Protein AF-0000000083316298 (afdb_homodimer)

Radius of gyration: 29.98 Å; Cα contacts (8 Å, |Δi|>4): 1475; chains: 2; bounding box: 66×95×65 Å

Foldseek 3Di:
DPPPPLAFFQQKWKWKKKWKKFWQAKAFADQQFLQFLLQLLLVLLLPPPQPCSVPPDDDPVCCVPPLSNQQNVPCPPDDPPDDRDHQKAKAAQNARDGMDHGGDIDMIIMMGMADPCVCVVSNVVSSQCSQAPVATHDQDPVRHHIHIHTQWMKTADPQVGDIDTQDHGPDDGGHDDPDIDGLVSLLVSLVVQVVLQVVAQNKKKKFFSFFAWFADPNDTDFFPQQQSVLVQLLSVSQSSCCVRGPHGTDDDCVPQPNVQSVQKDWPDTPKHKDWDWDADPVVRGIDIDIHIGGMIMMGGPDCSNRRSSVSVCLVQAGHPPRNSVGRHMDMHHHDDDDPPDPDRDPNPPPPPPVD/DPPPPLAFFQQKWKWKKKWKKFWQAKAFADQQFLQFLLQLLLVLLLPPPQPCSVPPDDDPVCCVPPLSNQQNVPCPDDDPQDDRDHQKAKAAQNARDGMDHGGDIDMIIMMGMADPCVCVVSNVVSSQCSQAPVATHDQDPVRHHIHIHTQWMKTADPQVGDIDTQDHGPDDGGHDDPDIDGLVSLLVSLVVQVVLQVVAQQKKKKFFSFFAWFADPNDTDFFPQQQSVLVQLLVVSQSSCCVRGPHGTDDDCVPQPRVQSVQKDWPDTPKHKDWDWDADPVVRGIDIDIHIGGMIMMGGPDCSNRRSSVSVCLVQAGHPPRNSVGRHMDMHHHDDDDPPDPDRDPNPPPPPPVD

InterPro domains:
  IPR019267 CRISPR-associated protein Cas6, C-terminal [PF10040] (206-328)
  IPR059891 AF_1859-like, N-terminal domain [PF27225] (12-176)

pLDDT: mean 87.54, std 17.32, range [20.22, 98.56]

Solvent-accessible surface area (backbone atoms only — not comparable to full-atom values): 37875 Å² total; per-residue (Å²): 128,75,78,74,70,74,60,70,74,54,48,41,32,35,37,32,36,37,37,35,31,32,25,67,34,59,28,39,42,55,64,70,35,17,54,40,51,40,49,29,38,52,50,35,34,37,68,55,60,32,76,54,60,83,47,95,67,68,52,59,48,51,48,69,45,35,65,51,40,49,54,66,45,57,77,68,79,78,65,83,76,67,76,86,69,53,48,47,30,32,39,44,50,68,44,75,70,31,68,40,49,57,69,40,70,52,53,37,33,41,36,37,49,22,75,64,67,65,50,49,41,57,54,54,52,21,51,46,43,14,20,66,71,64,15,35,47,47,65,44,97,86,67,45,40,13,27,28,47,76,44,30,32,32,25,43,18,86,79,82,64,48,72,38,79,27,24,51,71,94,56,49,54,73,50,82,83,86,42,51,40,42,44,66,50,42,48,54,49,34,53,52,48,51,56,46,14,67,74,40,83,30,23,38,27,37,35,28,76,25,35,32,30,42,75,55,95,93,33,75,55,88,60,90,53,61,50,68,53,53,52,48,25,45,52,49,53,37,47,45,14,47,73,39,30,79,35,56,59,85,72,55,53,80,76,65,40,46,65,56,41,70,58,46,40,80,76,41,81,60,56,45,79,44,76,39,84,46,65,34,79,91,73,68,40,80,37,74,52,51,16,37,28,38,38,36,30,32,35,43,96,64,58,68,73,51,41,49,40,52,52,48,21,46,72,71,27,34,56,50,60,29,47,30,30,20,13,32,38,49,75,49,59,24,86,65,74,70,76,67,59,87,81,68,64,74,59,67,71,68,73,69,67,80,109,128,76,80,74,69,75,60,70,75,54,50,41,33,35,38,33,36,37,37,36,30,30,24,68,33,60,29,38,44,54,65,68,35,18,54,40,52,38,50,28,36,51,50,34,34,38,68,53,60,31,75,53,59,83,48,95,67,71,52,58,47,52,49,69,44,36,65,51,40,49,53,66,45,56,78,70,80,81,66,83,78,67,77,86,70,53,47,45,31,32,38,43,52,69,46,74,69,31,70,41,49,56,70,40,70,52,53,38,32,42,34,37,50,22,74,66,68,65,51,49,40,57,54,54,51,20,52,46,42,15,20,68,69,64,15,36,46,46,66,44,97,86,67,45,40,12,27,27,46,77,43,32,32,32,24,41,19,87,79,81,65,48,70,37,80,28,25,51,70,92,56,49,55,72,51,82,81,85,39,52,40,40,44,69,49,41,48,53,48,35,53,52,46,50,56,47,14,66,74,40,82,31,24,37,27,37,34,29,76,25,36,32,30,42,74,55,93,91,32,75,56,90,60,90,54,59,48,67,52,52,52,49,23,45,51,49,51,38,48,45,14,48,74,38,30,77,35,54,58,86,73,55,53,79,76,65,39,45,64,57,41,72,57,48,39,79,75,42,79,60,55,44,80,45,74,40,86,46,67,34,79,92,73,67,40,81,36,75,53,52,16,37,28,40,38,37,29,32,33,43,94,65,57,68,72,50,40,50,41,52,53,47,22,45,71,71,26,34,57,50,60,30,46,28,30,19,13,31,38,48,76,47,60,22,88,65,73,71,78,66,59,87,82,67,67,75,59,66,72,68,73,68,68,79,108

Organism: NCBI:txid1204385

Structure (mmCIF, N/CA/C/O backbone):
data_AF-0000000083316298-model_v1
#
loop_
_entity.id
_entity.type
_entity.pdbx_description
1 polymer 'CRISPR system precrRNA processing endoribonuclease RAMP protein Cas6'
#
loop_
_atom_site.group_PDB
_atom_site.id
_atom_site.type_symbol
_atom_site.label_atom_id
_atom_site.label_alt_id
_atom_site.label_comp_id
_atom_site.label_asym_id
_atom_site.label_entity_id
_atom_site.label_seq_id
_atom_site.pdbx_PDB_ins_code
_atom_site.Cartn_x
_atom_site.Cartn_y
_atom_site.Cartn_z
_atom_site.occupancy
_atom_site.B_iso_or_equiv
_atom_site.auth_seq_id
_atom_site.auth_comp_id
_atom_site.auth_asym_id
_atom_site.auth_atom_id
_atom_site.pdbx_PDB_model_num
ATOM 1 N N . MET A 1 1 ? 37.125 -22.516 5.523 1 24.23 1 MET A N 1
ATOM 2 C CA . MET A 1 1 ? 36.375 -22.859 4.324 1 24.23 1 MET A CA 1
ATOM 3 C C . MET A 1 1 ? 35.375 -21.781 3.971 1 24.23 1 MET A C 1
ATOM 5 O O . MET A 1 1 ? 34.531 -21.406 4.797 1 24.23 1 MET A O 1
ATOM 9 N N . THR A 1 2 ? 35.781 -20.828 3.219 1 32.16 2 THR A N 1
ATOM 10 C CA . THR A 1 2 ? 34.969 -19.656 2.857 1 32.16 2 THR A CA 1
ATOM 11 C C . THR A 1 2 ? 33.562 -20.078 2.436 1 32.16 2 THR A C 1
ATOM 13 O O . THR A 1 2 ? 33.406 -21 1.635 1 32.16 2 THR A O 1
ATOM 16 N N . ALA A 1 3 ? 32.625 -19.906 3.188 1 37.31 3 ALA A N 1
ATOM 17 C CA . ALA A 1 3 ? 31.25 -20.25 2.812 1 37.31 3 ALA A CA 1
ATOM 18 C C . ALA A 1 3 ? 31 -19.922 1.344 1 37.31 3 ALA A C 1
ATOM 20 O O . ALA A 1 3 ? 31.031 -18.75 0.942 1 37.31 3 ALA A O 1
ATOM 21 N N . THR A 1 4 ? 31.438 -20.578 0.356 1 41.84 4 THR A N 1
ATOM 22 C CA . THR A 1 4 ? 31.25 -20.359 -1.073 1 41.84 4 THR A CA 1
ATOM 23 C C . THR A 1 4 ? 29.797 -19.938 -1.362 1 41.84 4 THR A C 1
ATOM 25 O O . THR A 1 4 ? 28.859 -20.672 -1.021 1 41.84 4 THR A O 1
ATOM 28 N N . SER A 1 5 ? 29.5 -18.797 -1.465 1 52.28 5 SER A N 1
ATOM 29 C CA . SER A 1 5 ? 28.234 -18.078 -1.572 1 52.28 5 SER A CA 1
ATOM 30 C C . SER A 1 5 ? 27.391 -18.625 -2.711 1 52.28 5 SER A C 1
ATOM 32 O O . SER A 1 5 ? 27.844 -18.719 -3.85 1 52.28 5 SER A O 1
ATOM 34 N N . ILE A 1 6 ? 26.5 -19.516 -2.379 1 61.62 6 ILE A N 1
ATOM 35 C CA . ILE A 1 6 ? 25.531 -20.094 -3.291 1 61.62 6 ILE A CA 1
ATOM 36 C C . ILE A 1 6 ? 24.734 -18.984 -3.975 1 61.62 6 ILE A C 1
ATOM 38 O O . ILE A 1 6 ? 23.688 -18.562 -3.475 1 61.62 6 ILE A O 1
ATOM 42 N N . GLY A 1 7 ? 25.484 -18.328 -5.016 1 67.19 7 GLY A N 1
ATOM 43 C CA . GLY A 1 7 ? 24.797 -17.438 -5.93 1 67.19 7 GLY A CA 1
ATOM 44 C C . GLY A 1 7 ? 24.531 -16.062 -5.34 1 67.19 7 GLY A C 1
ATOM 45 O O . GLY A 1 7 ? 24.906 -15.789 -4.195 1 67.19 7 GLY A O 1
ATOM 46 N N . PRO A 1 8 ? 24 -15.133 -6.098 1 79.94 8 PRO A N 1
ATOM 47 C CA . PRO A 1 8 ? 23.734 -13.773 -5.625 1 79.94 8 PRO A CA 1
ATOM 48 C C . PRO A 1 8 ? 22.578 -13.719 -4.625 1 79.94 8 PRO A C 1
ATOM 50 O O . PRO A 1 8 ? 21.766 -14.633 -4.566 1 79.94 8 PRO A O 1
ATOM 53 N N . ALA A 1 9 ? 22.656 -12.742 -3.842 1 90.12 9 ALA A N 1
ATOM 54 C CA . ALA A 1 9 ? 21.5 -12.477 -2.982 1 90.12 9 ALA A CA 1
ATOM 55 C C . ALA A 1 9 ? 20.281 -12.094 -3.809 1 90.12 9 ALA A C 1
ATOM 57 O O . ALA A 1 9 ? 20.359 -11.258 -4.711 1 90.12 9 ALA A O 1
ATOM 58 N N . ILE A 1 10 ? 19.25 -12.867 -3.668 1 94.06 10 ILE A N 1
ATOM 59 C CA . ILE A 1 10 ? 18 -12.594 -4.355 1 94.06 10 ILE A CA 1
ATOM 60 C C . ILE A 1 10 ? 17.047 -11.859 -3.418 1 94.06 10 ILE A C 1
ATOM 62 O O . ILE A 1 10 ? 16.5 -12.453 -2.48 1 94.06 10 ILE A O 1
ATOM 66 N N . PRO A 1 11 ? 16.859 -10.586 -3.609 1 94.94 11 PRO A N 1
ATOM 67 C CA . PRO A 1 11 ? 16.031 -9.781 -2.711 1 94.94 11 PRO A CA 1
ATOM 68 C C . PRO A 1 11 ? 14.539 -9.906 -3.021 1 94.94 11 PRO A C 1
ATOM 70 O O . PRO A 1 11 ? 13.906 -8.922 -3.404 1 94.94 11 PRO A O 1
ATOM 73 N N . LEU A 1 12 ? 13.984 -11.062 -2.783 1 95.62 12 LEU A N 1
ATOM 74 C CA . LEU A 1 12 ? 12.578 -11.336 -3.066 1 95.62 12 LEU A CA 1
ATOM 75 C C . LEU A 1 12 ? 11.891 -11.945 -1.85 1 95.62 12 LEU A C 1
ATOM 77 O O . LEU A 1 12 ? 12.461 -12.805 -1.172 1 95.62 12 LEU A O 1
ATOM 81 N N . THR A 1 13 ? 10.766 -11.414 -1.551 1 96.62 13 THR A N 1
ATOM 82 C CA . THR A 1 13 ? 9.867 -11.969 -0.546 1 96.62 13 THR A CA 1
ATOM 83 C C . THR A 1 13 ? 8.562 -12.438 -1.188 1 96.62 13 THR A C 1
ATOM 85 O O . THR A 1 13 ? 8.031 -11.766 -2.074 1 96.62 13 THR A O 1
ATOM 88 N N . VAL A 1 14 ? 8.094 -13.578 -0.764 1 97.62 14 VAL A N 1
ATOM 89 C CA . VAL A 1 14 ? 6.824 -14.078 -1.279 1 97.62 14 VAL A CA 1
ATOM 90 C C . VAL A 1 14 ? 5.887 -14.406 -0.118 1 97.62 14 VAL A C 1
ATOM 92 O O . VAL A 1 14 ? 6.281 -15.078 0.835 1 97.62 14 VAL A O 1
ATOM 95 N N . HIS A 1 15 ? 4.73 -13.867 -0.176 1 97.5 15 HIS A N 1
ATOM 96 C CA . HIS A 1 15 ? 3.672 -14.227 0.763 1 97.5 15 HIS A CA 1
ATOM 97 C C . HIS A 1 15 ? 2.727 -15.258 0.164 1 97.5 15 HIS A C 1
ATOM 99 O O . HIS A 1 15 ? 2.08 -15 -0.854 1 97.5 15 HIS A O 1
ATOM 105 N N . ARG A 1 16 ? 2.734 -16.391 0.747 1 98.06 16 ARG A N 1
ATOM 106 C CA . ARG A 1 16 ? 1.85 -17.484 0.33 1 98.06 16 ARG A CA 1
ATOM 107 C C . ARG A 1 16 ? 0.599 -17.531 1.201 1 98.06 16 ARG A C 1
ATOM 109 O O . ARG A 1 16 ? 0.658 -17.953 2.357 1 98.06 16 ARG A O 1
ATOM 116 N N . LEU A 1 17 ? -0.533 -17.188 0.63 1 98 17 LEU A N 1
ATOM 117 C CA . LEU A 1 17 ? -1.788 -17.062 1.362 1 98 17 LEU A CA 1
ATOM 118 C C . LEU A 1 17 ? -2.758 -18.172 0.965 1 98 17 LEU A C 1
ATOM 120 O O . LEU A 1 17 ? -3.275 -18.188 -0.154 1 98 17 LEU A O 1
ATOM 124 N N . ARG A 1 18 ? -3.01 -19.062 1.849 1 98.19 18 ARG A N 1
ATOM 125 C CA . ARG A 1 18 ? -3.967 -20.125 1.612 1 98.19 18 ARG A CA 1
ATOM 126 C C . ARG A 1 18 ? -5.367 -19.734 2.07 1 98.19 18 ARG A C 1
ATOM 128 O O . ARG A 1 18 ? -5.578 -19.438 3.25 1 98.19 18 ARG A O 1
ATOM 135 N N . PHE A 1 19 ? -6.258 -19.719 1.146 1 98.31 19 PHE A N 1
ATOM 136 C CA . PHE A 1 19 ? -7.656 -19.422 1.435 1 98.31 19 PHE A CA 1
ATOM 137 C C . PHE A 1 19 ? -8.445 -20.719 1.646 1 98.31 19 PHE A C 1
ATOM 139 O O . PHE A 1 19 ? -8.43 -21.609 0.792 1 98.31 19 PHE A O 1
ATOM 146 N N . THR A 1 20 ? -9.062 -20.812 2.814 1 98 20 THR A N 1
ATOM 147 C CA . THR A 1 20 ? -10.078 -21.828 3.043 1 98 20 THR A CA 1
ATOM 148 C C . THR A 1 20 ? -11.477 -21.266 2.818 1 98 20 THR A C 1
ATOM 150 O O . THR A 1 20 ? -11.891 -20.328 3.512 1 98 20 THR A O 1
ATOM 153 N N . VAL A 1 21 ? -12.141 -21.875 1.84 1 98.06 21 VAL A N 1
ATOM 154 C CA . VAL A 1 21 ? -13.445 -21.312 1.486 1 98.06 21 VAL A CA 1
ATOM 155 C C . VAL A 1 21 ? -14.508 -22.391 1.569 1 98.06 21 VAL A C 1
ATOM 157 O O . VAL A 1 21 ? -14.203 -23.594 1.52 1 98.06 21 VAL A O 1
ATOM 160 N N . ARG A 1 22 ? -15.719 -21.953 1.735 1 98.06 22 ARG A N 1
ATOM 161 C CA . ARG A 1 22 ? -16.875 -22.828 1.803 1 98.06 22 ARG A CA 1
ATOM 162 C C . ARG A 1 22 ? -17.891 -22.484 0.723 1 98.06 22 ARG A C 1
ATOM 164 O O . ARG A 1 22 ? -18.328 -21.344 0.623 1 98.06 22 ARG A O 1
ATOM 171 N N . ALA A 1 23 ? -18.25 -23.5 -0.041 1 98.31 23 ALA A N 1
ATOM 172 C CA . ALA A 1 23 ? -19.281 -23.297 -1.061 1 98.31 23 ALA A CA 1
ATOM 173 C C . ALA A 1 23 ? -20.625 -22.953 -0.424 1 98.31 23 ALA A C 1
ATOM 175 O O . ALA A 1 23 ? -21.062 -23.641 0.502 1 98.31 23 ALA A O 1
ATOM 176 N N . GLU A 1 24 ? -21.203 -21.875 -0.91 1 98.06 24 GLU A N 1
ATOM 177 C CA . GLU A 1 24 ? -22.547 -21.5 -0.479 1 98.06 24 GLU A CA 1
ATOM 178 C C . GLU A 1 24 ? -23.609 -22.016 -1.446 1 98.06 24 GLU A C 1
ATOM 180 O O . GLU A 1 24 ? -24.75 -22.281 -1.047 1 98.06 24 GLU A O 1
ATOM 185 N N . THR A 1 25 ? -23.312 -22.062 -2.703 1 97.94 25 THR A N 1
ATOM 186 C CA . THR A 1 25 ? -24.094 -22.672 -3.781 1 97.94 25 THR A CA 1
ATOM 187 C C . THR A 1 25 ? -23.234 -23.672 -4.555 1 97.94 25 THR A C 1
ATOM 189 O O . THR A 1 25 ? -22.016 -23.734 -4.379 1 97.94 25 THR A O 1
ATOM 192 N N . PRO A 1 26 ? -23.906 -24.516 -5.352 1 97.69 26 PRO A N 1
ATOM 193 C CA . PRO A 1 26 ? -23.078 -25.438 -6.137 1 97.69 26 PRO A CA 1
ATOM 194 C C . PRO A 1 26 ? -22.078 -24.719 -7.027 1 97.69 26 PRO A C 1
ATOM 196 O O . PRO A 1 26 ? -22.406 -23.688 -7.637 1 97.69 26 PRO A O 1
ATOM 199 N N . ILE A 1 27 ? -20.875 -25.219 -7.043 1 97.81 27 ILE A N 1
ATOM 200 C CA . ILE A 1 27 ? -19.812 -24.703 -7.898 1 97.81 27 ILE A CA 1
ATOM 201 C C . ILE A 1 27 ? -19.328 -25.797 -8.844 1 97.81 27 ILE A C 1
ATOM 203 O O . ILE A 1 27 ? -19.047 -26.906 -8.406 1 97.81 27 ILE A O 1
ATOM 207 N N . VAL A 1 28 ? -19.25 -25.516 -10.07 1 96.12 28 VAL A N 1
ATOM 208 C CA . VAL A 1 28 ? -18.766 -26.484 -11.055 1 96.12 28 VAL A CA 1
ATOM 209 C C . VAL A 1 28 ? -17.547 -25.906 -11.789 1 96.12 28 VAL A C 1
ATOM 211 O O . VAL A 1 28 ? -17.641 -24.844 -12.422 1 96.12 28 VAL A O 1
ATOM 214 N N . PHE A 1 29 ? -16.453 -26.625 -11.656 1 93.19 29 PHE A N 1
ATOM 215 C CA . PHE A 1 29 ? -15.227 -26.25 -12.336 1 93.19 29 PHE A CA 1
ATOM 216 C C . PHE A 1 29 ? -14.883 -27.266 -13.43 1 93.19 29 PHE A C 1
ATOM 218 O O . PHE A 1 29 ? -15.414 -28.375 -13.445 1 93.19 29 PHE A O 1
ATOM 225 N N . ASN A 1 30 ? -14.016 -26.797 -14.375 1 88.94 30 ASN A N 1
ATOM 226 C CA . ASN A 1 30 ? -13.258 -27.766 -15.156 1 88.94 30 ASN A CA 1
ATOM 227 C C . ASN A 1 30 ? -12.211 -28.484 -14.305 1 88.94 30 ASN A C 1
ATOM 229 O O . ASN A 1 30 ? -12.008 -28.141 -13.141 1 88.94 30 ASN A O 1
ATOM 233 N N . GLU A 1 31 ? -11.539 -29.453 -14.859 1 85.06 31 GLU A N 1
ATOM 234 C CA . GLU A 1 31 ? -10.523 -30.219 -14.133 1 85.06 31 GLU A CA 1
ATOM 235 C C . GLU A 1 31 ? -9.43 -29.297 -13.602 1 85.06 31 GLU A C 1
ATOM 237 O O . GLU A 1 31 ? -9.008 -29.422 -12.445 1 85.06 31 GLU A O 1
ATOM 242 N N . PHE A 1 32 ? -8.992 -28.516 -14.492 1 89.38 32 PHE A N 1
ATOM 243 C CA . PHE A 1 32 ? -8.07 -27.484 -14.047 1 89.38 32 PHE A CA 1
ATOM 244 C C . PHE A 1 32 ? -8.828 -26.203 -13.68 1 89.38 32 PHE A C 1
ATOM 246 O O . PHE A 1 32 ? -9.438 -25.578 -14.547 1 89.38 32 PHE A O 1
ATOM 253 N N . LYS A 1 33 ? -8.727 -25.781 -12.453 1 93.75 33 LYS A N 1
ATOM 254 C CA . LYS A 1 33 ? -9.602 -24.766 -11.898 1 93.75 33 LYS A CA 1
ATOM 255 C C . LYS A 1 33 ? -8.969 -23.375 -12 1 93.75 33 LYS A C 1
ATOM 257 O O . LYS A 1 33 ? -9.609 -22.375 -11.688 1 93.75 33 LYS A O 1
ATOM 262 N N . GLY A 1 34 ? -7.672 -23.297 -12.469 1 94.12 34 GLY A N 1
ATOM 263 C CA . GLY A 1 34 ? -6.883 -22.078 -12.414 1 94.12 34 GLY A CA 1
ATOM 264 C C . GLY A 1 34 ? -7.449 -20.953 -13.266 1 94.12 34 GLY A C 1
ATOM 265 O O . GLY A 1 34 ? -7.508 -19.797 -12.836 1 94.12 34 GLY A O 1
ATOM 266 N N . SER A 1 35 ? -7.941 -21.25 -14.484 1 91.31 35 SER A N 1
ATOM 267 C CA . SER A 1 35 ? -8.484 -20.25 -15.391 1 91.31 35 SER A CA 1
ATOM 268 C C . SER A 1 35 ? -9.742 -19.594 -14.812 1 91.31 35 SER A C 1
ATOM 270 O O . SER A 1 35 ? -9.898 -18.375 -14.875 1 91.31 35 SER A O 1
ATOM 272 N N . ALA A 1 36 ? -10.594 -20.406 -14.258 1 92.81 36 ALA A N 1
ATOM 273 C CA . ALA A 1 36 ? -11.836 -19.906 -13.688 1 92.81 36 ALA A CA 1
ATOM 274 C C . ALA A 1 36 ? -11.57 -19.016 -12.484 1 92.81 36 ALA A C 1
ATOM 276 O O . ALA A 1 36 ? -12.164 -17.938 -12.359 1 92.81 36 ALA A O 1
ATOM 277 N N . LEU A 1 37 ? -10.68 -19.422 -11.625 1 95.75 37 LEU A N 1
ATOM 278 C CA . LEU A 1 37 ? -10.359 -18.656 -10.43 1 95.75 37 LEU A CA 1
ATOM 279 C C . LEU A 1 37 ? -9.688 -17.328 -10.797 1 95.75 37 LEU A C 1
ATOM 281 O O . LEU A 1 37 ? -10.062 -16.266 -10.281 1 95.75 37 LEU A O 1
ATOM 285 N N . ARG A 1 38 ? -8.742 -17.422 -11.688 1 94.94 38 ARG A N 1
ATOM 286 C CA . ARG A 1 38 ? -8.031 -16.219 -12.109 1 94.94 38 ARG A CA 1
ATOM 287 C C . ARG A 1 38 ? -8.969 -15.242 -12.812 1 94.94 38 ARG A C 1
ATOM 289 O O . ARG A 1 38 ? -8.875 -14.031 -12.625 1 94.94 38 ARG A O 1
ATOM 296 N N . GLY A 1 39 ? -9.805 -15.773 -13.672 1 92.94 39 GLY A N 1
ATOM 297 C CA . GLY A 1 39 ? -10.773 -14.93 -14.359 1 92.94 39 GLY A CA 1
ATOM 298 C C . GLY A 1 39 ? -11.703 -14.188 -13.414 1 92.94 39 GLY A C 1
ATOM 299 O O . GLY A 1 39 ? -11.906 -12.984 -13.555 1 92.94 39 GLY A O 1
ATOM 300 N N . ALA A 1 40 ? -12.273 -14.875 -12.492 1 95.31 40 ALA A N 1
ATOM 301 C CA . ALA A 1 40 ? -13.156 -14.273 -11.492 1 95.31 40 ALA A CA 1
ATOM 302 C C . ALA A 1 40 ? -12.414 -13.227 -10.664 1 95.31 40 ALA A C 1
ATOM 304 O O . ALA A 1 40 ? -12.938 -12.141 -10.414 1 95.31 40 ALA A O 1
ATOM 305 N N . PHE A 1 41 ? -11.211 -13.586 -10.289 1 95.94 41 PHE A N 1
ATOM 306 C CA . PHE A 1 41 ? -10.367 -12.703 -9.484 1 95.94 41 PHE A CA 1
ATOM 307 C C . PHE A 1 41 ? -10.086 -11.406 -10.234 1 95.94 41 PHE A C 1
ATOM 309 O O . PHE A 1 41 ? -10.336 -10.312 -9.719 1 95.94 41 PHE A O 1
ATOM 316 N N . ALA A 1 42 ? -9.641 -11.523 -11.438 1 93.44 42 ALA A N 1
ATOM 317 C CA . ALA A 1 42 ? -9.25 -10.359 -12.234 1 93.44 42 ALA A CA 1
ATOM 318 C C . ALA A 1 42 ? -10.461 -9.492 -12.562 1 93.44 42 ALA A C 1
ATOM 320 O O . ALA A 1 42 ? -10.391 -8.258 -12.469 1 93.44 42 ALA A O 1
ATOM 321 N N . THR A 1 43 ? -11.539 -10.102 -12.906 1 92.94 43 THR A N 1
ATOM 322 C CA . THR A 1 43 ? -12.758 -9.367 -13.234 1 92.94 43 THR A CA 1
ATOM 323 C C . THR A 1 43 ? -13.273 -8.609 -12.023 1 92.94 43 THR A C 1
ATOM 325 O O . THR A 1 43 ? -13.641 -7.434 -12.125 1 92.94 43 THR A O 1
ATOM 328 N N . THR A 1 44 ? -13.273 -9.273 -10.93 1 94.69 44 THR A N 1
ATOM 329 C CA . THR A 1 44 ? -13.734 -8.641 -9.695 1 94.69 44 THR A CA 1
ATOM 330 C C . THR A 1 44 ? -12.828 -7.48 -9.305 1 94.69 44 THR A C 1
ATOM 332 O O . THR A 1 44 ? -13.312 -6.406 -8.945 1 94.69 44 THR A O 1
ATOM 335 N N .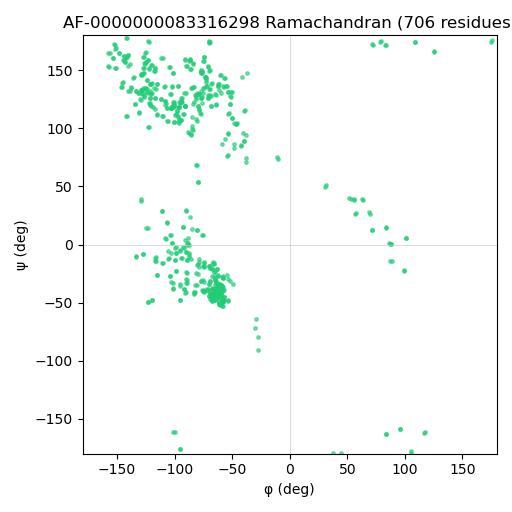 LEU A 1 45 ? -11.508 -7.68 -9.344 1 93.44 45 LEU A N 1
ATOM 336 C CA . LEU A 1 45 ? -10.547 -6.621 -9.047 1 93.44 45 LEU A CA 1
ATOM 337 C C . LEU A 1 45 ? -10.82 -5.391 -9.898 1 93.44 45 LEU A C 1
ATOM 339 O O . LEU A 1 45 ? -10.93 -4.277 -9.383 1 93.44 45 LEU A O 1
ATOM 343 N N . ARG A 1 46 ? -10.977 -5.637 -11.125 1 91.56 46 ARG A N 1
ATOM 344 C CA . ARG A 1 46 ? -11.148 -4.535 -12.07 1 91.56 46 ARG A CA 1
ATOM 345 C C . ARG A 1 46 ? -12.469 -3.814 -11.844 1 91.56 46 ARG A C 1
ATOM 347 O O . ARG A 1 46 ? -12.492 -2.594 -11.672 1 91.56 46 ARG A O 1
ATOM 354 N N . ARG A 1 47 ? -13.508 -4.523 -11.734 1 91.44 47 ARG A N 1
ATOM 355 C CA . ARG A 1 47 ? -14.852 -3.947 -11.719 1 91.44 47 ARG A CA 1
ATOM 356 C C . ARG A 1 47 ? -15.164 -3.318 -10.359 1 91.44 47 ARG A C 1
ATOM 358 O O . ARG A 1 47 ? -15.883 -2.324 -10.281 1 91.44 47 ARG A O 1
ATOM 365 N N . HIS A 1 48 ? -14.609 -3.873 -9.32 1 90.06 48 HIS A N 1
ATOM 366 C CA . HIS A 1 48 ? -15.008 -3.445 -7.988 1 90.06 48 HIS A CA 1
ATOM 367 C C . HIS A 1 48 ? -14.023 -2.438 -7.41 1 90.06 48 HIS A C 1
ATOM 369 O O . HIS A 1 48 ? -14.383 -1.628 -6.555 1 90.06 48 HIS A O 1
ATOM 375 N N . PHE A 1 49 ? -12.789 -2.471 -7.941 1 90.62 49 PHE A N 1
ATOM 376 C CA . PHE A 1 49 ? -11.805 -1.742 -7.156 1 90.62 49 PHE A CA 1
ATOM 377 C C . PHE A 1 49 ? -11.047 -0.743 -8.023 1 90.62 49 PHE A C 1
ATOM 379 O O . PHE A 1 49 ? -10.266 0.061 -7.516 1 90.62 49 PHE A O 1
ATOM 386 N N . CYS A 1 50 ? -11.227 -0.763 -9.258 1 90.56 50 CYS A N 1
ATOM 387 C CA . CYS A 1 50 ? -10.656 0.264 -10.125 1 90.56 50 CYS A CA 1
ATOM 388 C C . CYS A 1 50 ? -11.719 1.27 -10.547 1 90.56 50 CYS A C 1
ATOM 390 O O . CYS A 1 50 ? -12.641 0.929 -11.297 1 90.56 50 CYS A O 1
ATOM 392 N N . PRO A 1 51 ? -11.578 2.502 -10.18 1 87.06 51 PRO A N 1
ATOM 393 C CA . PRO A 1 51 ? -12.594 3.492 -10.547 1 87.06 51 PRO A CA 1
ATOM 394 C C . PRO A 1 51 ? -12.672 3.732 -12.055 1 87.06 51 PRO A C 1
ATOM 396 O O . PRO A 1 51 ? -13.672 4.258 -12.547 1 87.06 51 PRO A O 1
ATOM 399 N N . GLU A 1 52 ? -11.734 3.344 -12.82 1 88.12 52 GLU A N 1
ATOM 400 C CA . GLU A 1 52 ? -11.703 3.611 -14.258 1 88.12 52 GLU A CA 1
ATOM 401 C C . GLU A 1 52 ? -12.008 2.35 -15.062 1 88.12 52 GLU A C 1
ATOM 403 O O . GLU A 1 52 ? -11.695 2.279 -16.25 1 88.12 52 GLU A O 1
ATOM 408 N N . TRP A 1 53 ? -12.586 1.432 -14.422 1 86.81 53 TRP A N 1
ATOM 409 C CA . TRP A 1 53 ? -12.766 0.142 -15.086 1 86.81 53 TRP A CA 1
ATOM 410 C C . TRP A 1 53 ? -13.656 0.28 -16.312 1 86.81 53 TRP A C 1
ATOM 412 O O . TRP A 1 53 ? -13.562 -0.521 -17.25 1 86.81 53 TRP A O 1
ATOM 422 N N . ARG A 1 54 ? -14.492 1.355 -16.422 1 85.38 54 ARG A N 1
ATOM 423 C CA . ARG A 1 54 ? -15.406 1.535 -17.547 1 85.38 54 ARG A CA 1
ATOM 424 C C . ARG A 1 54 ? -14.828 2.508 -18.562 1 85.38 54 ARG A C 1
ATOM 426 O O . ARG A 1 54 ? -15.438 2.766 -19.609 1 85.38 54 ARG A O 1
ATOM 433 N N . ALA A 1 55 ? -13.742 2.996 -18.234 1 84.44 55 ALA A N 1
ATOM 434 C CA . ALA A 1 55 ? -13.172 4.023 -19.109 1 84.44 55 ALA A CA 1
ATOM 435 C C . ALA A 1 55 ? -12.648 3.418 -20.406 1 84.44 55 ALA A C 1
ATOM 437 O O . ALA A 1 55 ? -12.141 2.295 -20.406 1 84.44 55 ALA A O 1
ATOM 438 N N . GLU A 1 56 ? -12.828 4.055 -21.547 1 79.12 56 GLU A N 1
ATOM 439 C CA . GLU A 1 56 ? -12.305 3.604 -22.828 1 79.12 56 GLU A CA 1
ATOM 440 C C . GLU A 1 56 ? -10.773 3.619 -22.828 1 79.12 56 GLU A C 1
ATOM 442 O O . GLU A 1 56 ? -10.141 2.729 -23.406 1 79.12 56 GLU A O 1
ATOM 447 N N . GLY A 1 57 ? -10.172 4.645 -22.188 1 80.81 57 GLY A N 1
ATOM 448 C CA . GLY A 1 57 ? -8.742 4.777 -21.969 1 80.81 57 GLY A CA 1
ATOM 449 C C . GLY A 1 57 ? -8.391 5.195 -20.562 1 80.81 57 GLY A C 1
ATOM 450 O O . GLY A 1 57 ? -8.898 6.203 -20.062 1 80.81 57 GLY A O 1
ATOM 451 N N . THR A 1 58 ? -7.625 4.301 -20 1 82.31 58 THR A N 1
ATOM 452 C CA . THR A 1 58 ? -7.25 4.617 -18.625 1 82.31 58 THR A CA 1
ATOM 453 C C . THR A 1 58 ? -6.273 5.789 -18.578 1 82.31 58 THR A C 1
ATOM 455 O O . THR A 1 58 ? -5.297 5.812 -19.344 1 82.31 58 THR A O 1
ATOM 458 N N . ASP A 1 59 ? -6.594 6.742 -17.797 1 86.81 59 ASP A N 1
ATOM 459 C CA . ASP A 1 59 ? -5.691 7.867 -17.562 1 86.81 59 ASP A CA 1
ATOM 460 C C . ASP A 1 59 ? -4.297 7.383 -17.172 1 86.81 59 ASP A C 1
ATOM 462 O O . ASP A 1 59 ? -4.156 6.531 -16.297 1 86.81 59 ASP A O 1
ATOM 466 N N . PRO A 1 60 ? -3.268 7.883 -17.922 1 84.88 60 PRO A N 1
ATOM 467 C CA . PRO A 1 60 ? -1.91 7.391 -17.672 1 84.88 60 PRO A CA 1
ATOM 468 C C . PRO A 1 60 ? -1.465 7.582 -16.219 1 84.88 60 PRO A C 1
ATOM 470 O O . PRO A 1 60 ? -0.776 6.723 -15.672 1 84.88 60 PRO A O 1
ATOM 473 N N . LEU A 1 61 ? -1.815 8.68 -15.648 1 86.94 61 LEU A N 1
ATOM 474 C CA . LEU A 1 61 ? -1.457 8.898 -14.25 1 86.94 61 LEU A CA 1
ATOM 475 C C . LEU A 1 61 ? -2.164 7.902 -13.344 1 86.94 61 LEU A C 1
ATOM 477 O O . LEU A 1 61 ? -1.555 7.352 -12.43 1 86.94 61 LEU A O 1
ATOM 481 N N . HIS A 1 62 ? -3.383 7.688 -13.609 1 88.62 62 HIS A N 1
ATOM 482 C CA . HIS A 1 62 ? -4.137 6.684 -12.859 1 88.62 62 HIS A CA 1
ATOM 483 C C . HIS A 1 62 ? -3.496 5.305 -12.992 1 88.62 62 HIS A C 1
ATOM 485 O O . HIS A 1 62 ? -3.293 4.613 -11.992 1 88.62 62 HIS A O 1
ATOM 491 N N . ARG A 1 63 ? -3.197 4.977 -14.18 1 86.69 63 ARG A N 1
ATOM 492 C CA . ARG A 1 63 ? -2.619 3.664 -14.461 1 86.69 63 ARG A CA 1
ATOM 493 C C . ARG A 1 63 ? -1.319 3.461 -13.688 1 86.69 63 ARG A C 1
ATOM 495 O O . ARG A 1 63 ? -1.052 2.367 -13.188 1 86.69 63 ARG A O 1
ATOM 502 N N . SER A 1 64 ? -0.579 4.469 -13.586 1 84.12 64 SER A N 1
ATOM 503 C CA . SER A 1 64 ? 0.733 4.371 -12.953 1 84.12 64 SER A CA 1
ATOM 504 C C . SER A 1 64 ? 0.609 4.246 -11.438 1 84.12 64 SER A C 1
ATOM 506 O O . SER A 1 64 ? 1.515 3.738 -10.773 1 84.12 64 SER A O 1
ATOM 508 N N . LEU A 1 65 ? -0.554 4.633 -10.867 1 86.81 65 LEU A N 1
ATOM 509 C CA . LEU A 1 65 ? -0.647 4.727 -9.414 1 86.81 65 LEU A CA 1
ATOM 510 C C . LEU A 1 65 ? -1.639 3.703 -8.867 1 86.81 65 LEU A C 1
ATOM 512 O O . LEU A 1 65 ? -1.535 3.289 -7.711 1 86.81 65 LEU A O 1
ATOM 516 N N . CYS A 1 66 ? -2.562 3.334 -9.688 1 88 66 CYS A N 1
ATOM 517 C CA . CYS A 1 66 ? -3.646 2.479 -9.219 1 88 66 CYS A CA 1
ATOM 518 C C . CYS A 1 66 ? -3.145 1.066 -8.938 1 88 66 CYS A C 1
ATOM 520 O O . CYS A 1 66 ? -2.635 0.393 -9.828 1 88 66 CYS A O 1
ATOM 522 N N . PRO A 1 67 ? -3.396 0.546 -7.711 1 87.38 67 PRO A N 1
ATOM 523 C CA . PRO A 1 67 ? -2.928 -0.8 -7.379 1 87.38 67 PRO A CA 1
ATOM 524 C C . PRO A 1 67 ? -3.59 -1.883 -8.227 1 87.38 67 PRO A C 1
ATOM 526 O O . PRO A 1 67 ? -2.945 -2.875 -8.578 1 87.38 67 PRO A O 1
ATOM 529 N N . VAL A 1 68 ? -4.816 -1.677 -8.578 1 90.31 68 VAL A N 1
ATOM 530 C CA . VAL A 1 68 ? -5.535 -2.654 -9.391 1 90.31 68 VAL A CA 1
ATOM 531 C C . VAL A 1 68 ? -4.918 -2.725 -10.789 1 90.31 68 VAL A C 1
ATOM 533 O O . VAL A 1 68 ? -4.66 -3.814 -11.305 1 90.31 68 VAL A O 1
ATOM 536 N N . CYS A 1 69 ? -4.625 -1.56 -11.32 1 88.75 69 CYS A N 1
ATOM 537 C CA . CYS A 1 69 ? -3.988 -1.509 -12.633 1 88.75 69 CYS A CA 1
ATOM 538 C C . CYS A 1 69 ? -2.617 -2.172 -12.602 1 88.75 69 CYS A C 1
ATOM 540 O O . CYS A 1 69 ? -2.238 -2.875 -13.539 1 88.75 69 CYS A O 1
ATOM 542 N N . GLN A 1 70 ? -1.978 -1.987 -11.516 1 85.31 70 GLN A N 1
ATOM 543 C CA . GLN A 1 70 ? -0.646 -2.566 -11.375 1 85.31 70 GLN A CA 1
ATOM 544 C C . GLN A 1 70 ? -0.718 -4.086 -11.258 1 85.31 70 GLN A C 1
ATOM 546 O O . GLN A 1 70 ? 0.081 -4.801 -11.867 1 85.31 70 GLN A O 1
ATOM 551 N N . ILE A 1 71 ? -1.646 -4.555 -10.445 1 90.19 71 ILE A N 1
ATOM 552 C CA . ILE A 1 71 ? -1.801 -5.988 -10.242 1 90.19 71 ILE A CA 1
ATOM 553 C C . ILE A 1 71 ? -2.178 -6.664 -11.555 1 90.19 71 ILE A C 1
ATOM 555 O O . ILE A 1 71 ? -1.666 -7.738 -11.883 1 90.19 71 ILE A O 1
ATOM 559 N N . LEU A 1 72 ? -3.008 -6.012 -12.297 1 87.81 72 LEU A N 1
ATOM 560 C CA . LEU A 1 72 ? -3.551 -6.637 -13.5 1 87.81 72 LEU A CA 1
ATOM 561 C C . LEU A 1 72 ? -2.707 -6.289 -14.719 1 87.81 72 LEU A C 1
ATOM 563 O O . LEU A 1 72 ? -2.902 -6.855 -15.797 1 87.81 72 LEU A O 1
ATOM 567 N N . SER A 1 73 ? -1.385 -5.734 -14.367 1 69.5 73 SER A N 1
ATOM 568 C CA . SER A 1 73 ? -0.434 -5.34 -15.406 1 69.5 73 SER A CA 1
ATOM 569 C C . SER A 1 73 ? -1.151 -4.855 -16.656 1 69.5 73 SER A C 1
ATOM 571 O O . SER A 1 73 ? -1.012 -5.453 -17.734 1 69.5 73 SER A O 1
ATOM 573 N N . LEU A 1 74 ? -2.055 -3.992 -16.5 1 52.91 74 LEU A N 1
ATOM 574 C CA . LEU A 1 74 ? -2.615 -3.564 -17.781 1 52.91 74 LEU A CA 1
ATOM 575 C C . LEU A 1 74 ? -1.51 -3.182 -18.766 1 52.91 74 LEU A C 1
ATOM 577 O O . LEU A 1 74 ? -0.442 -2.723 -18.344 1 52.91 74 LEU A O 1
ATOM 581 N N . GLU A 1 75 ? -1.302 -3.959 -19.734 1 46.44 75 GLU A N 1
ATOM 582 C CA . GLU A 1 75 ? -0.299 -3.928 -20.781 1 46.44 75 GLU A CA 1
ATOM 583 C C . GLU A 1 75 ? 0.458 -2.602 -20.797 1 46.44 75 GLU A C 1
ATOM 585 O O . GLU A 1 75 ? -0.151 -1.534 -20.891 1 46.44 75 GLU A O 1
ATOM 590 N N . GLN A 1 76 ? 1.3 -2.465 -19.891 1 44.12 76 GLN A N 1
ATOM 591 C CA . GLN A 1 76 ? 2.209 -1.353 -20.141 1 44.12 76 GLN A CA 1
ATOM 592 C C . GLN A 1 76 ? 2.955 -1.542 -21.453 1 44.12 76 GLN A C 1
ATOM 594 O O . GLN A 1 76 ? 3.57 -2.586 -21.688 1 44.12 76 GLN A O 1
ATOM 599 N N . ASP A 1 77 ? 2.398 -1.134 -22.453 1 40.22 77 ASP A N 1
ATOM 600 C CA . ASP A 1 77 ? 3.057 -1.262 -23.75 1 40.22 77 ASP A CA 1
ATOM 601 C C . ASP A 1 77 ? 4.578 -1.262 -23.594 1 40.22 77 ASP A C 1
ATOM 603 O O . ASP A 1 77 ? 5.262 -2.119 -24.156 1 40.22 77 ASP A O 1
ATOM 607 N N . ASP A 1 78 ? 5.211 0.052 -23.422 1 38.78 78 ASP A N 1
ATOM 608 C CA . ASP A 1 78 ? 6.504 0.468 -23.953 1 38.78 78 ASP A CA 1
ATOM 609 C C . ASP A 1 78 ? 7.625 0.196 -22.953 1 38.78 78 ASP A C 1
ATOM 611 O O . ASP A 1 78 ? 8.695 0.798 -23.047 1 38.78 78 ASP A O 1
ATOM 615 N N . SER A 1 79 ? 7.43 -0.407 -21.812 1 40.81 79 SER A N 1
ATOM 616 C CA . SER A 1 79 ? 8.664 -0.331 -21.031 1 40.81 79 SER A CA 1
ATOM 617 C C . SER A 1 79 ? 9.703 -1.324 -21.531 1 40.81 79 SER A C 1
ATOM 619 O O . SER A 1 79 ? 9.367 -2.459 -21.891 1 40.81 79 SER A O 1
ATOM 621 N N . PRO A 1 80 ? 10.773 -0.863 -21.891 1 40.94 80 PRO A N 1
ATOM 622 C CA . PRO A 1 80 ? 11.906 -1.636 -22.406 1 40.94 80 PRO A CA 1
ATOM 623 C C . PRO A 1 80 ? 12.266 -2.82 -21.516 1 40.94 80 PRO A C 1
ATOM 625 O O . PRO A 1 80 ? 13.023 -3.703 -21.922 1 40.94 80 PRO A O 1
ATOM 628 N N . SER A 1 81 ? 12.109 -2.703 -20.188 1 40.25 81 SER A N 1
ATOM 629 C CA . SER A 1 81 ? 12.703 -3.684 -19.281 1 40.25 81 SER A CA 1
ATOM 630 C C . SER A 1 81 ? 11.797 -4.898 -19.109 1 40.25 81 SER A C 1
ATOM 632 O O . SER A 1 81 ? 10.742 -4.809 -18.484 1 40.25 81 SER A O 1
ATOM 634 N N . GLY A 1 82 ? 12.227 -6.023 -19.672 1 51.66 82 GLY A N 1
ATOM 635 C CA . GLY A 1 82 ? 11.742 -7.395 -19.641 1 51.66 82 GLY A CA 1
ATOM 636 C C . GLY A 1 82 ? 10.234 -7.496 -19.641 1 51.66 82 GLY A C 1
ATOM 637 O O . GLY A 1 82 ? 9.531 -6.488 -19.75 1 51.66 82 GLY A O 1
ATOM 638 N N . ASP A 1 83 ? 9.688 -8.734 -19.609 1 63.72 83 ASP A N 1
ATOM 639 C CA . ASP A 1 83 ? 8.266 -9.047 -19.672 1 63.72 83 ASP A CA 1
ATOM 640 C C . ASP A 1 83 ? 7.559 -8.586 -18.391 1 63.72 83 ASP A C 1
ATOM 642 O O . ASP A 1 83 ? 8.078 -8.758 -17.281 1 63.72 83 ASP A O 1
ATOM 646 N N . VAL A 1 84 ? 6.707 -7.789 -18.469 1 75.31 84 VAL A N 1
ATOM 647 C CA . VAL A 1 84 ? 5.891 -7.375 -17.328 1 75.31 84 VAL A CA 1
ATOM 648 C C . VAL A 1 84 ? 5.285 -8.602 -16.656 1 75.31 84 VAL A C 1
ATOM 650 O O . VAL A 1 84 ? 4.617 -9.414 -17.297 1 75.31 84 VAL A O 1
ATOM 653 N N . ARG A 1 85 ? 5.852 -8.727 -15.391 1 88.88 85 ARG A N 1
ATOM 654 C CA . ARG A 1 85 ? 5.336 -9.828 -14.586 1 88.88 85 ARG A CA 1
ATOM 655 C C . ARG A 1 85 ? 4.262 -9.344 -13.617 1 88.88 85 ARG A C 1
ATOM 657 O O . ARG A 1 85 ? 4.355 -8.242 -13.078 1 88.88 85 ARG A O 1
ATOM 664 N N . ARG A 1 86 ? 3.258 -10.047 -13.508 1 91.56 86 ARG A N 1
ATOM 665 C CA . ARG A 1 86 ? 2.25 -9.719 -12.508 1 91.56 86 ARG A CA 1
ATOM 666 C C . ARG A 1 86 ? 2.707 -10.148 -11.117 1 91.56 86 ARG A C 1
ATOM 668 O O . ARG A 1 86 ? 3.389 -11.164 -10.961 1 91.56 86 ARG A O 1
ATOM 675 N N . PRO A 1 87 ? 2.303 -9.445 -10.102 1 93.12 87 PRO A N 1
ATOM 676 C CA . PRO A 1 87 ? 2.842 -9.695 -8.766 1 93.12 87 PRO A CA 1
ATOM 677 C C . PRO A 1 87 ? 2.039 -10.734 -7.988 1 93.12 87 PRO A C 1
ATOM 679 O O . PRO A 1 87 ? 1.878 -10.617 -6.773 1 93.12 87 PRO A O 1
ATOM 682 N N . TYR A 1 88 ? 1.442 -11.648 -8.711 1 95.31 88 TYR A N 1
ATOM 683 C CA . TYR A 1 88 ? 0.676 -12.672 -8.008 1 95.31 88 TYR A CA 1
ATOM 684 C C . TYR A 1 88 ? 0.593 -13.953 -8.82 1 95.31 88 TYR A C 1
ATOM 686 O O . TYR A 1 88 ? 0.865 -13.953 -10.023 1 95.31 88 TYR A O 1
ATOM 694 N N . VAL A 1 89 ? 0.295 -15.016 -8.18 1 96.88 89 VAL A N 1
ATOM 695 C CA . VAL A 1 89 ? -0.031 -16.312 -8.758 1 96.88 89 VAL A CA 1
ATOM 696 C C . VAL A 1 89 ? -1.208 -16.938 -8.008 1 96.88 89 VAL A C 1
ATOM 698 O O . VAL A 1 89 ? -1.265 -16.875 -6.777 1 96.88 89 VAL A O 1
ATOM 701 N N . ILE A 1 90 ? -2.123 -17.453 -8.742 1 97.5 90 ILE A N 1
ATOM 702 C CA . ILE A 1 90 ? -3.188 -18.234 -8.125 1 97.5 90 ILE A CA 1
ATOM 703 C C . ILE A 1 90 ? -2.895 -19.719 -8.281 1 97.5 90 ILE A C 1
ATOM 705 O O . ILE A 1 90 ? -2.674 -20.203 -9.398 1 97.5 90 ILE A O 1
ATOM 709 N N . GLU A 1 91 ? -2.826 -20.375 -7.199 1 97.81 91 GLU A N 1
ATOM 710 C CA . GLU A 1 91 ? -2.697 -21.844 -7.203 1 97.81 91 GLU A CA 1
ATOM 711 C C . GLU A 1 91 ? -4.039 -22.516 -6.93 1 97.81 91 GLU A C 1
ATOM 713 O O . GLU A 1 91 ? -4.496 -22.547 -5.785 1 97.81 91 GLU A O 1
ATOM 718 N N . PRO A 1 92 ? -4.617 -23.062 -7.953 1 96.25 92 PRO A N 1
ATOM 719 C CA . PRO A 1 92 ? -5.906 -23.734 -7.762 1 96.25 92 PRO A CA 1
ATOM 720 C C . PRO A 1 92 ? -5.773 -25.078 -7.059 1 96.25 92 PRO A C 1
ATOM 722 O O . PRO A 1 92 ? -4.668 -25.625 -6.953 1 96.25 92 PRO A O 1
ATOM 725 N N . PRO A 1 93 ? -6.941 -25.547 -6.504 1 94.81 93 PRO A N 1
ATOM 726 C CA . PRO A 1 93 ? -6.898 -26.938 -6.074 1 94.81 93 PRO A CA 1
ATOM 727 C C . PRO A 1 93 ? -6.48 -27.891 -7.195 1 94.81 93 PRO A C 1
ATOM 729 O O . PRO A 1 93 ? -6.891 -27.719 -8.344 1 94.81 93 PRO A O 1
ATOM 732 N N . LEU A 1 94 ? -5.652 -28.781 -6.875 1 92 94 LEU A N 1
ATOM 733 C CA . LEU A 1 94 ? -5.137 -29.672 -7.914 1 92 94 LEU A CA 1
ATOM 734 C C . LEU A 1 94 ? -5.812 -31.031 -7.859 1 92 94 LEU A C 1
ATOM 736 O O . LEU A 1 94 ? -5.516 -31.906 -8.672 1 92 94 LEU A O 1
ATOM 740 N N . ASP A 1 95 ? -6.703 -31.172 -6.969 1 88.81 95 ASP A N 1
ATOM 741 C CA . ASP A 1 95 ? -7.434 -32.438 -6.902 1 88.81 95 ASP A CA 1
ATOM 742 C C . ASP A 1 95 ? -8.375 -32.594 -8.094 1 88.81 95 ASP A C 1
ATOM 744 O O . ASP A 1 95 ? -8.547 -31.656 -8.883 1 88.81 95 ASP A O 1
ATOM 748 N N . ALA A 1 96 ? -8.992 -33.719 -8.195 1 89.19 96 ALA A N 1
ATOM 749 C CA . ALA A 1 96 ? -9.805 -34.062 -9.359 1 89.19 96 ALA A CA 1
ATOM 750 C C . ALA A 1 96 ? -11.25 -33.594 -9.172 1 89.19 96 ALA A C 1
ATOM 752 O O . ALA A 1 96 ? -12.07 -33.719 -10.078 1 89.19 96 ALA A O 1
ATOM 753 N N . THR A 1 97 ? -11.523 -33 -8.062 1 93.25 97 THR A N 1
ATOM 754 C CA . THR A 1 97 ? -12.891 -32.562 -7.781 1 93.25 97 THR A CA 1
ATOM 755 C C . THR A 1 97 ? -13.305 -31.422 -8.695 1 93.25 97 THR A C 1
ATOM 757 O O . THR A 1 97 ? -12.586 -30.422 -8.797 1 93.25 97 THR A O 1
ATOM 760 N N . THR A 1 98 ? -14.453 -31.594 -9.344 1 93.94 98 THR A N 1
ATOM 761 C CA . THR A 1 98 ? -14.906 -30.547 -10.242 1 93.94 98 THR A CA 1
ATOM 762 C C . THR A 1 98 ? -16.219 -29.953 -9.766 1 93.94 98 THR A C 1
ATOM 764 O O . THR A 1 98 ? -16.672 -28.922 -10.266 1 93.94 98 THR A O 1
ATOM 767 N N . ARG A 1 99 ? -16.828 -30.625 -8.867 1 96.56 99 ARG A N 1
ATOM 768 C CA . ARG A 1 99 ? -18.094 -30.125 -8.32 1 96.56 99 ARG A CA 1
ATOM 769 C C . ARG A 1 99 ? -18.031 -30.016 -6.801 1 96.56 99 ARG A C 1
ATOM 771 O O . ARG A 1 99 ? -17.609 -30.953 -6.121 1 96.56 99 ARG A O 1
ATOM 778 N N . TYR A 1 100 ? -18.422 -28.922 -6.367 1 97.38 100 TYR A N 1
ATOM 779 C CA . TYR A 1 100 ? -18.531 -28.688 -4.934 1 97.38 100 TYR A CA 1
ATOM 780 C C . TYR A 1 100 ? -19.984 -28.406 -4.539 1 97.38 100 TYR A C 1
ATOM 782 O O . TYR A 1 100 ? -20.609 -27.516 -5.102 1 97.38 100 TYR A O 1
ATOM 790 N N . ALA A 1 101 ? -20.438 -29.172 -3.582 1 97.88 101 ALA A N 1
ATOM 791 C CA . ALA A 1 101 ? -21.781 -28.953 -3.055 1 97.88 101 ALA A CA 1
ATOM 792 C C . ALA A 1 101 ? -21.781 -27.859 -1.985 1 97.88 101 ALA A C 1
ATOM 794 O O . ALA A 1 101 ? -20.75 -27.594 -1.368 1 97.88 101 ALA A O 1
ATOM 795 N N . PRO A 1 102 ? -23 -27.25 -1.836 1 97.94 102 PRO A N 1
ATOM 796 C CA . PRO A 1 102 ? -23.078 -26.297 -0.73 1 97.94 102 PRO A CA 1
ATOM 797 C C . PRO A 1 102 ? -22.578 -26.875 0.593 1 97.94 102 PRO A C 1
ATOM 799 O O . PRO A 1 102 ? -22.906 -28.016 0.927 1 97.94 102 PRO A O 1
ATOM 802 N N . GLY A 1 103 ? -21.719 -26.109 1.24 1 98 103 GLY A N 1
ATOM 803 C CA . GLY A 1 103 ? -21.172 -26.547 2.518 1 98 103 GLY A CA 1
ATOM 804 C C . GLY A 1 103 ? -19.797 -27.156 2.406 1 98 103 GLY A C 1
ATOM 805 O O . GLY A 1 103 ? -19.062 -27.25 3.398 1 98 103 GLY A O 1
ATOM 806 N N . GLU A 1 104 ? -19.422 -27.625 1.241 1 97.94 104 GLU A N 1
ATOM 807 C CA . GLU A 1 104 ? -18.109 -28.25 1.041 1 97.94 104 GLU A CA 1
ATOM 808 C C . GLU A 1 104 ? -17 -27.188 1.032 1 97.94 104 GLU A C 1
ATOM 810 O O . GLU A 1 104 ? -17.188 -26.094 0.523 1 97.94 104 GLU A O 1
ATOM 815 N N . ARG A 1 105 ? -15.898 -27.656 1.598 1 97.19 105 ARG A N 1
ATOM 816 C CA . ARG A 1 105 ? -14.742 -26.766 1.679 1 97.19 105 ARG A CA 1
ATOM 817 C C . ARG A 1 105 ? -13.719 -27.109 0.599 1 97.19 105 ARG A C 1
ATOM 819 O O . ARG A 1 105 ? -13.641 -28.25 0.146 1 97.19 105 ARG A O 1
ATOM 826 N N . PHE A 1 106 ? -13.078 -26.141 0.162 1 96.88 106 PHE A N 1
ATOM 827 C CA . PHE A 1 106 ? -11.891 -26.344 -0.661 1 96.88 106 PHE A CA 1
ATOM 828 C C . PHE A 1 106 ? -10.883 -25.219 -0.437 1 96.88 106 PHE A C 1
ATOM 830 O O . PHE A 1 106 ? -11.203 -24.203 0.199 1 96.88 106 PHE A O 1
ATOM 837 N N . HIS A 1 107 ? -9.625 -25.453 -0.896 1 97.12 107 HIS A N 1
ATOM 838 C CA . HIS A 1 107 ? -8.547 -24.484 -0.671 1 97.12 107 HIS A CA 1
ATOM 839 C C . HIS A 1 107 ? -7.906 -24.062 -1.987 1 97.12 107 HIS A C 1
ATOM 841 O O . HIS A 1 107 ? -7.855 -24.844 -2.939 1 97.12 107 HIS A O 1
ATOM 847 N N . PHE A 1 108 ? -7.598 -22.891 -2.049 1 98 108 PHE A N 1
ATOM 848 C CA . PHE A 1 108 ? -6.668 -22.422 -3.07 1 98 108 PHE A CA 1
ATOM 849 C C . PHE A 1 108 ? -5.719 -21.375 -2.496 1 98 108 PHE A C 1
ATOM 851 O O . PHE A 1 108 ? -5.914 -20.906 -1.375 1 98 108 PHE A O 1
ATOM 858 N N . THR A 1 109 ? -4.645 -21.141 -3.215 1 98.38 109 THR A N 1
ATOM 859 C CA . THR A 1 109 ? -3.594 -20.281 -2.686 1 98.38 109 THR A CA 1
ATOM 860 C C . THR A 1 109 ? -3.348 -19.094 -3.615 1 98.38 109 THR A C 1
ATOM 862 O O . THR A 1 109 ? -3.438 -19.219 -4.836 1 98.38 109 THR A O 1
ATOM 865 N N . LEU A 1 110 ? -3.174 -17.953 -3.035 1 97.88 110 LEU A N 1
ATOM 866 C CA . LEU A 1 110 ? -2.691 -16.781 -3.752 1 97.88 110 LEU A CA 1
ATOM 867 C C . LEU A 1 110 ? -1.294 -16.391 -3.279 1 97.88 110 LEU A C 1
ATOM 869 O O . LEU A 1 110 ? -1.06 -16.234 -2.08 1 97.88 110 LEU A O 1
ATOM 873 N N . LEU A 1 111 ? -0.377 -16.297 -4.23 1 97.88 111 LEU A N 1
ATOM 874 C CA . LEU A 1 111 ? 0.966 -15.797 -3.949 1 97.88 111 LEU A CA 1
ATOM 875 C C . LEU A 1 111 ? 1.064 -14.305 -4.223 1 97.88 111 LEU A C 1
ATOM 877 O O . LEU A 1 111 ? 0.612 -13.828 -5.27 1 97.88 111 LEU A O 1
ATOM 881 N N . LEU A 1 112 ? 1.499 -13.602 -3.266 1 96.56 112 LEU A N 1
ATOM 882 C CA . LEU A 1 112 ? 1.889 -12.211 -3.473 1 96.56 112 LEU A CA 1
ATOM 883 C C . LEU A 1 112 ? 3.404 -12.086 -3.586 1 96.56 112 LEU A C 1
ATOM 885 O O . LEU A 1 112 ? 4.133 -12.438 -2.654 1 96.56 112 LEU A O 1
ATOM 889 N N . LEU A 1 113 ? 3.852 -11.57 -4.727 1 95.88 113 LEU A N 1
ATOM 890 C CA . LEU A 1 113 ? 5.277 -11.484 -5.016 1 95.88 113 LEU A CA 1
ATOM 891 C C . LEU A 1 113 ? 5.816 -10.102 -4.656 1 95.88 113 LEU A C 1
ATOM 893 O O . LEU A 1 113 ? 5.324 -9.086 -5.152 1 95.88 113 LEU A O 1
ATOM 897 N N . GLY A 1 114 ? 6.812 -10.109 -3.795 1 90.75 114 GLY A N 1
ATOM 898 C CA . GLY A 1 114 ? 7.426 -8.859 -3.377 1 90.75 114 GLY A CA 1
ATOM 899 C C . GLY A 1 114 ? 7.023 -8.438 -1.977 1 90.75 114 GLY A C 1
ATOM 900 O O . GLY A 1 114 ? 6.254 -9.133 -1.311 1 90.75 114 GLY A O 1
ATOM 901 N N . ASP A 1 115 ? 7.516 -7.332 -1.559 1 78.69 115 ASP A N 1
ATOM 902 C CA . ASP A 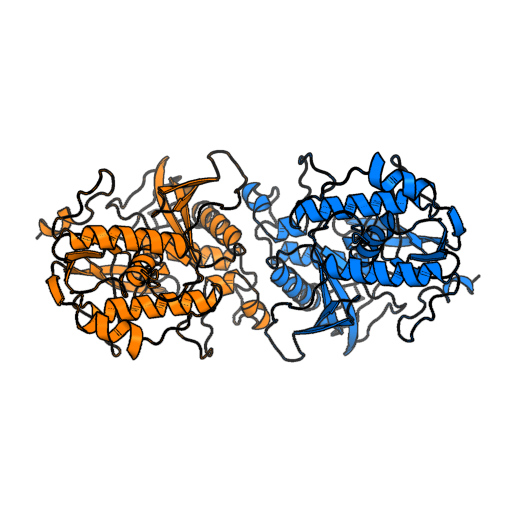1 115 ? 7.352 -6.898 -0.175 1 78.69 115 ASP A CA 1
ATOM 903 C C . ASP A 1 115 ? 6.289 -5.809 -0.062 1 78.69 115 ASP A C 1
ATOM 905 O O . ASP A 1 115 ? 6.121 -5.207 1 1 78.69 115 ASP A O 1
ATOM 909 N N . ASN A 1 116 ? 5.645 -5.598 -1.124 1 75.44 116 ASN A N 1
ATOM 910 C CA . ASN A 1 116 ? 4.641 -4.539 -1.087 1 75.44 116 ASN A CA 1
ATOM 911 C C . ASN A 1 116 ? 3.299 -5.059 -0.573 1 75.44 116 ASN A C 1
ATOM 913 O O . ASN A 1 116 ? 2.479 -5.551 -1.35 1 75.44 116 ASN A O 1
ATOM 917 N N . LEU A 1 117 ? 3.076 -4.902 0.666 1 80.69 117 LEU A N 1
ATOM 918 C CA . LEU A 1 117 ? 1.847 -5.383 1.287 1 80.69 117 LEU A CA 1
ATOM 919 C C . LEU A 1 117 ? 0.674 -4.465 0.957 1 80.69 117 LEU A C 1
ATOM 921 O O . LEU A 1 117 ? -0.456 -4.719 1.381 1 80.69 117 LEU A O 1
ATOM 925 N N . LEU A 1 118 ? 1.017 -3.564 0.049 1 75.12 118 LEU A N 1
ATOM 926 C CA . LEU A 1 118 ? -0.023 -2.66 -0.427 1 75.12 118 LEU A CA 1
ATOM 927 C C . LEU A 1 118 ? -1.105 -3.424 -1.184 1 75.12 118 LEU A C 1
ATOM 929 O O . LEU A 1 118 ? -2.266 -3.006 -1.205 1 75.12 118 LEU A O 1
ATOM 933 N N . TYR A 1 119 ? -0.751 -4.543 -1.69 1 87.94 119 TYR A N 1
ATOM 934 C CA . TYR A 1 119 ? -1.662 -5.289 -2.551 1 87.94 119 TYR A CA 1
ATOM 935 C C . TYR A 1 119 ? -2.537 -6.23 -1.73 1 87.94 119 TYR A C 1
ATOM 937 O O . TYR A 1 119 ? -3.559 -6.719 -2.219 1 87.94 119 TYR A O 1
ATOM 945 N N . LEU A 1 120 ? -2.197 -6.449 -0.47 1 89.56 120 LEU A N 1
ATOM 946 C CA . LEU A 1 120 ? -2.83 -7.496 0.327 1 89.56 120 LEU A CA 1
ATOM 947 C C . LEU A 1 120 ? -4.324 -7.23 0.485 1 89.56 120 LEU A C 1
ATOM 949 O O . LEU A 1 120 ? -5.141 -8.125 0.273 1 89.56 120 LEU A O 1
ATOM 953 N N . PRO A 1 121 ? -4.734 -5.988 0.792 1 89.12 121 PRO A N 1
ATOM 954 C CA . PRO A 1 121 ? -6.172 -5.742 0.914 1 89.12 121 PRO A CA 1
ATOM 955 C C . PRO A 1 121 ? -6.938 -6.066 -0.368 1 89.12 121 PRO A C 1
ATOM 957 O O . PRO A 1 121 ? -8.039 -6.613 -0.311 1 89.12 121 PRO A O 1
ATOM 960 N N . TYR A 1 122 ? -6.344 -5.75 -1.5 1 91.12 122 TYR A N 1
ATOM 961 C CA . TYR A 1 122 ? -6.996 -5.996 -2.783 1 91.12 122 TYR A CA 1
ATOM 962 C C . TYR A 1 122 ? -7.125 -7.488 -3.053 1 91.12 122 TYR A C 1
ATOM 964 O O . TYR A 1 122 ? -8.141 -7.945 -3.586 1 91.12 122 TYR A O 1
ATOM 972 N N . LEU A 1 123 ? -6.109 -8.203 -2.664 1 94.25 123 LEU A N 1
ATOM 973 C CA . LEU A 1 123 ? -6.168 -9.648 -2.869 1 94.25 123 LEU A CA 1
ATOM 974 C C . LEU A 1 123 ? -7.273 -10.273 -2.029 1 94.25 123 LEU A C 1
ATOM 976 O O . LEU A 1 123 ? -8.117 -11.008 -2.553 1 94.25 123 LEU A O 1
ATOM 980 N N . VAL A 1 124 ? -7.309 -9.914 -0.78 1 95.19 124 VAL A N 1
ATOM 981 C CA . VAL A 1 124 ? -8.258 -10.516 0.152 1 95.19 124 VAL A CA 1
ATOM 982 C C . VAL A 1 124 ? -9.68 -10.086 -0.196 1 95.19 124 VAL A C 1
ATOM 984 O O . VAL A 1 124 ? -10.578 -10.914 -0.3 1 95.19 124 VAL A O 1
ATOM 987 N N . LEU A 1 125 ? -9.891 -8.828 -0.427 1 93.75 125 LEU A N 1
ATOM 988 C CA . LEU A 1 125 ? -11.234 -8.312 -0.683 1 93.75 125 LEU A CA 1
ATOM 989 C C . LEU A 1 125 ? -11.75 -8.773 -2.041 1 93.75 125 LEU A C 1
ATOM 991 O O . LEU A 1 125 ? -12.945 -9 -2.211 1 93.75 125 LEU A O 1
ATOM 995 N N . ALA A 1 126 ? -10.844 -8.891 -2.994 1 95.75 126 ALA A N 1
ATOM 996 C CA . ALA A 1 126 ? -11.258 -9.406 -4.297 1 95.75 126 ALA A CA 1
ATOM 997 C C . ALA A 1 126 ? -11.719 -10.859 -4.188 1 95.75 126 ALA A C 1
ATOM 999 O O . ALA A 1 126 ? -12.711 -11.25 -4.812 1 95.75 126 ALA A O 1
ATOM 1000 N N . VAL A 1 127 ? -10.969 -11.641 -3.406 1 97.44 127 VAL A N 1
ATOM 1001 C CA . VAL A 1 127 ? -11.375 -13.031 -3.211 1 97.44 127 VAL A CA 1
ATOM 1002 C C . VAL A 1 127 ? -12.734 -13.078 -2.523 1 97.44 127 VAL A C 1
ATOM 1004 O O . VAL A 1 127 ? -13.609 -13.859 -2.916 1 97.44 127 VAL A O 1
ATOM 1007 N N . LYS A 1 128 ? -12.891 -12.281 -1.52 1 95.69 128 LYS A N 1
ATOM 1008 C CA . LYS A 1 128 ? -14.18 -12.219 -0.836 1 95.69 128 LYS A CA 1
ATOM 1009 C C . LYS A 1 128 ? -15.305 -11.859 -1.807 1 95.69 128 LYS A C 1
ATOM 1011 O O . LYS A 1 128 ? -16.328 -12.531 -1.854 1 95.69 128 LYS A O 1
ATOM 1016 N N . ALA A 1 129 ? -15.117 -10.852 -2.602 1 94.94 129 ALA A N 1
ATOM 1017 C CA . ALA A 1 129 ? -16.141 -10.344 -3.51 1 94.94 129 ALA A CA 1
ATOM 1018 C C . ALA A 1 129 ? -16.422 -11.344 -4.629 1 94.94 129 ALA A C 1
ATOM 1020 O O . ALA A 1 129 ? -17.578 -11.523 -5.035 1 94.94 129 ALA A O 1
ATOM 1021 N N . MET A 1 130 ? -15.359 -11.922 -5.168 1 96.38 130 MET A N 1
ATOM 1022 C CA . MET A 1 130 ? -15.578 -12.875 -6.254 1 96.38 130 MET A CA 1
ATOM 1023 C C . MET A 1 130 ? -16.391 -14.07 -5.773 1 96.38 130 MET A C 1
ATOM 1025 O O . MET A 1 130 ? -17.141 -14.664 -6.543 1 96.38 130 MET A O 1
ATOM 1029 N N . GLY A 1 131 ? -16.188 -14.469 -4.531 1 97.25 131 GLY A N 1
ATOM 1030 C CA . GLY A 1 131 ? -16.938 -15.586 -3.971 1 97.25 131 GLY A CA 1
ATOM 1031 C C . GLY A 1 131 ? -18.375 -15.227 -3.633 1 97.25 131 GLY A C 1
ATOM 1032 O O . GLY A 1 131 ? -19.297 -16.031 -3.859 1 97.25 131 GLY A O 1
ATOM 1033 N N . GLU A 1 132 ? -18.562 -14.023 -3.088 1 94.88 132 GLU A N 1
ATOM 1034 C CA . GLU A 1 132 ? -19.859 -13.664 -2.527 1 94.88 132 GLU A CA 1
ATOM 1035 C C . GLU A 1 132 ? -20.766 -13.008 -3.578 1 94.88 132 GLU A C 1
ATOM 1037 O O . GLU A 1 132 ? -21.984 -13.133 -3.52 1 94.88 132 GLU A O 1
ATOM 1042 N N . GLN A 1 133 ? -20.188 -12.352 -4.5 1 90.75 133 GLN A N 1
ATOM 1043 C CA . GLN A 1 133 ? -20.984 -11.547 -5.426 1 90.75 133 GLN A CA 1
ATOM 1044 C C . GLN A 1 133 ? -20.797 -12.023 -6.863 1 90.75 133 GLN A C 1
ATOM 1046 O O . GLN A 1 133 ? -21.766 -12.328 -7.555 1 90.75 133 GLN A O 1
ATOM 1051 N N . GLY A 1 134 ? -19.641 -12.242 -7.328 1 90.31 134 GLY A N 1
ATOM 1052 C CA . GLY A 1 134 ? -19.344 -12.57 -8.719 1 90.31 134 GLY A CA 1
ATOM 1053 C C . GLY A 1 134 ? -19.531 -14.039 -9.031 1 90.31 134 GLY A C 1
ATOM 1054 O O . GLY A 1 134 ? -20.016 -14.391 -10.117 1 90.31 134 GLY A O 1
ATOM 1055 N N . GLY A 1 135 ? -19.109 -14.852 -8.102 1 95.56 135 GLY A N 1
ATOM 1056 C CA . GLY A 1 135 ? -19.156 -16.281 -8.312 1 95.56 135 GLY A CA 1
ATOM 1057 C C . GLY A 1 135 ? -17.969 -16.812 -9.102 1 95.56 135 GLY A C 1
ATOM 1058 O O . GLY A 1 135 ? -17.188 -16.031 -9.664 1 95.56 135 GLY A O 1
ATOM 1059 N N . VAL A 1 136 ? -17.875 -18.141 -9.164 1 96.44 136 VAL A N 1
ATOM 1060 C CA . VAL A 1 136 ? -16.75 -18.766 -9.852 1 96.44 136 VAL A CA 1
ATOM 1061 C C . VAL A 1 136 ? -17.234 -20 -10.602 1 96.44 136 VAL A C 1
ATOM 1063 O O . VAL A 1 136 ? -18.312 -20.531 -10.312 1 96.44 136 VAL A O 1
ATOM 1066 N N . GLY A 1 137 ? -16.406 -20.438 -11.578 1 94.06 137 GLY A N 1
ATOM 1067 C CA . GLY A 1 137 ? -16.719 -21.656 -12.312 1 94.06 137 GLY A CA 1
ATOM 1068 C C . GLY A 1 137 ? -17.688 -21.438 -13.453 1 94.06 137 GLY A C 1
ATOM 1069 O O . GLY A 1 137 ? -17.875 -20.297 -13.906 1 94.06 137 GLY A O 1
ATOM 1070 N N . ARG A 1 138 ? -18.234 -22.531 -13.883 1 90.75 138 ARG A N 1
ATOM 1071 C CA . ARG A 1 138 ? -19.188 -22.5 -14.992 1 90.75 138 ARG A CA 1
ATOM 1072 C C . ARG A 1 138 ? -20.547 -22 -14.539 1 90.75 138 ARG A C 1
ATOM 1074 O O . ARG A 1 138 ? -20.938 -22.203 -13.391 1 90.75 138 ARG A O 1
ATOM 1081 N N . ARG A 1 139 ? -21.156 -21.375 -15.477 1 92.69 139 ARG A N 1
ATOM 1082 C CA . ARG A 1 139 ? -22.531 -21 -15.195 1 92.69 139 ARG A CA 1
ATOM 1083 C C . ARG A 1 139 ? -23.438 -22.234 -15.086 1 92.69 139 ARG A C 1
ATOM 1085 O O . ARG A 1 139 ? -23.297 -23.172 -15.867 1 92.69 139 ARG A O 1
ATOM 1092 N N . LEU A 1 140 ? -24.297 -22.172 -14.141 1 92.62 140 LEU A N 1
ATOM 1093 C CA . LEU A 1 140 ? -25.219 -23.281 -13.898 1 92.62 140 LEU A CA 1
ATOM 1094 C C . LEU A 1 140 ? -26.547 -23.031 -14.594 1 92.62 140 LEU A C 1
ATOM 1096 O O . LEU A 1 140 ? -26.672 -22.109 -15.391 1 92.62 140 LEU A O 1
ATOM 1100 N N . ALA A 1 141 ? -27.469 -23.953 -14.352 1 89.44 141 ALA A N 1
ATOM 1101 C CA . ALA A 1 141 ? -28.75 -23.953 -15.055 1 89.44 141 ALA A CA 1
ATOM 1102 C C . ALA A 1 141 ? -29.484 -22.625 -14.82 1 89.44 141 ALA A C 1
ATOM 1104 O O . ALA A 1 141 ? -30.203 -22.156 -15.703 1 89.44 141 ALA A O 1
ATOM 1105 N N . ASP A 1 142 ? -29.312 -21.969 -13.773 1 90.5 142 ASP A N 1
ATOM 1106 C CA . ASP A 1 142 ? -30 -20.719 -13.438 1 90.5 142 ASP A CA 1
ATOM 1107 C C . ASP A 1 142 ? -29.234 -19.516 -13.977 1 90.5 142 ASP A C 1
ATOM 1109 O O . ASP A 1 142 ? -29.609 -18.375 -13.703 1 90.5 142 ASP A O 1
ATOM 1113 N N . GLY A 1 143 ? -28.172 -19.812 -14.625 1 92.06 143 GLY A N 1
ATOM 1114 C CA . GLY A 1 143 ? -27.406 -18.75 -15.25 1 92.06 143 GLY A CA 1
ATOM 1115 C C . GLY A 1 143 ? -26.375 -18.125 -14.328 1 92.06 143 GLY A C 1
ATOM 1116 O O . GLY A 1 143 ? -25.656 -17.203 -14.719 1 92.06 143 GLY A O 1
ATOM 1117 N N . GLN A 1 144 ? -26.312 -18.625 -13.125 1 93.62 144 GLN A N 1
ATOM 1118 C CA . GLN A 1 144 ? -25.422 -18.031 -12.141 1 93.62 144 GLN A CA 1
ATOM 1119 C C . GLN A 1 144 ? -24.188 -18.906 -11.938 1 93.62 144 GLN A C 1
ATOM 1121 O O . GLN A 1 144 ? -24.219 -20.109 -12.203 1 93.62 144 GLN A O 1
ATOM 1126 N N . ARG A 1 145 ? -23.109 -18.297 -11.547 1 96.12 145 ARG A N 1
ATOM 1127 C CA . ARG A 1 145 ? -21.922 -19.016 -11.117 1 96.12 145 ARG A CA 1
ATOM 1128 C C . ARG A 1 145 ? -22 -19.359 -9.633 1 96.12 145 ARG A C 1
ATOM 1130 O O . ARG A 1 145 ? -22.797 -18.797 -8.898 1 96.12 145 ARG A O 1
ATOM 1137 N N . GLY A 1 146 ? -21.203 -20.328 -9.305 1 97.38 146 GLY A N 1
ATOM 1138 C CA . GLY A 1 146 ? -21.188 -20.75 -7.91 1 97.38 146 GLY A CA 1
ATOM 1139 C C . GLY A 1 146 ? -20.562 -19.719 -6.98 1 97.38 146 GLY A C 1
ATOM 1140 O O . GLY A 1 146 ? -19.641 -19.016 -7.367 1 97.38 146 GLY A O 1
ATOM 1141 N N . ARG A 1 147 ? -21.094 -19.734 -5.723 1 98.25 147 ARG A N 1
ATOM 1142 C CA . ARG A 1 147 ? -20.641 -18.75 -4.738 1 98.25 147 ARG A CA 1
ATOM 1143 C C . ARG A 1 147 ? -19.969 -19.438 -3.557 1 98.25 147 ARG A C 1
ATOM 1145 O O . ARG A 1 147 ? -20.266 -20.594 -3.244 1 98.25 147 ARG A O 1
ATOM 1152 N N . PHE A 1 148 ? -19.047 -18.75 -2.918 1 98.31 148 PHE A N 1
ATOM 1153 C CA . PHE A 1 148 ? -18.391 -19.25 -1.718 1 98.31 148 PHE A CA 1
ATOM 1154 C C . PHE A 1 148 ? -18.109 -18.109 -0.736 1 98.31 148 PHE A C 1
ATOM 1156 O O . PHE A 1 148 ? -18.234 -16.938 -1.09 1 98.31 148 PHE A O 1
ATOM 1163 N N . THR A 1 149 ? -17.859 -18.438 0.537 1 97.06 149 THR A N 1
ATOM 1164 C CA . THR A 1 149 ? -17.406 -17.516 1.562 1 97.06 149 THR A CA 1
ATOM 1165 C C . THR A 1 149 ? -16.016 -17.906 2.086 1 97.06 149 THR A C 1
ATOM 1167 O O . THR A 1 149 ? -15.664 -19.094 2.072 1 97.06 149 THR A O 1
ATOM 1170 N N . ILE A 1 150 ? -15.234 -16.938 2.496 1 97.12 150 ILE A N 1
ATOM 1171 C CA . ILE A 1 150 ? -13.93 -17.203 3.086 1 97.12 150 ILE A CA 1
ATOM 1172 C C . ILE A 1 150 ? -14.102 -17.625 4.547 1 97.12 150 ILE A C 1
ATOM 1174 O O . ILE A 1 150 ? -14.758 -16.922 5.324 1 97.12 150 ILE A O 1
ATOM 1178 N N . GLU A 1 151 ? -13.5 -18.688 4.895 1 96.88 151 GLU A N 1
ATOM 1179 C CA . GLU A 1 151 ? -13.523 -19.141 6.281 1 96.88 151 GLU A CA 1
ATOM 1180 C C . GLU A 1 151 ? -12.219 -18.797 6.996 1 96.88 151 GLU A C 1
ATOM 1182 O O . GLU A 1 151 ? -12.219 -18.484 8.188 1 96.88 151 GLU A O 1
ATOM 1187 N N . ALA A 1 152 ? -11.148 -18.922 6.289 1 97.62 152 ALA A N 1
ATOM 1188 C CA . ALA A 1 152 ? -9.844 -18.672 6.902 1 97.62 152 ALA A CA 1
ATOM 1189 C C . ALA A 1 152 ? -8.797 -18.312 5.852 1 97.62 152 ALA A C 1
ATOM 1191 O O . ALA A 1 152 ? -8.953 -18.656 4.676 1 97.62 152 ALA A O 1
ATOM 1192 N N . ILE A 1 153 ? -7.844 -17.578 6.27 1 98.06 153 ILE A N 1
ATOM 1193 C CA . ILE A 1 153 ? -6.645 -17.297 5.488 1 98.06 153 ILE A CA 1
ATOM 1194 C C . ILE A 1 153 ? -5.402 -17.609 6.316 1 98.06 153 ILE A C 1
ATOM 1196 O O . ILE A 1 153 ? -5.27 -17.156 7.453 1 98.06 153 ILE A O 1
ATOM 1200 N N . ASP A 1 154 ? -4.492 -18.359 5.742 1 98.19 154 ASP A N 1
ATOM 1201 C CA . ASP A 1 154 ? -3.25 -18.719 6.422 1 98.19 154 ASP A CA 1
ATOM 1202 C C . ASP A 1 154 ? -2.037 -18.375 5.559 1 98.19 154 ASP A C 1
ATOM 1204 O O . ASP A 1 154 ? -2.049 -18.594 4.344 1 98.19 154 ASP A O 1
ATOM 1208 N N . ALA A 1 155 ? -1.055 -17.781 6.164 1 97.94 155 ALA A N 1
ATOM 1209 C CA . ALA A 1 155 ? 0.257 -17.656 5.535 1 97.94 155 ALA A CA 1
ATOM 1210 C C . ALA A 1 155 ? 1.106 -18.906 5.785 1 97.94 155 ALA A C 1
ATOM 1212 O O . ALA A 1 155 ? 1.158 -19.406 6.906 1 97.94 155 ALA A O 1
ATOM 1213 N N . VAL A 1 156 ? 1.744 -19.375 4.715 1 97.75 156 VAL A N 1
ATOM 1214 C CA . VAL A 1 156 ? 2.467 -20.625 4.832 1 97.75 156 VAL A CA 1
ATOM 1215 C C . VAL A 1 156 ? 3.855 -20.5 4.215 1 97.75 156 VAL A C 1
ATOM 1217 O O . VAL A 1 156 ? 4.004 -19.922 3.127 1 97.75 156 VAL A O 1
ATOM 1220 N N . ASN A 1 157 ? 4.848 -20.906 4.871 1 97.81 157 ASN A N 1
ATOM 1221 C CA . ASN A 1 157 ? 6.188 -21.094 4.324 1 97.81 157 ASN A CA 1
ATOM 1222 C C . ASN A 1 157 ? 6.52 -22.562 4.141 1 97.81 157 ASN A C 1
ATOM 1224 O O . ASN A 1 157 ? 6.773 -23.281 5.117 1 97.81 157 ASN A O 1
ATOM 1228 N N . PRO A 1 158 ? 6.523 -23.016 2.953 1 95.5 158 PRO A N 1
ATOM 1229 C CA . PRO A 1 158 ? 6.695 -24.453 2.73 1 95.5 158 PRO A CA 1
ATOM 1230 C C . PRO A 1 158 ? 8.109 -24.922 3.049 1 95.5 158 PRO A C 1
ATOM 1232 O O . PRO A 1 158 ? 8.336 -26.125 3.209 1 95.5 158 PRO A O 1
ATOM 1235 N N . PHE A 1 159 ? 9.078 -24.047 3.107 1 95.75 159 PHE A N 1
ATOM 1236 C CA . PHE A 1 159 ? 10.453 -24.453 3.367 1 95.75 159 PHE A CA 1
ATOM 1237 C C . PHE A 1 159 ? 10.695 -24.609 4.863 1 95.75 159 PHE A C 1
ATOM 1239 O O . PHE A 1 159 ? 11.359 -25.547 5.293 1 95.75 159 PHE A O 1
ATOM 1246 N N . SER A 1 160 ? 10.172 -23.672 5.648 1 95.25 160 SER A N 1
ATOM 1247 C CA . SER A 1 160 ? 10.383 -23.719 7.094 1 95.25 160 SER A CA 1
ATOM 1248 C C . SER A 1 160 ? 9.281 -24.531 7.781 1 95.25 160 SER A C 1
ATOM 1250 O O . SER A 1 160 ? 9.445 -24.953 8.922 1 95.25 160 SER A O 1
ATOM 1252 N N . GLY A 1 161 ? 8.172 -24.609 7.145 1 94.5 161 GLY A N 1
ATOM 1253 C CA . GLY A 1 161 ? 7.031 -25.281 7.742 1 94.5 161 GLY A CA 1
ATOM 1254 C C . GLY A 1 161 ? 6.195 -24.375 8.625 1 94.5 161 GLY A C 1
ATOM 1255 O O . GLY A 1 161 ? 5.156 -24.797 9.141 1 94.5 161 GLY A O 1
ATOM 1256 N N . GLU A 1 162 ? 6.57 -23.172 8.703 1 97.19 162 GLU A N 1
ATOM 1257 C CA . GLU A 1 162 ? 5.844 -22.219 9.539 1 97.19 162 GLU A CA 1
ATOM 1258 C C . GLU A 1 162 ? 4.504 -21.859 8.914 1 97.19 162 GLU A C 1
ATOM 1260 O O . GLU A 1 162 ? 4.391 -21.75 7.691 1 97.19 162 GLU A O 1
ATOM 1265 N N . GLU A 1 163 ? 3.523 -21.672 9.812 1 97.38 163 GLU A N 1
ATOM 1266 C CA . GLU A 1 163 ? 2.197 -21.219 9.414 1 97.38 163 GLU A CA 1
ATOM 1267 C C . GLU A 1 163 ? 1.68 -20.141 10.352 1 97.38 163 GLU A C 1
ATOM 1269 O O . GLU A 1 163 ? 1.991 -20.141 11.547 1 97.38 163 GLU A O 1
ATOM 1274 N N . GLN A 1 164 ? 0.984 -19.188 9.828 1 98.06 164 GLN A N 1
ATOM 1275 C CA . GLN A 1 164 ? 0.326 -18.125 10.586 1 98.06 164 GLN A CA 1
ATOM 1276 C C . GLN A 1 164 ? -1.13 -17.969 10.148 1 98.06 164 GLN A C 1
ATOM 1278 O O . GLN A 1 164 ? -1.42 -17.859 8.961 1 98.06 164 GLN A O 1
ATOM 1283 N N . SER A 1 165 ? -2.008 -17.953 11.102 1 97.56 165 SER A N 1
ATOM 1284 C CA . SER A 1 165 ? -3.396 -17.609 10.812 1 97.56 165 SER A CA 1
ATOM 1285 C C . SER A 1 165 ? -3.578 -16.109 10.664 1 97.56 165 SER A C 1
ATOM 1287 O O . SER A 1 165 ? -3.355 -15.352 11.617 1 97.56 165 SER A O 1
ATOM 1289 N N . LEU A 1 166 ? -3.953 -15.688 9.469 1 96.38 166 LEU A N 1
ATOM 1290 C CA . LEU A 1 166 ? -4.191 -14.273 9.219 1 96.38 166 LEU A CA 1
ATOM 1291 C C . LEU A 1 166 ? -5.648 -13.906 9.484 1 96.38 166 LEU A C 1
ATOM 1293 O O . LEU A 1 166 ? -5.945 -12.797 9.922 1 96.38 166 LEU A O 1
ATOM 1297 N N . LEU A 1 167 ? -6.52 -14.734 9.086 1 95.81 167 LEU A N 1
ATOM 1298 C CA . LEU A 1 167 ? -7.957 -14.617 9.312 1 95.81 167 LEU A CA 1
ATOM 1299 C C . LEU A 1 167 ? -8.531 -15.93 9.852 1 95.81 167 LEU A C 1
ATOM 1301 O O . LEU A 1 167 ? -8.555 -16.938 9.141 1 95.81 167 LEU A O 1
ATOM 1305 N N . ARG A 1 168 ? -8.969 -15.82 11.094 1 93.25 168 ARG A N 1
ATOM 1306 C CA . ARG A 1 168 ? -9.578 -16.984 11.711 1 93.25 168 ARG A CA 1
ATOM 1307 C C . ARG A 1 168 ? -11.078 -17.031 11.445 1 93.25 168 ARG A C 1
ATOM 1309 O O . ARG A 1 168 ? -11.703 -15.984 11.211 1 93.25 168 ARG A O 1
ATOM 1316 N N . PRO A 1 169 ? -11.594 -18.25 11.477 1 87.62 169 PRO A N 1
ATOM 1317 C CA . PRO A 1 169 ? -13.047 -18.328 11.312 1 87.62 169 PRO A CA 1
ATOM 1318 C C . PRO A 1 169 ? -13.797 -17.438 12.305 1 87.62 169 PRO A C 1
ATOM 1320 O O . PRO A 1 169 ? -13.477 -17.422 13.492 1 87.62 169 PRO A O 1
ATOM 1323 N N . GLY A 1 170 ? -14.734 -16.656 11.75 1 84.12 170 GLY A N 1
ATOM 1324 C CA . GLY A 1 170 ? -15.57 -15.844 12.609 1 84.12 170 GLY A CA 1
ATOM 1325 C C . GLY A 1 170 ? -14.969 -14.477 12.898 1 84.12 170 GLY A C 1
ATOM 1326 O O . GLY A 1 170 ? -15.648 -13.578 13.391 1 84.12 170 GLY A O 1
ATOM 1327 N N . ARG A 1 171 ? -13.633 -14.32 12.578 1 84.88 171 ARG A N 1
ATOM 1328 C CA . ARG A 1 171 ? -12.984 -13.031 12.797 1 84.88 171 ARG A CA 1
ATOM 1329 C C . ARG A 1 171 ? -13.172 -12.109 11.586 1 84.88 171 ARG A C 1
ATOM 1331 O O . ARG A 1 171 ? -13.562 -12.57 10.516 1 84.88 171 ARG A O 1
ATOM 1338 N N . GLN A 1 172 ? -13.016 -10.852 11.852 1 84.44 172 GLN A N 1
ATOM 1339 C CA . GLN A 1 172 ? -13.281 -9.875 10.797 1 84.44 172 GLN A CA 1
ATOM 1340 C C . GLN A 1 172 ? -12.07 -8.977 10.57 1 84.44 172 GLN A C 1
ATOM 1342 O O . GLN A 1 172 ? -12.195 -7.895 9.992 1 84.44 172 GLN A O 1
ATOM 1347 N N . VAL A 1 173 ? -10.938 -9.391 11.109 1 85.75 173 VAL A N 1
ATOM 1348 C CA . VAL A 1 173 ? -9.703 -8.625 10.938 1 85.75 173 VAL A CA 1
ATOM 1349 C C . VAL A 1 173 ? -8.594 -9.547 10.43 1 85.75 173 VAL A C 1
ATOM 1351 O O . VAL A 1 173 ? -8.445 -10.68 10.906 1 85.75 173 VAL A O 1
ATOM 1354 N N . VAL A 1 174 ? -7.938 -9.07 9.445 1 89.75 174 VAL A N 1
ATOM 1355 C CA . VAL A 1 174 ? -6.809 -9.812 8.898 1 89.75 174 VAL A CA 1
ATOM 1356 C C . VAL A 1 174 ? -5.512 -9.32 9.539 1 89.75 174 VAL A C 1
ATOM 1358 O O . VAL A 1 174 ? -5.184 -8.133 9.477 1 89.75 174 VAL A O 1
ATOM 1361 N N . ASP A 1 175 ? -4.797 -10.172 10.117 1 89.25 175 ASP A N 1
ATOM 1362 C CA . ASP A 1 175 ? -3.516 -9.828 10.727 1 89.25 175 ASP A CA 1
ATOM 1363 C C . ASP A 1 175 ? -2.428 -9.664 9.672 1 89.25 175 ASP A C 1
ATOM 1365 O O . ASP A 1 175 ? -2.453 -10.328 8.633 1 89.25 175 ASP A O 1
ATOM 1369 N N . PRO A 1 176 ? -1.482 -8.758 9.938 1 85.62 176 PRO A N 1
ATOM 1370 C CA . PRO A 1 176 ? -0.347 -8.656 9.016 1 85.62 176 PRO A CA 1
ATOM 1371 C C . PRO A 1 176 ? 0.469 -9.945 8.945 1 85.62 176 PRO A C 1
ATOM 1373 O O . PRO A 1 176 ? 0.685 -10.602 9.969 1 85.62 176 PRO A O 1
ATOM 1376 N N . PRO A 1 177 ? 0.845 -10.281 7.785 1 92.62 177 PRO A N 1
ATOM 1377 C CA . PRO A 1 177 ? 1.622 -11.523 7.668 1 92.62 177 PRO A CA 1
ATOM 1378 C C . PRO A 1 177 ? 3.021 -11.398 8.266 1 92.62 177 PRO A C 1
ATOM 1380 O O . PRO A 1 177 ? 3.711 -10.398 8.039 1 92.62 177 PRO A O 1
ATOM 1383 N N . THR A 1 178 ? 3.426 -12.398 9.055 1 94.19 178 THR A N 1
ATOM 1384 C CA . THR A 1 178 ? 4.777 -12.492 9.594 1 94.19 178 THR A CA 1
ATOM 1385 C C . THR A 1 178 ? 5.488 -13.734 9.07 1 94.19 178 THR A C 1
ATOM 1387 O O . THR A 1 178 ? 6.68 -13.922 9.312 1 94.19 178 THR A O 1
ATOM 1390 N N . VAL A 1 179 ? 4.723 -14.578 8.453 1 97.06 179 VAL A N 1
ATOM 1391 C CA . VAL A 1 179 ? 5.27 -15.766 7.809 1 97.06 179 VAL A CA 1
ATOM 1392 C C . VAL A 1 179 ? 5.32 -15.562 6.297 1 97.06 179 VAL A C 1
ATOM 1394 O O . VAL A 1 179 ? 4.289 -15.305 5.664 1 97.06 179 VAL A O 1
ATOM 1397 N N . PHE A 1 180 ? 6.496 -15.586 5.719 1 97.5 180 PHE A N 1
ATOM 1398 C CA . PHE A 1 180 ? 6.727 -15.398 4.293 1 97.5 180 PHE A CA 1
ATOM 1399 C C . PHE A 1 180 ? 7.992 -16.125 3.854 1 97.5 180 PHE A C 1
ATOM 1401 O O . PHE A 1 180 ? 8.672 -16.75 4.672 1 97.5 180 PHE A O 1
ATOM 1408 N N . ILE A 1 181 ? 8.242 -16.172 2.59 1 97.75 181 ILE A N 1
ATOM 1409 C CA . ILE A 1 181 ? 9.398 -16.859 2.016 1 97.75 181 ILE A CA 1
ATOM 1410 C C . ILE A 1 181 ? 10.453 -15.828 1.602 1 97.75 181 ILE A C 1
ATOM 1412 O O . ILE A 1 181 ? 10.141 -14.852 0.925 1 97.75 181 ILE A O 1
ATOM 1416 N N . THR A 1 182 ? 11.656 -16.031 2.023 1 97.38 182 THR A N 1
ATOM 1417 C CA . THR A 1 182 ? 12.781 -15.195 1.627 1 97.38 182 THR A CA 1
ATOM 1418 C C . THR A 1 182 ? 13.875 -16.031 0.969 1 97.38 182 THR A C 1
ATOM 1420 O O . THR A 1 182 ? 13.781 -17.25 0.918 1 97.38 182 THR A O 1
ATOM 1423 N N . HIS A 1 183 ? 14.867 -15.289 0.492 1 97.38 183 HIS A N 1
ATOM 1424 C CA . HIS A 1 183 ? 15.992 -15.977 -0.133 1 97.38 183 HIS A CA 1
ATOM 1425 C C . HIS A 1 183 ? 16.75 -16.844 0.877 1 97.38 183 HIS A C 1
ATOM 1427 O O . HIS A 1 183 ? 17.266 -17.891 0.526 1 97.38 183 HIS A O 1
ATOM 1433 N N . ASP A 1 184 ? 16.75 -16.406 2.123 1 97.06 184 ASP A N 1
ATOM 1434 C CA . ASP A 1 184 ? 17.422 -17.219 3.15 1 97.06 184 ASP A CA 1
ATOM 1435 C C . ASP A 1 184 ? 16.75 -18.578 3.295 1 97.06 184 ASP A C 1
ATOM 1437 O O . ASP A 1 184 ? 17.422 -19.594 3.459 1 97.06 184 ASP A O 1
ATOM 1441 N N . HIS A 1 185 ? 15.5 -18.609 3.227 1 97.38 185 HIS A N 1
ATOM 1442 C CA . HIS A 1 185 ? 14.773 -19.875 3.279 1 97.38 185 HIS A CA 1
ATOM 1443 C C . HIS A 1 185 ? 15.117 -20.766 2.088 1 97.38 185 HIS A C 1
ATOM 1445 O O . HIS A 1 185 ? 15.273 -21.969 2.234 1 97.38 185 HIS A O 1
ATOM 1451 N N . VAL A 1 186 ? 15.211 -20.172 0.948 1 97.31 186 VAL A N 1
ATOM 1452 C CA . VAL A 1 186 ? 15.523 -20.891 -0.284 1 97.31 186 VAL A CA 1
ATOM 1453 C C . VAL A 1 186 ? 16.938 -21.469 -0.196 1 97.31 186 VAL A C 1
ATOM 1455 O O . VAL A 1 186 ? 17.156 -22.625 -0.583 1 97.31 186 VAL A O 1
ATOM 1458 N N . LEU A 1 187 ? 17.812 -20.656 0.347 1 97.19 187 LEU A N 1
ATOM 1459 C CA . LEU A 1 187 ? 19.203 -21.125 0.481 1 97.19 187 LEU A CA 1
ATOM 1460 C C . LEU A 1 187 ? 19.281 -22.297 1.447 1 97.19 187 LEU A C 1
ATOM 1462 O O . LEU A 1 187 ? 20.016 -23.25 1.202 1 97.19 187 LEU A O 1
ATOM 1466 N N . ASP A 1 188 ? 18.578 -22.188 2.533 1 96.62 188 ASP A N 1
ATOM 1467 C CA . ASP A 1 188 ? 18.547 -23.297 3.48 1 96.62 188 ASP A CA 1
ATOM 1468 C C . ASP A 1 188 ? 18 -24.562 2.822 1 96.62 188 ASP A C 1
ATOM 1470 O O . ASP A 1 188 ? 18.547 -25.656 3.004 1 96.62 188 ASP A O 1
ATOM 1474 N N . ALA A 1 189 ? 16.984 -24.438 2.066 1 96.5 189 ALA A N 1
ATOM 1475 C CA . ALA A 1 189 ? 16.391 -25.562 1.354 1 96.5 189 ALA A CA 1
ATOM 1476 C C . ALA A 1 189 ? 17.359 -26.125 0.314 1 96.5 189 ALA A C 1
ATOM 1478 O O . ALA A 1 189 ? 17.453 -27.344 0.136 1 96.5 189 ALA A O 1
ATOM 1479 N N . ALA A 1 190 ? 18.031 -25.25 -0.342 1 96.75 190 ALA A N 1
ATOM 1480 C CA . ALA A 1 190 ? 19.016 -25.672 -1.348 1 96.75 190 ALA A CA 1
ATOM 1481 C C . ALA A 1 190 ? 20.141 -26.484 -0.716 1 96.75 190 ALA A C 1
ATOM 1483 O O . ALA A 1 190 ? 20.578 -27.5 -1.269 1 96.75 190 ALA A O 1
ATOM 1484 N N . ALA A 1 191 ? 20.609 -26 0.421 1 96.5 191 ALA A N 1
ATOM 1485 C CA . ALA A 1 191 ? 21.688 -26.688 1.127 1 96.5 191 ALA A CA 1
ATOM 1486 C C . ALA A 1 191 ? 21.25 -28.094 1.534 1 96.5 191 ALA A C 1
ATOM 1488 O O . ALA A 1 191 ? 22 -29.062 1.352 1 96.5 191 ALA A O 1
ATOM 1489 N N . ARG A 1 192 ? 20.109 -28.156 2.02 1 96.38 192 ARG A N 1
ATOM 1490 C CA . ARG A 1 192 ? 19.578 -29.469 2.41 1 96.38 192 ARG A CA 1
ATOM 1491 C C . ARG A 1 192 ? 19.438 -30.391 1.2 1 96.38 192 ARG A C 1
ATOM 1493 O O . ARG A 1 192 ? 19.812 -31.562 1.258 1 96.38 192 ARG A O 1
ATOM 1500 N N . LEU A 1 193 ? 18.906 -29.859 0.167 1 96.44 193 LEU A N 1
ATOM 1501 C CA . LEU A 1 193 ? 18.719 -30.641 -1.048 1 96.44 193 LEU A CA 1
ATOM 1502 C C . LEU A 1 193 ? 20.047 -31.094 -1.632 1 96.44 193 LEU A C 1
ATOM 1504 O O . LEU A 1 193 ? 20.172 -32.188 -2.15 1 96.44 193 LEU A O 1
ATOM 1508 N N . LEU A 1 194 ? 21.047 -30.234 -1.555 1 96.31 194 LEU A N 1
ATOM 1509 C CA . LEU A 1 194 ? 22.375 -30.562 -2.039 1 96.31 194 LEU A CA 1
ATOM 1510 C C . LEU A 1 194 ? 22.938 -31.766 -1.29 1 96.31 194 LEU A C 1
ATOM 1512 O O . LEU A 1 194 ? 23.5 -32.688 -1.902 1 96.31 194 LEU A O 1
ATOM 1516 N N . ASP A 1 195 ? 22.75 -31.75 -0.009 1 96.5 195 ASP A N 1
ATOM 1517 C CA . ASP A 1 195 ? 23.188 -32.875 0.812 1 96.5 195 ASP A CA 1
ATOM 1518 C C . ASP A 1 195 ? 22.484 -34.156 0.405 1 96.5 195 ASP A C 1
ATOM 1520 O O . ASP A 1 195 ? 23.109 -35.219 0.275 1 96.5 195 ASP A O 1
ATOM 1524 N N . GLU A 1 196 ? 21.25 -34.031 0.178 1 96.44 196 GLU A N 1
ATOM 1525 C CA . GLU A 1 196 ? 20.453 -35.188 -0.221 1 96.44 196 GLU A CA 1
ATOM 1526 C C . GLU A 1 196 ? 20.875 -35.719 -1.599 1 96.44 196 GLU A C 1
ATOM 1528 O O . GLU A 1 196 ? 20.891 -36.906 -1.842 1 96.44 196 GLU A O 1
ATOM 1533 N N . LEU A 1 197 ? 21.156 -34.812 -2.42 1 97 197 LEU A N 1
ATOM 1534 C CA . LEU A 1 197 ? 21.562 -35.156 -3.777 1 97 197 LEU A CA 1
ATOM 1535 C C . LEU A 1 197 ? 22.891 -35.906 -3.771 1 97 197 LEU A C 1
ATOM 1537 O O . LEU A 1 197 ? 23.078 -36.844 -4.543 1 97 197 LEU A O 1
ATOM 1541 N N . ALA A 1 198 ? 23.781 -35.5 -2.951 1 95.44 198 ALA A N 1
ATOM 1542 C CA . ALA A 1 198 ? 25.062 -36.188 -2.828 1 95.44 198 ALA A CA 1
ATOM 1543 C C . ALA A 1 198 ? 24.891 -37.656 -2.463 1 95.44 198 ALA A C 1
ATOM 1545 O O . ALA A 1 198 ? 25.672 -38.5 -2.869 1 95.44 198 ALA A O 1
ATOM 1546 N N . ALA A 1 199 ? 23.844 -37.906 -1.84 1 95.19 199 ALA A N 1
ATOM 1547 C CA . ALA A 1 199 ? 23.578 -39.25 -1.351 1 95.19 199 ALA A CA 1
ATOM 1548 C C . ALA A 1 199 ? 22.875 -40.094 -2.406 1 95.19 199 ALA A C 1
ATOM 1550 O O . ALA A 1 199 ? 22.703 -41.312 -2.232 1 95.19 199 ALA A O 1
ATOM 1551 N N . CYS A 1 200 ? 22.453 -39.5 -3.465 1 95.31 200 CYS A N 1
ATOM 1552 C CA . CYS A 1 200 ? 21.719 -40.25 -4.473 1 95.31 200 CYS A CA 1
ATOM 1553 C C . CYS A 1 200 ? 22.312 -40.031 -5.859 1 95.31 200 CYS A C 1
ATOM 1555 O O . CYS A 1 200 ? 21.578 -39.906 -6.84 1 95.31 200 CYS A O 1
ATOM 1557 N N . ASP A 1 201 ? 23.609 -39.969 -5.961 1 95.25 201 ASP A N 1
ATOM 1558 C CA . ASP A 1 201 ? 24.375 -39.875 -7.191 1 95.25 201 ASP A CA 1
ATOM 1559 C C . ASP A 1 201 ? 23.953 -38.656 -8.008 1 95.25 201 ASP A C 1
ATOM 1561 O O . ASP A 1 201 ? 23.875 -38.719 -9.242 1 95.25 201 ASP A O 1
ATOM 1565 N N . ASN A 1 202 ? 23.406 -37.562 -7.363 1 97.31 202 ASN A N 1
ATOM 1566 C CA . ASN A 1 202 ? 23.109 -36.25 -7.934 1 97.31 202 ASN A CA 1
ATOM 1567 C C . ASN A 1 202 ? 21.938 -36.312 -8.914 1 97.31 202 ASN A C 1
ATOM 1569 O O . ASN A 1 202 ? 21.891 -35.562 -9.891 1 97.31 202 ASN A O 1
ATOM 1573 N N . HIS A 1 203 ? 21.047 -37.312 -8.695 1 97.94 203 HIS A N 1
ATOM 1574 C CA . HIS A 1 203 ? 19.812 -37.344 -9.461 1 97.94 203 HIS A CA 1
ATOM 1575 C C . HIS A 1 203 ? 18.75 -36.438 -8.852 1 97.94 203 HIS A C 1
ATOM 1577 O O . HIS A 1 203 ? 18.375 -36.594 -7.68 1 97.94 203 HIS A O 1
ATOM 1583 N N . LEU A 1 204 ? 18.281 -35.531 -9.617 1 98.12 204 LEU A N 1
ATOM 1584 C CA . LEU A 1 204 ? 17.219 -34.625 -9.211 1 98.12 204 LEU A CA 1
ATOM 1585 C C . LEU A 1 204 ? 15.914 -34.969 -9.922 1 98.12 204 LEU A C 1
ATOM 1587 O O . LEU A 1 204 ? 15.859 -34.969 -11.148 1 98.12 204 LEU A O 1
ATOM 1591 N N . SER A 1 205 ? 14.891 -35.25 -9.188 1 97.88 205 SER A N 1
ATOM 1592 C CA . SER A 1 205 ? 13.547 -35.438 -9.734 1 97.88 205 SER A CA 1
ATOM 1593 C C . SER A 1 205 ? 12.773 -34.125 -9.719 1 97.88 205 SER A C 1
ATOM 1595 O O . SER A 1 205 ? 12.781 -33.406 -8.727 1 97.88 205 SER A O 1
ATOM 1597 N N . VAL A 1 206 ? 12.188 -33.781 -10.844 1 97.81 206 VAL A N 1
ATOM 1598 C CA . VAL A 1 206 ? 11.305 -32.656 -10.984 1 97.81 206 VAL A CA 1
ATOM 1599 C C . VAL A 1 206 ? 9.938 -33.094 -11.484 1 97.81 206 VAL A C 1
ATOM 1601 O O . VAL A 1 206 ? 9.836 -33.75 -12.523 1 97.81 206 VAL A O 1
ATOM 1604 N N . GLU A 1 207 ? 8.93 -32.812 -10.734 1 97.38 207 GLU A N 1
ATOM 1605 C CA . GLU A 1 207 ? 7.566 -33.094 -11.172 1 97.38 207 GLU A CA 1
ATOM 1606 C C . GLU A 1 207 ? 6.84 -31.797 -11.555 1 97.38 207 GLU A C 1
ATOM 1608 O O . GLU A 1 207 ? 6.738 -30.875 -10.75 1 97.38 207 GLU A O 1
ATOM 1613 N N . PHE A 1 208 ? 6.496 -31.75 -12.766 1 97.25 208 PHE A N 1
ATOM 1614 C CA . PHE A 1 208 ? 5.648 -30.656 -13.227 1 97.25 208 PHE A CA 1
ATOM 1615 C C . PHE A 1 208 ? 4.188 -30.938 -12.898 1 97.25 208 PHE A C 1
ATOM 1617 O O . PHE A 1 208 ? 3.531 -31.734 -13.578 1 97.25 208 PHE A O 1
ATOM 1624 N N . LEU A 1 209 ? 3.643 -30.203 -11.922 1 95.69 209 LEU A N 1
ATOM 1625 C CA . LEU A 1 209 ? 2.326 -30.469 -11.352 1 95.69 209 LEU A CA 1
ATOM 1626 C C . LEU A 1 209 ? 1.225 -29.875 -12.227 1 95.69 209 LEU A C 1
ATOM 1628 O O . LEU A 1 209 ? 0.113 -30.406 -12.273 1 95.69 209 LEU A O 1
ATOM 1632 N N . THR A 1 210 ? 1.462 -28.797 -12.82 1 95.62 210 THR A N 1
ATOM 1633 C CA . THR A 1 210 ? 0.559 -28.109 -13.742 1 95.62 210 THR A CA 1
ATOM 1634 C C . THR A 1 210 ? 1.262 -27.797 -15.062 1 95.62 210 THR A C 1
ATOM 1636 O O . THR A 1 210 ? 2.488 -27.891 -15.156 1 95.62 210 THR A O 1
ATOM 1639 N N . PRO A 1 211 ? 0.516 -27.531 -16.125 1 94.69 211 PRO A N 1
ATOM 1640 C CA . PRO A 1 211 ? 1.131 -27.391 -17.438 1 94.69 211 PRO A CA 1
ATOM 1641 C C . PRO A 1 211 ? 2.299 -26.406 -17.453 1 94.69 211 PRO A C 1
ATOM 1643 O O . PRO A 1 211 ? 2.125 -25.234 -17.109 1 94.69 211 PRO A O 1
ATOM 1646 N N . LEU A 1 212 ? 3.408 -26.906 -17.828 1 96.88 212 LEU A N 1
ATOM 1647 C CA . LEU A 1 212 ? 4.613 -26.109 -18.016 1 96.88 212 LEU A CA 1
ATOM 1648 C C . LEU A 1 212 ? 4.82 -25.797 -19.5 1 96.88 212 LEU A C 1
ATOM 1650 O O . LEU A 1 212 ? 5.125 -26.688 -20.297 1 96.88 212 LEU A O 1
ATOM 1654 N N . ARG A 1 213 ? 4.676 -24.578 -19.828 1 95.31 213 ARG A N 1
ATOM 1655 C CA . ARG A 1 213 ? 4.918 -24.156 -21.203 1 95.31 213 ARG A CA 1
ATOM 1656 C C . ARG A 1 213 ? 6.102 -23.203 -21.281 1 95.31 213 ARG A C 1
ATOM 1658 O O . ARG A 1 213 ? 6.031 -22.078 -20.781 1 95.31 213 ARG A O 1
ATOM 1665 N N . LEU A 1 214 ? 7.121 -23.641 -21.875 1 95.06 214 LEU A N 1
ATOM 1666 C CA . LEU A 1 214 ? 8.336 -22.859 -22.078 1 95.06 214 LEU A CA 1
ATOM 1667 C C . LEU A 1 214 ? 8.5 -22.469 -23.547 1 95.06 214 LEU A C 1
ATOM 1669 O O . LEU A 1 214 ? 8.211 -23.266 -24.438 1 95.06 214 LEU A O 1
ATOM 1673 N N . ILE A 1 215 ? 8.852 -21.234 -23.688 1 90.31 215 ILE A N 1
ATOM 1674 C CA . ILE A 1 215 ? 9.102 -20.75 -25.047 1 90.31 215 ILE A CA 1
ATOM 1675 C C . ILE A 1 215 ? 10.602 -20.531 -25.234 1 90.31 215 ILE A C 1
ATOM 1677 O O . ILE A 1 215 ? 11.25 -19.859 -24.422 1 90.31 215 ILE A O 1
ATOM 1681 N N . GLN A 1 216 ? 11.18 -21.141 -26.188 1 86.94 216 GLN A N 1
ATOM 1682 C CA . GLN A 1 216 ? 12.562 -20.969 -26.609 1 86.94 216 GLN A CA 1
ATOM 1683 C C . GLN A 1 216 ? 12.656 -20.719 -28.109 1 86.94 216 GLN A C 1
ATOM 1685 O O . GLN A 1 216 ? 12.125 -21.484 -28.906 1 86.94 216 GLN A O 1
ATOM 1690 N N . ASN A 1 217 ? 13.281 -19.625 -28.453 1 85.31 217 ASN A N 1
ATOM 1691 C CA . ASN A 1 217 ? 13.414 -19.25 -29.844 1 85.31 217 ASN A CA 1
ATOM 1692 C C . ASN A 1 217 ? 12.047 -19.156 -30.531 1 85.31 217 ASN A C 1
ATOM 1694 O O . ASN A 1 217 ? 11.852 -19.734 -31.609 1 85.31 217 ASN A O 1
ATOM 1698 N N . ARG A 1 218 ? 11.07 -18.656 -29.859 1 86.62 218 ARG A N 1
ATOM 1699 C CA . ARG A 1 218 ? 9.719 -18.359 -30.344 1 86.62 218 ARG A CA 1
ATOM 1700 C C . ARG A 1 218 ? 8.938 -19.656 -30.594 1 86.62 218 ARG A C 1
ATOM 1702 O O . ARG A 1 218 ? 7.957 -19.656 -31.344 1 86.62 218 ARG A O 1
ATOM 1709 N N . GLN A 1 219 ? 9.531 -20.703 -30.094 1 88.38 219 GLN A N 1
ATOM 1710 C CA . GLN A 1 219 ? 8.844 -21.984 -30.219 1 88.38 219 GLN A CA 1
ATOM 1711 C C . GLN A 1 219 ? 8.602 -22.609 -28.859 1 88.38 219 GLN A C 1
ATOM 1713 O O . GLN A 1 219 ? 9.422 -22.469 -27.938 1 88.38 219 GLN A O 1
ATOM 1718 N N . THR A 1 220 ? 7.535 -23.391 -28.797 1 89.62 220 THR A N 1
ATOM 1719 C CA . THR A 1 220 ? 7.219 -24.125 -27.578 1 89.62 220 THR A CA 1
ATOM 1720 C C . THR A 1 220 ? 8.164 -25.312 -27.391 1 89.62 220 THR A C 1
ATOM 1722 O O . THR A 1 220 ? 8.438 -26.047 -28.344 1 89.62 220 THR A O 1
ATOM 1725 N N . VAL A 1 221 ? 8.648 -25.469 -26.219 1 90.06 221 VAL A N 1
ATOM 1726 C CA . VAL A 1 221 ? 9.5 -26.594 -25.891 1 90.06 221 VAL A CA 1
ATOM 1727 C C . VAL A 1 221 ? 8.648 -27.828 -25.625 1 90.06 221 VAL A C 1
ATOM 1729 O O . VAL A 1 221 ? 7.723 -27.797 -24.797 1 90.06 221 VAL A O 1
ATOM 1732 N N . GLU A 1 222 ? 8.984 -28.922 -26.234 1 90.31 222 GLU A N 1
ATOM 1733 C CA . GLU A 1 222 ? 8.117 -30.094 -26.203 1 90.31 222 GLU A CA 1
ATOM 1734 C C . GLU A 1 222 ? 8.68 -31.156 -25.266 1 90.31 222 GLU A C 1
ATOM 1736 O O . GLU A 1 222 ? 8.039 -32.188 -25.031 1 90.31 222 GLU A O 1
ATOM 1741 N N . ALA A 1 223 ? 9.852 -30.969 -24.891 1 94.31 223 ALA A N 1
ATOM 1742 C CA . ALA A 1 223 ? 10.477 -31.891 -23.938 1 94.31 223 ALA A CA 1
ATOM 1743 C C . ALA A 1 223 ? 11.055 -31.125 -22.75 1 94.31 223 ALA A C 1
ATOM 1745 O O . ALA A 1 223 ? 11.398 -29.938 -22.859 1 94.31 223 ALA A O 1
ATOM 1746 N N . PRO A 1 224 ? 11.109 -31.797 -21.641 1 96.38 224 PRO A N 1
ATOM 1747 C CA . PRO A 1 224 ? 11.57 -31.094 -20.438 1 96.38 224 PRO A CA 1
ATOM 1748 C C . PRO A 1 224 ? 13.086 -30.969 -20.375 1 96.38 224 PRO A C 1
ATOM 1750 O O . PRO A 1 224 ? 13.695 -31.281 -19.344 1 96.38 224 PRO A O 1
ATOM 1753 N N . HIS A 1 225 ? 13.617 -30.422 -21.438 1 95.75 225 HIS A N 1
ATOM 1754 C CA . HIS A 1 225 ? 15.039 -30.125 -21.375 1 95.75 225 HIS A CA 1
ATOM 1755 C C . HIS A 1 225 ? 15.359 -29.156 -20.25 1 95.75 225 HIS A C 1
ATOM 1757 O O . HIS A 1 225 ? 14.586 -28.219 -20 1 95.75 225 HIS A O 1
ATOM 1763 N N . PHE A 1 226 ? 16.484 -29.375 -19.719 1 97.69 226 PHE A N 1
ATOM 1764 C CA . PHE A 1 226 ? 16.797 -28.625 -18.5 1 97.69 226 PHE A CA 1
ATOM 1765 C C . PHE A 1 226 ? 17.125 -27.172 -18.828 1 97.69 226 PHE A C 1
ATOM 1767 O O . PHE A 1 226 ? 16.734 -26.266 -18.094 1 97.69 226 PHE A O 1
ATOM 1774 N N . PHE A 1 227 ? 17.859 -26.938 -19.891 1 96.62 227 PHE A N 1
ATOM 1775 C CA . PHE A 1 227 ? 18.391 -25.609 -20.203 1 96.62 227 PHE A CA 1
ATOM 1776 C C . PHE A 1 227 ? 17.266 -24.578 -20.328 1 96.62 227 PHE A C 1
ATOM 1778 O O . PHE A 1 227 ? 17.281 -23.562 -19.641 1 96.62 227 PHE A O 1
ATOM 1785 N N . PRO A 1 228 ? 16.219 -24.797 -21.141 1 96.81 228 PRO A N 1
ATOM 1786 C CA . PRO A 1 228 ? 15.141 -23.812 -21.203 1 96.81 228 PRO A CA 1
ATOM 1787 C C . PRO A 1 228 ? 14.438 -23.609 -19.859 1 96.81 228 PRO A C 1
ATOM 1789 O O . PRO A 1 228 ? 13.992 -22.5 -19.547 1 96.81 228 PRO A O 1
ATOM 1792 N N . LEU A 1 229 ? 14.297 -24.656 -19.094 1 97.81 229 LEU A N 1
ATOM 1793 C CA . LEU A 1 229 ? 13.656 -24.578 -17.781 1 97.81 229 LEU A CA 1
ATOM 1794 C C . LEU A 1 229 ? 14.414 -23.641 -16.859 1 97.81 229 LEU A C 1
ATOM 1796 O O . LEU A 1 229 ? 13.836 -22.703 -16.297 1 97.81 229 LEU A O 1
ATOM 1800 N N . ILE A 1 230 ? 15.734 -23.859 -16.75 1 97.81 230 ILE A N 1
ATOM 1801 C CA . ILE A 1 230 ? 16.531 -23.078 -15.805 1 97.81 230 ILE A CA 1
ATOM 1802 C C . ILE A 1 230 ? 16.672 -21.656 -16.312 1 97.81 230 ILE A C 1
ATOM 1804 O O . ILE A 1 230 ? 16.656 -20.703 -15.531 1 97.81 230 ILE A O 1
ATOM 1808 N N . LYS A 1 231 ? 16.828 -21.516 -17.594 1 96.69 231 LYS A N 1
ATOM 1809 C CA . LYS A 1 231 ? 16.922 -20.172 -18.156 1 96.69 231 LYS A CA 1
ATOM 1810 C C . LYS A 1 231 ? 15.68 -19.344 -17.844 1 96.69 231 LYS A C 1
ATOM 1812 O O . LYS A 1 231 ? 15.789 -18.219 -17.359 1 96.69 231 LYS A O 1
ATOM 1817 N N . GLN A 1 232 ? 14.508 -19.906 -18.078 1 96.12 232 GLN A N 1
ATOM 1818 C CA . GLN A 1 232 ? 13.266 -19.188 -17.828 1 96.12 232 GLN A CA 1
ATOM 1819 C C . GLN A 1 232 ? 13.047 -18.984 -16.328 1 96.12 232 GLN A C 1
ATOM 1821 O O . GLN A 1 232 ? 12.453 -17.984 -15.914 1 96.12 232 GLN A O 1
ATOM 1826 N N . SER A 1 233 ? 13.523 -19.922 -15.555 1 97.06 233 SER A N 1
ATOM 1827 C CA . SER A 1 233 ? 13.453 -19.766 -14.102 1 97.06 233 SER A CA 1
ATOM 1828 C C . SER A 1 233 ? 14.242 -18.547 -13.641 1 97.06 233 SER A C 1
ATOM 1830 O O . SER A 1 233 ? 13.711 -17.688 -12.93 1 97.06 233 SER A O 1
ATOM 1832 N N . VAL A 1 234 ? 15.453 -18.438 -14.094 1 96.81 234 VAL A N 1
ATOM 1833 C CA . VAL A 1 234 ? 16.344 -17.359 -13.688 1 96.81 234 VAL A CA 1
ATOM 1834 C C . VAL A 1 234 ? 15.781 -16.016 -14.172 1 96.81 234 VAL A C 1
ATOM 1836 O O . VAL A 1 234 ? 15.695 -15.062 -13.406 1 96.81 234 VAL A O 1
ATOM 1839 N N . LEU A 1 235 ? 15.336 -15.969 -15.398 1 95.12 235 LEU A N 1
ATOM 1840 C CA . LEU A 1 235 ? 14.82 -14.727 -15.969 1 95.12 235 LEU A CA 1
ATOM 1841 C C . LEU A 1 235 ? 13.578 -14.258 -15.219 1 95.12 235 LEU A C 1
ATOM 1843 O O . LEU A 1 235 ? 13.422 -13.062 -14.961 1 95.12 235 LEU A O 1
ATOM 1847 N N . ARG A 1 236 ? 12.727 -15.172 -14.891 1 95.75 236 ARG A N 1
ATOM 1848 C CA . ARG A 1 236 ? 11.523 -14.797 -14.164 1 95.75 236 ARG A CA 1
ATOM 1849 C C . ARG A 1 236 ? 11.867 -14.242 -12.781 1 95.75 236 ARG A C 1
ATOM 1851 O O . ARG A 1 236 ? 11.328 -13.211 -12.367 1 95.75 236 ARG A O 1
ATOM 1858 N N . VAL A 1 237 ? 12.758 -14.898 -12.094 1 96.56 237 VAL A N 1
ATOM 1859 C CA . VAL A 1 237 ? 13.156 -14.445 -10.766 1 96.56 237 VAL A CA 1
ATOM 1860 C C . VAL A 1 237 ? 13.766 -13.047 -10.859 1 96.56 237 VAL A C 1
ATOM 1862 O O . VAL A 1 237 ? 13.445 -12.164 -10.062 1 96.56 237 VAL A O 1
ATOM 1865 N N . LEU A 1 238 ? 14.617 -12.867 -11.867 1 95.12 238 LEU A N 1
ATOM 1866 C CA . LEU A 1 238 ? 15.266 -11.578 -12.055 1 95.12 238 LEU A CA 1
ATOM 1867 C C . LEU A 1 238 ? 14.227 -10.484 -12.328 1 95.12 238 LEU A C 1
ATOM 1869 O O . LEU A 1 238 ? 14.297 -9.406 -11.734 1 95.12 238 LEU A O 1
ATOM 1873 N N . ASP A 1 239 ? 13.273 -10.805 -13.172 1 93.06 239 ASP A N 1
ATOM 1874 C CA . ASP A 1 239 ? 12.25 -9.828 -13.547 1 93.06 239 ASP A CA 1
ATOM 1875 C C . ASP A 1 239 ? 11.359 -9.492 -12.352 1 93.06 239 ASP A C 1
ATOM 1877 O O . ASP A 1 239 ? 11.047 -8.328 -12.117 1 93.06 239 ASP A O 1
ATOM 1881 N N . VAL A 1 240 ? 10.969 -10.461 -11.602 1 94.19 240 VAL A N 1
ATOM 1882 C CA . VAL A 1 240 ? 10.109 -10.25 -10.445 1 94.19 240 VAL A CA 1
ATOM 1883 C C . VAL A 1 240 ? 10.859 -9.445 -9.383 1 94.19 240 VAL A C 1
ATOM 1885 O O . VAL A 1 240 ? 10.289 -8.547 -8.766 1 94.19 240 VAL A O 1
ATOM 1888 N N . CYS A 1 241 ? 12.133 -9.68 -9.195 1 93.56 241 CYS A N 1
ATOM 1889 C CA . CYS A 1 241 ? 12.953 -8.922 -8.258 1 93.56 241 CYS A CA 1
ATOM 1890 C C . CYS A 1 241 ? 13.039 -7.457 -8.68 1 93.56 241 CYS A C 1
ATOM 1892 O O . CYS A 1 241 ? 12.906 -6.562 -7.844 1 93.56 241 CYS A O 1
ATOM 1894 N N . ALA A 1 242 ? 13.242 -7.312 -9.898 1 89.94 242 ALA A N 1
ATOM 1895 C CA . ALA A 1 242 ? 13.398 -5.961 -10.43 1 89.94 242 ALA A CA 1
ATOM 1896 C C . ALA A 1 242 ? 12.117 -5.148 -10.258 1 89.94 242 ALA A C 1
ATOM 1898 O O . ALA A 1 242 ? 12.172 -3.955 -9.945 1 89.94 242 ALA A O 1
ATOM 1899 N N . GLN A 1 243 ? 11.078 -5.801 -10.438 1 87.19 243 GLN A N 1
ATOM 1900 C CA . GLN A 1 243 ? 9.797 -5.098 -10.492 1 87.19 243 GLN A CA 1
ATOM 1901 C C . GLN A 1 243 ? 9.172 -4.984 -9.109 1 87.19 243 GLN A C 1
ATOM 1903 O O . GLN A 1 243 ? 8.539 -3.975 -8.789 1 87.19 243 GLN A O 1
ATOM 1908 N N . TYR A 1 244 ? 9.383 -5.973 -8.25 1 88.94 244 TYR A N 1
ATOM 1909 C CA . TYR A 1 244 ? 8.617 -6.004 -7.012 1 88.94 244 TYR A CA 1
ATOM 1910 C C . TYR A 1 244 ? 9.523 -6.277 -5.816 1 88.94 244 TYR A C 1
ATOM 1912 O O . TYR A 1 244 ? 9.086 -6.18 -4.668 1 88.94 244 TYR A O 1
ATOM 1920 N N . GLY A 1 245 ? 10.703 -6.629 -6.113 1 88.56 245 GLY A N 1
ATOM 1921 C CA . GLY A 1 245 ? 11.648 -6.918 -5.043 1 88.56 245 GLY A CA 1
ATOM 1922 C C . GLY A 1 245 ? 12.602 -5.773 -4.762 1 88.56 245 GLY A C 1
ATOM 1923 O O . GLY A 1 245 ? 12.25 -4.609 -4.953 1 88.56 245 GLY A O 1
ATOM 1924 N N . GLY A 1 246 ? 13.703 -6.086 -4.094 1 83.69 246 GLY A N 1
ATOM 1925 C CA . GLY A 1 246 ? 14.68 -5.09 -3.688 1 83.69 246 GLY A CA 1
ATOM 1926 C C . GLY A 1 246 ? 15.633 -4.695 -4.805 1 83.69 246 GLY A C 1
ATOM 1927 O O . GLY A 1 246 ? 16.703 -4.145 -4.551 1 83.69 246 GLY A O 1
ATOM 1928 N N . GLY A 1 247 ? 15.281 -5.105 -6.031 1 88 247 GLY A N 1
ATOM 1929 C CA . GLY A 1 247 ? 16.141 -4.809 -7.16 1 88 247 GLY A CA 1
ATOM 1930 C C . GLY A 1 247 ? 16.531 -6.039 -7.953 1 88 247 GLY A C 1
ATOM 1931 O O . GLY A 1 247 ? 16.375 -7.168 -7.477 1 88 247 GLY A O 1
ATOM 1932 N N . ARG A 1 248 ? 17.062 -5.785 -9.125 1 90.19 248 ARG A N 1
ATOM 1933 C CA . ARG A 1 248 ? 17.5 -6.895 -9.977 1 90.19 248 ARG A CA 1
ATOM 1934 C C . ARG A 1 248 ? 18.859 -7.426 -9.539 1 90.19 248 ARG A C 1
ATOM 1936 O O . ARG A 1 248 ? 19.844 -6.688 -9.539 1 90.19 248 ARG A O 1
ATOM 1943 N N . PRO A 1 249 ? 18.891 -8.664 -9.172 1 92.12 249 PRO A N 1
ATOM 1944 C CA . PRO A 1 249 ? 20.203 -9.227 -8.836 1 92.12 249 PRO A CA 1
ATOM 1945 C C . PRO A 1 249 ? 21.203 -9.109 -9.977 1 92.12 249 PRO A C 1
ATOM 1947 O O . PRO A 1 249 ? 20.828 -9.211 -11.148 1 92.12 249 PRO A O 1
ATOM 1950 N N . ASP A 1 250 ? 22.406 -8.867 -9.555 1 90.31 250 ASP A N 1
ATOM 1951 C CA . ASP A 1 250 ? 23.469 -8.797 -10.547 1 90.31 250 ASP A CA 1
ATOM 1952 C C . ASP A 1 250 ? 24.016 -10.188 -10.867 1 90.31 250 ASP A C 1
ATOM 1954 O O . ASP A 1 250 ? 24.797 -10.742 -10.102 1 90.31 250 ASP A O 1
ATOM 1958 N N . ILE A 1 251 ? 23.625 -10.75 -11.969 1 91.62 251 ILE A N 1
ATOM 1959 C CA . ILE A 1 251 ? 24.047 -12.078 -12.391 1 91.62 251 ILE A CA 1
ATOM 1960 C C . ILE A 1 251 ? 24.297 -12.086 -13.898 1 91.62 251 ILE A C 1
ATOM 1962 O O . ILE A 1 251 ? 23.531 -11.484 -14.656 1 91.62 251 ILE A O 1
ATOM 1966 N N . GLN A 1 252 ? 25.375 -12.602 -14.25 1 91.88 252 GLN A N 1
ATOM 1967 C CA . GLN A 1 252 ? 25.672 -12.836 -15.656 1 91.88 252 GLN A CA 1
ATOM 1968 C C . GLN A 1 252 ? 25.328 -14.273 -16.062 1 91.88 252 GLN A C 1
ATOM 1970 O O . GLN A 1 252 ? 26.109 -15.195 -15.805 1 91.88 252 GLN A O 1
ATOM 1975 N N . LEU A 1 253 ? 24.297 -14.453 -16.797 1 92 253 LEU A N 1
ATOM 1976 C CA . LEU A 1 253 ? 23.766 -15.773 -17.094 1 92 253 LEU A CA 1
ATOM 1977 C C . LEU A 1 253 ? 24.766 -16.594 -17.891 1 92 253 LEU A C 1
ATOM 1979 O O . LEU A 1 253 ? 25 -17.766 -17.578 1 92 253 LEU A O 1
ATOM 1983 N N . LYS A 1 254 ? 25.375 -16 -18.891 1 93.56 254 LYS A N 1
ATOM 1984 C CA . LYS A 1 254 ? 26.281 -16.703 -19.797 1 93.56 254 LYS A CA 1
ATOM 1985 C C . LYS A 1 254 ? 27.484 -17.25 -19.047 1 93.56 254 LYS A C 1
ATOM 1987 O O . LYS A 1 254 ? 28.062 -18.266 -19.438 1 93.56 254 LYS A O 1
ATOM 1992 N N . ARG A 1 255 ? 27.797 -16.578 -17.953 1 93.88 255 ARG A N 1
ATOM 1993 C CA . ARG A 1 255 ? 29 -16.953 -17.219 1 93.88 255 ARG A CA 1
ATOM 1994 C C . ARG A 1 255 ? 28.656 -17.781 -15.984 1 93.88 255 ARG A C 1
ATOM 1996 O O . ARG A 1 255 ? 29.406 -18.688 -15.609 1 93.88 255 ARG A O 1
ATOM 2003 N N . GLU A 1 256 ? 27.547 -17.5 -15.414 1 94.25 256 GLU A N 1
ATOM 2004 C CA . GLU A 1 256 ? 27.312 -18 -14.062 1 94.25 256 GLU A CA 1
ATOM 2005 C C . GLU A 1 256 ? 26.234 -19.078 -14.039 1 94.25 256 GLU A C 1
ATOM 2007 O O . GLU A 1 256 ? 26.125 -19.828 -13.07 1 94.25 256 GLU A O 1
ATOM 2012 N N . ILE A 1 257 ? 25.469 -19.172 -15.125 1 95.56 257 ILE A N 1
ATOM 2013 C CA . ILE A 1 257 ? 24.359 -20.125 -15.117 1 95.56 257 ILE A CA 1
ATOM 2014 C C . ILE A 1 257 ? 24.5 -21.094 -16.281 1 95.56 257 ILE A C 1
ATOM 2016 O O . ILE A 1 257 ? 24.516 -22.312 -16.094 1 95.56 257 ILE A O 1
ATOM 2020 N N . TYR A 1 258 ? 24.719 -20.641 -17.484 1 96.31 258 TYR A N 1
ATOM 2021 C CA . TYR A 1 258 ? 24.594 -21.422 -18.703 1 96.31 258 TYR A CA 1
ATOM 2022 C C . TYR A 1 258 ? 25.625 -22.547 -18.734 1 96.31 258 TYR A C 1
ATOM 2024 O O . TYR A 1 258 ? 25.297 -23.688 -19.109 1 96.31 258 TYR A O 1
ATOM 2032 N N . PRO A 1 259 ? 26.891 -22.281 -18.328 1 96.44 259 PRO A N 1
ATOM 2033 C CA . PRO A 1 259 ? 27.859 -23.375 -18.344 1 96.44 259 PRO A CA 1
ATOM 2034 C C . PRO A 1 259 ? 27.438 -24.547 -17.453 1 96.44 259 PRO A C 1
ATOM 2036 O O . PRO A 1 259 ? 27.719 -25.703 -17.781 1 96.44 259 PRO A O 1
ATOM 2039 N N . HIS A 1 260 ? 26.812 -24.297 -16.359 1 96.38 260 HIS A N 1
ATOM 2040 C CA . HIS A 1 260 ? 26.344 -25.344 -15.461 1 96.38 260 HIS A CA 1
ATOM 2041 C C . HIS A 1 260 ? 25.078 -26.016 -16.016 1 96.38 260 HIS A C 1
ATOM 2043 O O . HIS A 1 260 ? 24.938 -27.234 -15.93 1 96.38 260 HIS A O 1
ATOM 2049 N N . ALA A 1 261 ? 24.234 -25.25 -16.578 1 97.06 261 ALA A N 1
ATOM 2050 C CA . ALA A 1 261 ? 23 -25.766 -17.156 1 97.06 261 ALA A CA 1
ATOM 2051 C C . ALA A 1 261 ? 23.281 -26.719 -18.312 1 97.06 261 ALA A C 1
ATOM 2053 O O . ALA A 1 261 ? 22.594 -27.734 -18.469 1 97.06 261 ALA A O 1
ATOM 2054 N N . ASP A 1 262 ? 24.297 -26.406 -19.062 1 96.56 262 ASP A N 1
ATOM 2055 C CA . ASP A 1 262 ? 24.672 -27.188 -20.234 1 96.56 262 ASP A CA 1
ATOM 2056 C C . ASP A 1 262 ? 25.156 -28.578 -19.844 1 96.56 262 ASP A C 1
ATOM 2058 O O . ASP A 1 262 ? 25.125 -29.5 -20.641 1 96.56 262 ASP A O 1
ATOM 2062 N N . GLN A 1 263 ? 25.547 -28.703 -18.656 1 97.25 263 GLN A N 1
ATOM 2063 C CA . GLN A 1 263 ? 26.109 -29.969 -18.188 1 97.25 263 GLN A CA 1
ATOM 2064 C C . GLN A 1 263 ? 25.031 -30.891 -17.625 1 97.25 263 GLN A C 1
ATOM 2066 O O . GLN A 1 263 ? 25.297 -32.031 -17.297 1 97.25 263 GLN A O 1
ATOM 2071 N N . VAL A 1 264 ? 23.859 -30.422 -17.516 1 98.38 264 VAL A N 1
ATOM 2072 C CA . VAL A 1 264 ? 22.797 -31.203 -16.906 1 98.38 264 VAL A CA 1
ATOM 2073 C C . VAL A 1 264 ? 22.219 -32.188 -17.938 1 98.38 264 VAL A C 1
ATOM 2075 O O . VAL A 1 264 ? 21.797 -31.75 -19.016 1 98.38 264 VAL A O 1
ATOM 2078 N N . ALA A 1 265 ? 22.125 -33.438 -17.594 1 97.94 265 ALA A N 1
ATOM 2079 C CA . ALA A 1 265 ? 21.578 -34.469 -18.469 1 97.94 265 ALA A CA 1
ATOM 2080 C C . ALA A 1 265 ? 20.156 -34.844 -18.078 1 97.94 265 ALA A C 1
ATOM 2082 O O . ALA A 1 265 ? 19.844 -34.938 -16.891 1 97.94 265 ALA A O 1
ATOM 2083 N N . LEU A 1 266 ? 19.297 -34.969 -19.016 1 98.06 266 LEU A N 1
ATOM 2084 C CA . LEU A 1 266 ? 17.969 -35.594 -18.812 1 98.06 266 LEU A CA 1
ATOM 2085 C C . LEU A 1 266 ? 18.078 -37.094 -18.766 1 98.06 266 LEU A C 1
ATOM 2087 O O . LEU A 1 266 ? 18.344 -37.75 -19.781 1 98.06 266 LEU A O 1
ATOM 2091 N N . VAL A 1 267 ? 17.828 -37.688 -17.672 1 97.44 267 VAL A N 1
ATOM 2092 C CA . VAL A 1 267 ? 18.031 -39.094 -17.422 1 97.44 267 VAL A CA 1
ATOM 2093 C C . VAL A 1 267 ? 16.75 -39.875 -17.734 1 97.44 267 VAL A C 1
ATOM 2095 O O . VAL A 1 267 ? 16.797 -41 -18.203 1 97.44 267 VAL A O 1
ATOM 2098 N N . MET A 1 268 ? 15.656 -39.25 -17.375 1 97 268 MET A N 1
ATOM 2099 C CA . MET A 1 268 ? 14.352 -39.875 -17.578 1 97 268 MET A CA 1
ATOM 2100 C C . MET A 1 268 ? 13.297 -38.812 -17.891 1 97 268 MET A C 1
ATOM 2102 O O . MET A 1 268 ? 13.289 -37.75 -17.281 1 97 268 MET A O 1
ATOM 2106 N N . ASP A 1 269 ? 12.484 -39.125 -18.891 1 97.62 269 ASP A N 1
ATOM 2107 C CA . ASP A 1 269 ? 11.375 -38.25 -19.281 1 97.62 269 ASP A CA 1
ATOM 2108 C C . ASP A 1 269 ? 10.047 -39 -19.234 1 97.62 269 ASP A C 1
ATOM 2110 O O . ASP A 1 269 ? 9.742 -39.812 -20.109 1 97.62 269 ASP A O 1
ATOM 2114 N N . GLN A 1 270 ? 9.328 -38.781 -18.219 1 96.69 270 GLN A N 1
ATOM 2115 C CA . GLN A 1 270 ? 7.98 -39.344 -18.062 1 96.69 270 GLN A CA 1
ATOM 2116 C C . GLN A 1 270 ? 6.926 -38.25 -18.156 1 96.69 270 GLN A C 1
ATOM 2118 O O . GLN A 1 270 ? 5.902 -38.312 -17.469 1 96.69 270 GLN A O 1
ATOM 2123 N N . THR A 1 271 ? 7.258 -37.219 -18.906 1 96.44 271 THR A N 1
ATOM 2124 C CA . THR A 1 271 ? 6.324 -36.094 -19.062 1 96.44 271 THR A CA 1
ATOM 2125 C C . THR A 1 271 ? 5.414 -36.312 -20.266 1 96.44 271 THR A C 1
ATOM 2127 O O . THR A 1 271 ? 5.688 -37.188 -21.109 1 96.44 271 THR A O 1
ATOM 2130 N N . ARG A 1 272 ? 4.332 -35.688 -20.297 1 95.12 272 ARG A N 1
ATOM 2131 C CA . ARG A 1 272 ? 3.395 -35.594 -21.422 1 95.12 272 ARG A CA 1
ATOM 2132 C C . ARG A 1 272 ? 2.832 -34.188 -21.578 1 95.12 272 ARG A C 1
ATOM 2134 O O . ARG A 1 272 ? 2.803 -33.406 -20.625 1 95.12 272 ARG A O 1
ATOM 2141 N N . TRP A 1 273 ? 2.434 -33.938 -22.797 1 94.31 273 TRP A N 1
ATOM 2142 C CA . TRP A 1 273 ? 1.758 -32.688 -23.047 1 94.31 273 TRP A CA 1
ATOM 2143 C C . TRP A 1 273 ? 0.283 -32.75 -22.656 1 94.31 273 TRP A C 1
ATOM 2145 O O . TRP A 1 273 ? -0.405 -33.719 -23.031 1 94.31 273 TRP A O 1
ATOM 2155 N N . TRP A 1 274 ? -0.224 -31.875 -21.875 1 90.38 274 TRP A N 1
ATOM 2156 C CA . TRP A 1 274 ? -1.615 -31.812 -21.438 1 90.38 274 TRP A CA 1
ATOM 2157 C C . TRP A 1 274 ? -2.266 -30.516 -21.891 1 90.38 274 TRP A C 1
ATOM 2159 O O . TRP A 1 274 ? -1.833 -29.422 -21.5 1 90.38 274 TRP A O 1
ATOM 2169 N N . ASP A 1 275 ? -3.262 -30.641 -22.688 1 87.94 275 ASP A N 1
ATOM 2170 C CA . ASP A 1 275 ? -4.035 -29.484 -23.141 1 87.94 275 ASP A CA 1
ATOM 2171 C C . ASP A 1 275 ? -5.297 -29.312 -22.297 1 87.94 275 ASP A C 1
ATOM 2173 O O . ASP A 1 275 ? -6.121 -30.219 -22.203 1 87.94 275 ASP A O 1
ATOM 2177 N N . LEU A 1 276 ? -5.355 -28.25 -21.672 1 80.31 276 LEU A N 1
ATOM 2178 C CA . LEU A 1 276 ? -6.508 -27.891 -20.859 1 80.31 276 LEU A CA 1
ATOM 2179 C C . LEU A 1 276 ? -7.41 -26.906 -21.594 1 80.31 276 LEU A C 1
ATOM 2181 O O . LEU A 1 276 ? -6.949 -25.875 -22.062 1 80.31 276 LEU A O 1
ATOM 2185 N N . LYS A 1 277 ? -8.656 -27.422 -21.797 1 73.19 277 LYS A N 1
ATOM 2186 C CA . LYS A 1 277 ? -9.617 -26.516 -22.422 1 73.19 277 LYS A CA 1
ATOM 2187 C C . LYS A 1 277 ? -10.133 -25.484 -21.422 1 73.19 277 LYS A C 1
ATOM 2189 O O . LYS A 1 277 ? -10.375 -25.812 -20.266 1 73.19 277 LYS A O 1
ATOM 2194 N N . GLY A 1 278 ? -10.016 -24.203 -21.812 1 69.12 278 GLY A N 1
ATOM 2195 C CA . GLY A 1 278 ? -10.562 -23.156 -20.969 1 69.12 278 GLY A CA 1
ATOM 2196 C C . GLY A 1 278 ? -11.188 -22.031 -21.766 1 69.12 278 GLY A C 1
ATOM 2197 O O . GLY A 1 278 ? -11.578 -22.219 -22.922 1 69.12 278 GLY A O 1
ATOM 2198 N N . TYR A 1 279 ? -11.758 -21.062 -21.109 1 66.88 279 TYR A N 1
ATOM 2199 C CA . TYR A 1 279 ? -12.359 -19.875 -21.688 1 66.88 279 TYR A CA 1
ATOM 2200 C C . TYR A 1 279 ? -11.703 -18.609 -21.156 1 66.88 279 TYR A C 1
ATOM 2202 O O . TYR A 1 279 ? -11.391 -18.516 -19.953 1 66.88 279 TYR A O 1
ATOM 2210 N N . SER A 1 280 ? -11.32 -17.703 -22.094 1 65.69 280 SER A N 1
ATOM 2211 C CA . SER A 1 280 ? -10.812 -16.391 -21.719 1 65.69 280 SER A CA 1
ATOM 2212 C C . SER A 1 280 ? -11.922 -15.336 -21.719 1 65.69 280 SER A C 1
ATOM 2214 O O . SER A 1 280 ? -12.414 -14.961 -22.781 1 65.69 280 SER A O 1
ATOM 2216 N N . GLY A 1 281 ? -12.328 -14.914 -20.547 1 60.91 281 GLY A N 1
ATOM 2217 C CA . GLY A 1 281 ? -13.305 -13.844 -20.438 1 60.91 281 GLY A CA 1
ATOM 2218 C C . GLY A 1 281 ? -12.836 -12.547 -21.078 1 60.91 281 GLY A C 1
ATOM 2219 O O . GLY A 1 281 ? -13.625 -11.82 -21.688 1 60.91 281 GLY A O 1
ATOM 2220 N N . ARG A 1 282 ? -11.547 -12.211 -21.031 1 58.34 282 ARG A N 1
ATOM 2221 C CA . ARG A 1 282 ? -10.961 -11 -21.609 1 58.34 282 ARG A CA 1
ATOM 2222 C C . ARG A 1 282 ? -11.062 -11.016 -23.141 1 58.34 282 ARG A C 1
ATOM 2224 O O . ARG A 1 282 ? -11.484 -10.031 -23.75 1 58.34 282 ARG A O 1
ATOM 2231 N N . LEU A 1 283 ? -10.805 -12.227 -23.641 1 60.53 283 LEU A N 1
ATOM 2232 C CA . LEU A 1 283 ? -10.789 -12.352 -25.094 1 60.53 283 LEU A CA 1
ATOM 2233 C C . LEU A 1 283 ? -12.109 -12.898 -25.609 1 60.53 283 LEU A C 1
ATOM 2235 O O . LEU A 1 283 ? -12.352 -12.906 -26.828 1 60.53 283 LEU A O 1
ATOM 2239 N N . LYS A 1 284 ? -12.906 -13.281 -24.703 1 67.44 284 LYS A N 1
ATOM 2240 C CA . LYS A 1 284 ? -14.227 -13.828 -25.016 1 67.44 284 LYS A CA 1
ATOM 2241 C C . LYS A 1 284 ? -14.133 -14.969 -26.016 1 67.44 284 LYS A C 1
ATOM 2243 O O . LYS A 1 284 ? -14.867 -14.992 -27.016 1 67.44 284 LYS A O 1
ATOM 2248 N N . ARG A 1 285 ? -13.109 -15.836 -25.891 1 70.5 285 ARG A N 1
ATOM 2249 C CA . ARG A 1 285 ? -12.945 -17.016 -26.75 1 70.5 285 ARG A CA 1
ATOM 2250 C C . ARG A 1 285 ? -12.367 -18.188 -25.953 1 70.5 285 ARG A C 1
ATOM 2252 O O . ARG A 1 285 ? -11.742 -17.984 -24.906 1 70.5 285 ARG A O 1
ATOM 2259 N N . PRO A 1 286 ? -12.633 -19.406 -26.562 1 73.25 286 PRO A N 1
ATOM 2260 C CA . PRO A 1 286 ? -11.984 -20.562 -25.938 1 73.25 286 PRO A CA 1
ATOM 2261 C C . PRO A 1 286 ? -10.461 -20.484 -25.984 1 73.25 286 PRO A C 1
ATOM 2263 O O . PRO A 1 286 ? -9.898 -19.922 -26.938 1 73.25 286 PRO A O 1
ATOM 2266 N N . GLN A 1 287 ? -9.836 -20.797 -24.922 1 76.19 287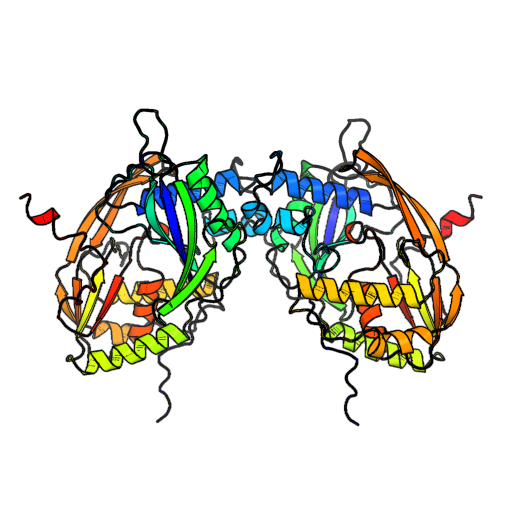 GLN A N 1
ATOM 2267 C CA . GLN A 1 287 ? -8.375 -20.828 -24.828 1 76.19 287 GLN A CA 1
ATOM 2268 C C . GLN A 1 287 ? -7.891 -22.203 -24.359 1 76.19 287 GLN A C 1
ATOM 2270 O O . GLN A 1 287 ? -8.516 -22.828 -23.5 1 76.19 287 GLN A O 1
ATOM 2275 N N . VAL A 1 288 ? -6.902 -22.641 -25.062 1 78.06 288 VAL A N 1
ATOM 2276 C CA . VAL A 1 288 ? -6.281 -23.891 -24.625 1 78.06 288 VAL A CA 1
ATOM 2277 C C . VAL A 1 288 ? -4.965 -23.578 -23.906 1 78.06 288 VAL A C 1
ATOM 2279 O O . VAL A 1 288 ? -4.105 -22.875 -24.453 1 78.06 288 VAL A O 1
ATOM 2282 N N . LEU A 1 289 ? -4.973 -23.984 -22.656 1 86.06 289 LEU A N 1
ATOM 2283 C CA . LEU A 1 289 ? -3.719 -23.938 -21.922 1 86.06 289 LEU A CA 1
ATOM 2284 C C . LEU A 1 289 ? -2.975 -25.266 -22.016 1 86.06 289 LEU A C 1
ATOM 2286 O O . LEU A 1 289 ? -3.51 -26.312 -21.641 1 86.06 289 LEU A O 1
ATOM 2290 N N . GLY A 1 290 ? -1.923 -25.266 -22.656 1 89.81 290 GLY A N 1
ATOM 2291 C CA . GLY A 1 290 ? -1.17 -26.5 -22.812 1 89.81 290 GLY A CA 1
ATOM 2292 C C . GLY A 1 290 ? 0.231 -26.422 -22.234 1 89.81 290 GLY A C 1
ATOM 2293 O O . GLY A 1 290 ? 0.792 -25.328 -22.109 1 89.81 290 GLY A O 1
ATOM 2294 N N . GLY A 1 291 ? 0.756 -27.578 -21.859 1 94.62 291 GLY A N 1
ATOM 2295 C CA . GLY A 1 291 ? 2.123 -27.656 -21.359 1 94.62 291 GLY A CA 1
ATOM 2296 C C . GLY A 1 291 ? 2.5 -29.047 -20.875 1 94.62 291 GLY A C 1
ATOM 2297 O O . GLY A 1 291 ? 1.686 -29.969 -20.922 1 94.62 291 GLY A O 1
ATOM 2298 N N . LEU A 1 292 ? 3.711 -29.156 -20.516 1 96.69 292 LEU A N 1
ATOM 2299 C CA . LEU A 1 292 ? 4.246 -30.438 -20.031 1 96.69 292 LEU A CA 1
ATOM 2300 C C . LEU A 1 292 ? 3.801 -30.688 -18.594 1 96.69 292 LEU A C 1
ATOM 2302 O O . LEU A 1 292 ? 3.828 -29.797 -17.766 1 96.69 292 LEU A O 1
ATOM 2306 N N . VAL A 1 293 ? 3.301 -31.875 -18.328 1 95.94 293 VAL A N 1
ATOM 2307 C CA . VAL A 1 293 ? 3.061 -32.375 -16.984 1 95.94 293 VAL A CA 1
ATOM 2308 C C . VAL A 1 293 ? 3.744 -33.719 -16.812 1 95.94 293 VAL A C 1
ATOM 2310 O O . VAL A 1 293 ? 4.055 -34.406 -17.797 1 95.94 293 VAL A O 1
ATOM 2313 N N . GLY A 1 294 ? 4.031 -34.031 -15.531 1 96.19 294 GLY A N 1
ATOM 2314 C CA . GLY A 1 294 ? 4.703 -35.281 -15.258 1 96.19 294 GLY A CA 1
ATOM 2315 C C . GLY A 1 294 ? 6.074 -35.094 -14.633 1 96.19 294 GLY A C 1
ATOM 2316 O O . GLY A 1 294 ? 6.391 -34.031 -14.117 1 96.19 294 GLY A O 1
ATOM 2317 N N . ARG A 1 295 ? 6.898 -36.219 -14.734 1 96.94 295 ARG A N 1
ATOM 2318 C CA . ARG A 1 295 ? 8.148 -36.219 -13.984 1 96.94 295 ARG A CA 1
ATOM 2319 C C . ARG A 1 295 ? 9.344 -36.375 -14.922 1 96.94 295 ARG A C 1
ATOM 2321 O O . ARG A 1 295 ? 9.297 -37.125 -15.891 1 96.94 295 ARG A O 1
ATOM 2328 N N . ALA A 1 296 ? 10.328 -35.625 -14.633 1 98 296 ALA A N 1
ATOM 2329 C CA . ALA A 1 296 ? 11.633 -35.75 -15.281 1 98 296 ALA A CA 1
ATOM 2330 C C . ALA A 1 296 ? 12.75 -35.906 -14.242 1 98 296 ALA A C 1
ATOM 2332 O O . ALA A 1 296 ? 12.648 -35.344 -13.141 1 98 296 ALA A O 1
ATOM 2333 N N . ILE A 1 297 ? 13.742 -36.625 -14.594 1 98.06 297 ILE A N 1
ATOM 2334 C CA . ILE A 1 297 ? 14.906 -36.781 -13.727 1 98.06 297 ILE A CA 1
ATOM 2335 C C . ILE A 1 297 ? 16.141 -36.219 -14.43 1 98.06 297 ILE A C 1
ATOM 2337 O O . ILE A 1 297 ? 16.391 -36.5 -15.602 1 98.06 297 ILE A O 1
ATOM 2341 N N . TYR A 1 298 ? 16.891 -35.469 -13.695 1 98.56 298 TYR A N 1
ATOM 2342 C CA . TYR A 1 298 ? 18.094 -34.812 -14.219 1 98.56 298 TYR A CA 1
ATOM 2343 C C . TYR A 1 298 ? 19.312 -35.219 -13.398 1 98.56 298 TYR A C 1
ATOM 2345 O O . TYR A 1 298 ? 19.188 -35.656 -12.25 1 98.56 298 TYR A O 1
ATOM 2353 N N . ARG A 1 299 ? 20.453 -35.031 -14.062 1 98.25 299 ARG A N 1
ATOM 2354 C CA . ARG A 1 299 ? 21.703 -35.312 -13.359 1 98.25 299 ARG A CA 1
ATOM 2355 C C . ARG A 1 299 ? 22.812 -34.344 -13.812 1 98.25 299 ARG A C 1
ATOM 2357 O O . ARG A 1 299 ? 22.906 -34.031 -15 1 98.25 299 ARG A O 1
ATOM 2364 N N . THR A 1 300 ? 23.562 -33.906 -12.922 1 97.88 300 THR A N 1
ATOM 2365 C CA . THR A 1 300 ? 24.781 -33.156 -13.188 1 97.88 300 THR A CA 1
ATOM 2366 C C . THR A 1 300 ? 25.812 -33.375 -12.078 1 97.88 300 THR A C 1
ATOM 2368 O O . THR A 1 300 ? 25.484 -33.938 -11.039 1 97.88 300 THR A O 1
ATOM 2371 N N . THR A 1 301 ? 27 -32.938 -12.336 1 95.5 301 THR A N 1
ATOM 2372 C CA . THR A 1 301 ? 28.047 -33.125 -11.336 1 95.5 301 THR A CA 1
ATOM 2373 C C . THR A 1 301 ? 27.938 -32.031 -10.258 1 95.5 301 THR A C 1
ATOM 2375 O O . THR A 1 301 ? 28.359 -32.25 -9.117 1 95.5 301 THR A O 1
ATOM 2378 N N . ASP A 1 302 ? 27.359 -30.891 -10.586 1 95.31 302 ASP A N 1
ATOM 2379 C CA . ASP A 1 302 ? 27.281 -29.781 -9.641 1 95.31 302 ASP A CA 1
ATOM 2380 C C . ASP A 1 302 ? 25.953 -29.047 -9.75 1 95.31 302 ASP A C 1
ATOM 2382 O O . ASP A 1 302 ? 25.703 -28.344 -10.727 1 95.31 302 ASP A O 1
ATOM 2386 N N . TRP A 1 303 ? 25.141 -29.188 -8.719 1 97 303 TRP A N 1
ATOM 2387 C CA . TRP A 1 303 ? 23.828 -28.562 -8.695 1 97 303 TRP A CA 1
ATOM 2388 C C . TRP A 1 303 ? 23.875 -27.219 -8 1 97 303 TRP A C 1
ATOM 2390 O O . TRP A 1 303 ? 22.938 -26.422 -8.102 1 97 303 TRP A O 1
ATOM 2400 N N . GLN A 1 304 ? 24.922 -26.859 -7.328 1 95.62 304 GLN A N 1
ATOM 2401 C CA . GLN A 1 304 ? 25 -25.75 -6.367 1 95.62 304 GLN A CA 1
ATOM 2402 C C . GLN A 1 304 ? 24.594 -24.438 -7.016 1 95.62 304 GLN A C 1
ATOM 2404 O O . GLN A 1 304 ? 23.781 -23.688 -6.469 1 95.62 304 GLN A O 1
ATOM 2409 N N . PRO A 1 305 ? 25.062 -24.125 -8.203 1 95.56 305 PRO A N 1
ATOM 2410 C CA . PRO A 1 305 ? 24.719 -22.828 -8.781 1 95.56 305 PRO A CA 1
ATOM 2411 C C . PRO A 1 305 ? 23.281 -22.766 -9.297 1 95.56 305 PRO A C 1
ATOM 2413 O O . PRO A 1 305 ? 22.766 -21.672 -9.578 1 95.56 305 PRO A O 1
ATOM 2416 N N . LEU A 1 306 ? 22.609 -23.906 -9.453 1 97.44 306 LEU A N 1
ATOM 2417 C CA . LEU A 1 306 ? 21.328 -23.969 -10.164 1 97.44 306 LEU A CA 1
ATOM 2418 C C . LEU A 1 306 ? 20.172 -24.109 -9.195 1 97.44 306 LEU A C 1
ATOM 2420 O O . LEU A 1 306 ? 19.062 -23.625 -9.461 1 97.44 306 LEU A O 1
ATOM 2424 N N . LEU A 1 307 ? 20.344 -24.656 -8.047 1 97.06 307 LEU A N 1
ATOM 2425 C CA . LEU A 1 307 ? 19.281 -25.109 -7.156 1 97.06 307 LEU A CA 1
ATOM 2426 C C . LEU A 1 307 ? 18.469 -23.938 -6.621 1 97.06 307 LEU A C 1
ATOM 2428 O O . LEU A 1 307 ? 17.25 -23.984 -6.566 1 97.06 307 LEU A O 1
ATOM 2432 N N . PRO A 1 308 ? 19.141 -22.828 -6.207 1 97.25 308 PRO A N 1
ATOM 2433 C CA . PRO A 1 308 ? 18.328 -21.719 -5.68 1 97.25 308 PRO A CA 1
ATOM 2434 C C . PRO A 1 308 ? 17.312 -21.203 -6.691 1 97.25 308 PRO A C 1
ATOM 2436 O O . PRO A 1 308 ? 16.188 -20.875 -6.316 1 97.25 308 PRO A O 1
ATOM 2439 N N . TRP A 1 309 ? 17.688 -21.203 -7.938 1 97.31 309 TRP A N 1
ATOM 2440 C CA . TRP A 1 309 ? 16.797 -20.719 -8.984 1 97.31 309 TRP A CA 1
ATOM 2441 C C . TRP A 1 309 ? 15.641 -21.688 -9.195 1 97.31 309 TRP A C 1
ATOM 2443 O O . TRP A 1 309 ? 14.492 -21.266 -9.359 1 97.31 309 TRP A O 1
ATOM 2453 N N . LEU A 1 310 ? 15.945 -22.938 -9.148 1 97.62 310 LEU A N 1
ATOM 2454 C CA . LEU A 1 310 ? 14.898 -23.938 -9.281 1 97.62 310 LEU A CA 1
ATOM 2455 C C . LEU A 1 310 ? 13.945 -23.891 -8.094 1 97.62 310 LEU A C 1
ATOM 2457 O O . LEU A 1 310 ? 12.727 -24.016 -8.258 1 97.62 310 LEU A O 1
ATOM 2461 N N . LEU A 1 311 ? 14.508 -23.734 -6.957 1 97.94 311 LEU A N 1
ATOM 2462 C CA . LEU A 1 311 ? 13.688 -23.672 -5.754 1 97.94 311 LEU A CA 1
ATOM 2463 C C . LEU A 1 311 ? 12.797 -22.438 -5.75 1 97.94 311 LEU A C 1
ATOM 2465 O O . LEU A 1 311 ? 11.641 -22.5 -5.344 1 97.94 311 LEU A O 1
ATOM 2469 N N . TRP A 1 312 ? 13.305 -21.344 -6.172 1 97.94 312 TRP A N 1
ATOM 2470 C CA . TRP A 1 312 ? 12.453 -20.172 -6.34 1 97.94 312 TRP A CA 1
ATOM 2471 C C . TRP A 1 312 ? 11.32 -20.453 -7.32 1 97.94 312 TRP A C 1
ATOM 2473 O O . TRP A 1 312 ? 10.188 -20.031 -7.109 1 97.94 312 TRP A O 1
ATOM 2483 N N . SER A 1 313 ? 11.633 -21.141 -8.383 1 98 313 SER A N 1
ATOM 2484 C CA . SER A 1 313 ? 10.602 -21.484 -9.367 1 98 313 SER A CA 1
ATOM 2485 C C . SER A 1 313 ? 9.531 -22.375 -8.758 1 98 313 SER A C 1
ATOM 2487 O O . SER A 1 313 ? 8.359 -22.297 -9.133 1 98 313 SER A O 1
ATOM 2489 N N . SER A 1 314 ? 9.93 -23.234 -7.836 1 97.88 314 SER A N 1
ATOM 2490 C CA . SER A 1 314 ? 8.961 -24.078 -7.156 1 97.88 314 SER A CA 1
ATOM 2491 C C . SER A 1 314 ? 8.016 -23.25 -6.289 1 97.88 314 SER A C 1
ATOM 2493 O O . SER A 1 314 ? 6.949 -23.734 -5.891 1 97.88 314 SER A O 1
ATOM 2495 N N . VAL A 1 315 ? 8.383 -22.062 -6.012 1 98.12 315 VAL A N 1
ATOM 2496 C CA . VAL A 1 315 ? 7.562 -21.172 -5.203 1 98.12 315 VAL A CA 1
ATOM 2497 C C . VAL A 1 315 ? 6.719 -20.281 -6.113 1 98.12 315 VAL A C 1
ATOM 2499 O O . VAL A 1 315 ? 5.496 -20.219 -5.984 1 98.12 315 VAL A O 1
ATOM 2502 N N . ILE A 1 316 ? 7.352 -19.672 -7.129 1 98.12 316 ILE A N 1
ATOM 2503 C CA . ILE A 1 316 ? 6.664 -18.609 -7.855 1 98.12 316 ILE A CA 1
ATOM 2504 C C . ILE A 1 316 ? 6.258 -19.109 -9.234 1 98.12 316 ILE A C 1
ATOM 2506 O O . ILE A 1 316 ? 5.738 -18.344 -10.055 1 98.12 316 ILE A O 1
ATOM 2510 N N . HIS A 1 317 ? 6.465 -20.359 -9.555 1 98.19 317 HIS A N 1
ATOM 2511 C CA . HIS A 1 317 ? 6.102 -20.984 -10.812 1 98.19 317 HIS A CA 1
ATOM 2512 C C . HIS A 1 317 ? 7.004 -20.516 -11.953 1 98.19 317 HIS A C 1
ATOM 2514 O O . HIS A 1 317 ? 7.871 -19.656 -11.742 1 98.19 317 HIS A O 1
ATOM 2520 N N . VAL A 1 318 ? 6.879 -21.141 -13.109 1 97.44 318 VAL A N 1
ATOM 2521 C CA . VAL A 1 318 ? 7.707 -20.797 -14.258 1 97.44 318 VAL A CA 1
ATOM 2522 C C . VAL A 1 318 ? 6.953 -21.094 -15.547 1 97.44 318 VAL A C 1
ATOM 2524 O O . VAL A 1 318 ? 6.074 -21.969 -15.57 1 97.44 318 VAL A O 1
ATOM 2527 N N . GLY A 1 319 ? 7.27 -20.359 -16.578 1 95.81 319 GLY A N 1
ATOM 2528 C CA . GLY A 1 319 ? 6.648 -20.562 -17.875 1 95.81 319 GLY A CA 1
ATOM 2529 C C . GLY A 1 319 ? 5.473 -19.641 -18.125 1 95.81 319 GLY A C 1
ATOM 2530 O O . GLY A 1 319 ? 5.395 -18.547 -17.547 1 95.81 319 GLY A O 1
ATOM 2531 N N . LYS A 1 320 ? 4.586 -20 -19.047 1 92.62 320 LYS A N 1
ATOM 2532 C CA . LYS A 1 320 ? 3.449 -19.172 -19.438 1 92.62 320 LYS A CA 1
ATOM 2533 C C . LYS A 1 320 ? 2.254 -19.406 -18.516 1 92.62 320 LYS A C 1
ATOM 2535 O O . LYS A 1 320 ? 2.104 -20.5 -17.953 1 92.62 320 LYS A O 1
ATOM 2540 N N . ASN A 1 321 ? 1.393 -18.422 -18.312 1 92.19 321 ASN A N 1
ATOM 2541 C CA . ASN A 1 321 ? 0.109 -18.469 -17.625 1 92.19 321 ASN A CA 1
ATOM 2542 C C . ASN A 1 321 ? 0.281 -18.844 -16.156 1 92.19 321 ASN A C 1
ATOM 2544 O O . ASN A 1 321 ? -0.539 -19.562 -15.586 1 92.19 321 ASN A O 1
ATOM 2548 N N . VAL A 1 322 ? 1.348 -18.281 -15.578 1 95.44 322 VAL A N 1
ATOM 2549 C CA . VAL A 1 322 ? 1.645 -18.578 -14.18 1 95.44 322 VAL A CA 1
ATOM 2550 C C . VAL A 1 322 ? 0.554 -18.016 -13.281 1 95.44 322 VAL A C 1
ATOM 2552 O O . VAL A 1 322 ? 0.249 -18.562 -12.227 1 95.44 322 VAL A O 1
ATOM 2555 N N . VAL A 1 323 ? -0.108 -16.938 -13.711 1 94.88 323 VAL A N 1
ATOM 2556 C CA . VAL A 1 323 ? -1.112 -16.266 -12.883 1 94.88 323 VAL A CA 1
ATOM 2557 C C . VAL A 1 323 ? -2.334 -17.172 -12.742 1 94.88 323 VAL A C 1
ATOM 2559 O O . VAL A 1 323 ? -3.146 -16.984 -11.828 1 94.88 323 VAL A O 1
ATOM 2562 N N . LYS A 1 324 ? -2.467 -18.141 -13.672 1 94.56 324 LYS A N 1
ATOM 2563 C CA . LYS A 1 324 ? -3.574 -19.094 -13.633 1 94.56 324 LYS A CA 1
ATOM 2564 C C . LYS A 1 324 ? -3.182 -20.344 -12.867 1 94.56 324 LYS A C 1
ATOM 2566 O O . LYS A 1 324 ? -3.986 -21.266 -12.727 1 94.56 324 LYS A O 1
ATOM 2571 N N . GLY A 1 325 ? -1.931 -20.406 -12.414 1 96.25 325 GLY A N 1
ATOM 2572 C CA . GLY A 1 325 ? -1.48 -21.562 -11.641 1 96.25 325 GLY A CA 1
ATOM 2573 C C . GLY A 1 325 ? -0.671 -22.547 -12.461 1 96.25 325 GLY A C 1
ATOM 2574 O O . GLY A 1 325 ? -0.333 -23.625 -11.984 1 96.25 325 GLY A O 1
ATOM 2575 N N . CYS A 1 326 ? -0.399 -22.172 -13.68 1 95.5 326 CYS A N 1
ATOM 2576 C CA . CYS A 1 326 ? 0.446 -23.031 -14.5 1 95.5 326 CYS A CA 1
ATOM 2577 C C . CYS A 1 326 ? 1.906 -22.938 -14.07 1 95.5 326 CYS A C 1
ATOM 2579 O O . CYS A 1 326 ? 2.287 -22 -13.375 1 95.5 326 CYS A O 1
ATOM 2581 N N . GLY A 1 327 ? 2.678 -23.969 -14.406 1 97.25 327 GLY A N 1
ATOM 2582 C CA . GLY A 1 327 ? 4.113 -23.906 -14.188 1 97.25 327 GLY A CA 1
ATOM 2583 C C . GLY A 1 327 ? 4.516 -24.281 -12.773 1 97.25 327 GLY A C 1
ATOM 2584 O O . GLY A 1 327 ? 5.617 -23.953 -12.328 1 97.25 327 GLY A O 1
ATOM 2585 N N . ALA A 1 328 ? 3.588 -24.891 -12.008 1 97.94 328 ALA A N 1
ATOM 2586 C CA . ALA A 1 328 ? 3.928 -25.391 -10.68 1 97.94 328 ALA A CA 1
ATOM 2587 C C . ALA A 1 328 ? 4.812 -26.641 -10.766 1 97.94 328 ALA A C 1
ATOM 2589 O O . ALA A 1 328 ? 4.586 -27.5 -11.609 1 97.94 328 ALA A O 1
ATOM 2590 N N . LEU A 1 329 ? 5.867 -26.688 -9.922 1 97.31 329 LEU A N 1
ATOM 2591 C CA . LEU A 1 329 ? 6.734 -27.859 -9.938 1 97.31 329 LEU A CA 1
ATOM 2592 C C . LEU A 1 329 ? 7.207 -28.188 -8.523 1 97.31 329 LEU A C 1
ATOM 2594 O O . LEU A 1 329 ? 7.152 -27.344 -7.629 1 97.31 329 LEU A O 1
ATOM 2598 N N . ARG A 1 330 ? 7.574 -29.359 -8.281 1 96.69 330 ARG A N 1
ATOM 2599 C CA . ARG A 1 330 ? 8.18 -29.859 -7.055 1 96.69 330 ARG A CA 1
ATOM 2600 C C . ARG A 1 330 ? 9.469 -30.609 -7.352 1 96.69 330 ARG A C 1
ATOM 2602 O O . ARG A 1 330 ? 9.609 -31.219 -8.414 1 96.69 330 ARG A O 1
ATOM 2609 N N . LEU A 1 331 ? 10.422 -30.531 -6.426 1 96.31 331 LEU A N 1
ATOM 2610 C CA . LEU A 1 331 ? 11.734 -31.141 -6.609 1 96.31 331 LEU A CA 1
ATOM 2611 C C . LEU A 1 331 ? 12.109 -32 -5.41 1 96.31 331 LEU A C 1
ATOM 2613 O O . LEU A 1 331 ? 11.789 -31.641 -4.27 1 96.31 331 LEU A O 1
ATOM 2617 N N . TRP A 1 332 ? 12.805 -33.031 -5.656 1 96.19 332 TRP A N 1
ATOM 2618 C CA . TRP A 1 332 ? 13.414 -33.812 -4.586 1 96.19 332 TRP A CA 1
ATOM 2619 C C . TRP A 1 332 ? 14.602 -34.625 -5.105 1 96.19 332 TRP A C 1
ATOM 2621 O O . TRP A 1 332 ? 14.797 -34.75 -6.316 1 96.19 332 TRP A O 1
ATOM 2631 N N . ALA A 1 333 ? 15.383 -35.094 -4.211 1 97.25 333 ALA A N 1
ATOM 2632 C CA . ALA A 1 333 ? 16.562 -35.875 -4.543 1 97.25 333 ALA A CA 1
ATOM 2633 C C . ALA A 1 333 ? 16.203 -37.344 -4.773 1 97.25 333 ALA A C 1
ATOM 2635 O O . ALA A 1 333 ? 15.406 -37.906 -4.031 1 97.25 333 ALA A O 1
ATOM 2636 N N . GLY A 1 334 ? 16.75 -37.875 -5.785 1 95 334 GLY A N 1
ATOM 2637 C CA . GLY A 1 334 ? 16.609 -39.281 -6.012 1 95 334 GLY A CA 1
ATOM 2638 C C . GLY A 1 334 ? 15.711 -39.625 -7.191 1 95 334 GLY A C 1
ATOM 2639 O O . GLY A 1 334 ? 15.117 -38.719 -7.793 1 95 334 GLY A O 1
ATOM 2640 N N . ARG A 1 335 ? 15.633 -40.875 -7.508 1 91.75 335 ARG A N 1
ATOM 2641 C CA . ARG A 1 335 ? 14.906 -41.344 -8.68 1 91.75 335 ARG A CA 1
ATOM 2642 C C . ARG A 1 335 ? 13.531 -41.875 -8.297 1 91.75 335 ARG A C 1
ATOM 2644 O O . ARG A 1 335 ? 12.68 -42.094 -9.156 1 91.75 335 ARG A O 1
ATOM 2651 N N . ASP A 1 336 ? 13.414 -42.062 -7.004 1 85.31 336 ASP A N 1
ATOM 2652 C CA . ASP A 1 336 ? 12.164 -42.656 -6.531 1 85.31 336 ASP A CA 1
ATOM 2653 C C . ASP A 1 336 ? 11.031 -41.625 -6.539 1 85.31 336 ASP A C 1
ATOM 2655 O O . ASP A 1 336 ? 11.273 -40.406 -6.52 1 85.31 336 ASP A O 1
ATOM 2659 N N . GLU A 1 337 ? 9.898 -42.219 -6.758 1 80.5 337 GLU A N 1
ATOM 2660 C CA . GLU A 1 337 ? 8.734 -41.312 -6.695 1 80.5 337 GLU A CA 1
ATOM 2661 C C . GLU A 1 337 ? 8.602 -40.688 -5.316 1 80.5 337 GLU A C 1
ATOM 2663 O O . GLU A 1 337 ? 8.992 -41.281 -4.312 1 80.5 337 GLU A O 1
ATOM 2668 N N . ALA A 1 338 ? 8.414 -39.469 -5.371 1 65.69 338 ALA A N 1
ATOM 2669 C CA . ALA A 1 338 ? 8.281 -38.75 -4.109 1 65.69 338 ALA A CA 1
ATOM 2670 C C . ALA A 1 338 ? 7.297 -39.438 -3.18 1 65.69 338 ALA A C 1
ATOM 2672 O O . ALA A 1 338 ? 6.262 -39.938 -3.625 1 65.69 338 ALA A O 1
ATOM 2673 N N . VAL A 1 339 ? 7.758 -40.156 -2.119 1 51.38 339 VAL A N 1
ATOM 2674 C CA . VAL A 1 339 ? 6.809 -40.688 -1.142 1 51.38 339 VAL A CA 1
ATOM 2675 C C . VAL A 1 339 ? 5.715 -39.656 -0.882 1 51.38 339 VAL A C 1
ATOM 2677 O O . VAL A 1 339 ? 6.008 -38.5 -0.56 1 51.38 339 VAL A O 1
ATOM 2680 N N . ARG A 1 340 ? 4.699 -39.812 -1.76 1 48.16 340 ARG A N 1
ATOM 2681 C CA . ARG A 1 340 ? 3.574 -38.906 -1.542 1 48.16 340 ARG A CA 1
ATOM 2682 C C . ARG A 1 340 ? 3.258 -38.781 -0.056 1 48.16 340 ARG A C 1
ATOM 2684 O O . ARG A 1 340 ? 3.016 -39.781 0.625 1 48.16 340 ARG A O 1
ATOM 2691 N N . ALA A 1 341 ? 3.768 -38.094 0.562 1 37.97 341 ALA A N 1
ATOM 2692 C CA . ALA A 1 341 ? 3.033 -37.906 1.811 1 37.97 341 ALA A CA 1
ATOM 2693 C C . ALA A 1 341 ? 1.53 -37.812 1.557 1 37.97 341 ALA A C 1
ATOM 2695 O O . ALA A 1 341 ? 1.098 -37.469 0.459 1 37.97 341 ALA A O 1
ATOM 2696 N N . GLY A 1 342 ? 0.616 -38.344 2.443 1 34.09 342 GLY A N 1
ATOM 2697 C CA . GLY A 1 342 ? -0.811 -38.594 2.33 1 34.09 342 GLY A CA 1
ATOM 2698 C C . GLY A 1 342 ? -1.513 -37.625 1.378 1 34.09 342 GLY A C 1
ATOM 2699 O O . GLY A 1 342 ? -2.57 -37.969 0.834 1 34.09 342 GLY A O 1
ATOM 2700 N N . GLY A 1 343 ? -1.562 -36.312 1.67 1 31.52 343 GLY A N 1
ATOM 2701 C CA . GLY A 1 343 ? -2.705 -35.531 1.252 1 31.52 343 GLY A CA 1
ATOM 2702 C C . GLY A 1 343 ? -2.641 -35.094 -0.205 1 31.52 343 GLY A C 1
ATOM 2703 O O . GLY A 1 343 ? -3.484 -34.344 -0.675 1 31.52 343 GLY A O 1
ATOM 2704 N N . MET A 1 344 ? -1.479 -35.125 -0.841 1 31.39 344 MET A N 1
ATOM 2705 C CA . MET A 1 344 ? -1.672 -34.562 -2.168 1 31.39 344 MET A CA 1
ATOM 2706 C C . MET A 1 344 ? -2.117 -35.625 -3.166 1 31.39 344 MET A C 1
ATOM 2708 O O . MET A 1 344 ? -1.443 -36.625 -3.338 1 31.39 344 MET A O 1
ATOM 2712 N N . VAL A 1 345 ? -3.359 -35.844 -3.479 1 30.98 345 VAL A N 1
ATOM 2713 C CA . VAL A 1 345 ? -4.074 -36.688 -4.43 1 30.98 345 VAL A CA 1
ATOM 2714 C C . VAL A 1 345 ? -3.334 -36.719 -5.766 1 30.98 345 VAL A C 1
ATOM 2716 O O . VAL A 1 345 ? -2.854 -35.688 -6.227 1 30.98 345 VAL A O 1
ATOM 2719 N N . ASP A 1 346 ? -2.846 -37.844 -6.137 1 31.3 346 ASP A N 1
ATOM 2720 C CA . ASP A 1 346 ? -2.377 -38.125 -7.488 1 31.3 346 ASP A CA 1
ATOM 2721 C C . ASP A 1 346 ? -3.414 -37.688 -8.523 1 31.3 346 ASP A C 1
ATOM 2723 O O . ASP A 1 346 ? -4.453 -38.344 -8.672 1 31.3 346 ASP A O 1
ATOM 2727 N N . LEU A 1 347 ? -3.455 -36.656 -8.914 1 32.44 347 LEU A N 1
ATOM 2728 C CA . LEU A 1 347 ? -4.395 -36.156 -9.922 1 32.44 347 LEU A CA 1
ATOM 2729 C C . LEU A 1 347 ? -4.352 -37.031 -11.172 1 32.44 347 LEU A C 1
ATOM 2731 O O . LEU A 1 347 ? -5.324 -37.094 -11.922 1 32.44 347 LEU A O 1
ATOM 2735 N N . PHE A 1 348 ? -3.191 -37.719 -11.562 1 34.19 348 PHE A N 1
ATOM 2736 C CA . PHE A 1 348 ? -3.023 -38.25 -12.922 1 34.19 348 PHE A CA 1
ATOM 2737 C C . PHE A 1 348 ? -3.248 -39.75 -12.969 1 34.19 348 PHE A C 1
ATOM 2739 O O . PHE A 1 348 ? -3.113 -40.375 -14.023 1 34.19 348 PHE A O 1
ATOM 2746 N N . SER A 1 349 ? -3.412 -40.5 -11.953 1 31.95 349 SER A N 1
ATOM 2747 C CA . SER A 1 349 ? -3.516 -41.938 -12.188 1 31.95 349 SER A CA 1
ATOM 2748 C C . SER A 1 349 ? -4.758 -42.281 -13.008 1 31.95 349 SER A C 1
ATOM 2750 O O . SER A 1 349 ? -4.812 -43.312 -13.656 1 31.95 349 SER A O 1
ATOM 2752 N N . GLU A 1 350 ? -5.855 -41.5 -12.953 1 32.5 350 GLU A N 1
ATOM 2753 C CA . GLU A 1 350 ? -7.059 -42.094 -13.555 1 32.5 350 GLU A CA 1
ATOM 2754 C C . GLU A 1 350 ? -7.125 -41.781 -15.047 1 32.5 350 GLU A C 1
ATOM 2756 O O . GLU A 1 350 ? -7.98 -42.312 -15.758 1 32.5 350 GLU A O 1
ATOM 2761 N N . VAL A 1 351 ? -6.43 -40.969 -15.727 1 31.98 351 VAL A N 1
ATOM 2762 C CA . VAL A 1 351 ? -6.75 -40.75 -17.125 1 31.98 351 VAL A CA 1
ATOM 2763 C C . VAL A 1 351 ? -6.191 -41.875 -17.984 1 31.98 351 VAL A C 1
ATOM 2765 O O . VAL A 1 351 ? -6.488 -41.969 -19.172 1 31.98 351 VAL A O 1
ATOM 2768 N N . SER A 1 352 ? -5.23 -42.75 -17.594 1 29 352 SER A N 1
ATOM 2769 C CA . SER A 1 352 ? -4.762 -43.781 -18.516 1 29 352 SER A CA 1
ATOM 2770 C C . SER A 1 352 ? -5.773 -44.906 -18.656 1 29 352 SER A C 1
ATOM 2772 O O . SER A 1 352 ? -5.594 -45.844 -19.469 1 29 352 SER A O 1
ATOM 2774 N N . ARG A 1 353 ? -6.629 -45.312 -17.688 1 30.56 353 ARG A N 1
ATOM 2775 C CA . ARG A 1 353 ? -7.332 -46.562 -17.859 1 30.56 353 ARG A CA 1
ATOM 2776 C C . ARG A 1 353 ? -8.461 -46.438 -18.875 1 30.56 353 ARG A C 1
ATOM 2778 O O . ARG A 1 353 ? -9.188 -47.406 -19.141 1 30.56 353 ARG A O 1
ATOM 2785 N N . LYS A 1 354 ? -8.891 -45.219 -19.156 1 33.72 354 LYS A N 1
ATOM 2786 C CA . LYS A 1 354 ? -10.055 -45.344 -20.031 1 33.72 354 LYS A CA 1
ATOM 2787 C C . LYS A 1 354 ? -9.633 -45.438 -21.5 1 33.72 354 LYS A C 1
ATOM 2789 O O . LYS A 1 354 ? -10.445 -45.219 -22.406 1 33.72 354 LYS A O 1
ATOM 2794 N N . GLY A 1 355 ? -8.391 -45.875 -21.828 1 20.22 355 GLY A N 1
ATOM 2795 C CA . GLY A 1 355 ? -8.344 -46.531 -23.125 1 20.22 355 GLY A CA 1
ATOM 2796 C C . GLY A 1 355 ? -9.016 -47.875 -23.125 1 20.22 355 GLY A C 1
ATOM 2797 O O . GLY A 1 355 ? -8.961 -48.625 -22.125 1 20.22 355 GLY A O 1
ATOM 2798 N N . MET B 1 1 ? 31.641 14.062 27.047 1 23.75 1 MET B N 1
ATOM 2799 C CA . MET B 1 1 ? 30.328 14.68 27.219 1 23.75 1 MET B CA 1
ATOM 2800 C C . MET B 1 1 ? 29.25 13.836 26.547 1 23.75 1 MET B C 1
ATOM 2802 O O . MET B 1 1 ? 29.328 13.539 25.344 1 23.75 1 MET B O 1
ATOM 2806 N N . THR B 1 2 ? 28.719 12.891 27.234 1 32.09 2 THR B N 1
ATOM 2807 C CA . THR B 1 2 ? 27.75 11.922 26.734 1 32.09 2 THR B CA 1
ATOM 2808 C C . THR B 1 2 ? 26.641 12.617 25.938 1 32.09 2 THR B C 1
ATOM 2810 O O . THR B 1 2 ? 26.078 13.609 26.406 1 32.09 2 THR B O 1
ATOM 2813 N N . ALA B 1 3 ? 26.609 12.578 24.719 1 37 3 ALA B N 1
ATOM 2814 C CA . ALA B 1 3 ? 25.547 13.203 23.938 1 37 3 ALA B CA 1
ATOM 2815 C C . ALA B 1 3 ? 24.188 13.055 24.609 1 37 3 ALA B C 1
ATOM 2817 O O . ALA B 1 3 ? 23.688 11.938 24.766 1 37 3 ALA B O 1
ATOM 2818 N N . THR B 1 4 ? 23.828 13.672 25.672 1 41.81 4 THR B N 1
ATOM 2819 C CA . THR B 1 4 ? 22.578 13.633 26.406 1 41.81 4 THR B CA 1
ATOM 2820 C C . THR B 1 4 ? 21.391 13.539 25.453 1 41.81 4 THR B C 1
ATOM 2822 O O . THR B 1 4 ? 21.203 14.414 24.594 1 41.81 4 THR B O 1
ATOM 2825 N N . SER B 1 5 ? 20.906 12.477 25.156 1 52.38 5 SER B N 1
ATOM 2826 C CA . SER B 1 5 ? 19.922 12.023 24.172 1 52.38 5 SER B CA 1
ATOM 2827 C C . SER B 1 5 ? 18.625 12.82 24.281 1 52.38 5 SER B C 1
ATOM 2829 O O . SER B 1 5 ? 18.047 12.922 25.375 1 52.38 5 SER B O 1
ATOM 2831 N N . ILE B 1 6 ? 18.516 13.828 23.484 1 61.47 6 ILE B N 1
ATOM 2832 C CA . ILE B 1 6 ? 17.344 14.672 23.359 1 61.47 6 ILE B CA 1
ATOM 2833 C C . ILE B 1 6 ? 16.109 13.812 23.078 1 61.47 6 ILE B C 1
ATOM 2835 O O . ILE B 1 6 ? 15.781 13.547 21.906 1 61.47 6 ILE B O 1
ATOM 2839 N N . GLY B 1 7 ? 15.633 13.148 24.266 1 67.31 7 GLY B N 1
ATOM 2840 C CA . GLY B 1 7 ? 14.328 12.508 24.219 1 67.31 7 GLY B CA 1
ATOM 2841 C C . GLY B 1 7 ? 14.336 11.164 23.516 1 67.31 7 GLY B C 1
ATOM 2842 O O . GLY B 1 7 ? 15.383 10.719 23.031 1 67.31 7 GLY B O 1
ATOM 2843 N N . PRO B 1 8 ? 13.258 10.438 23.5 1 80 8 PRO B N 1
ATOM 2844 C CA . PRO B 1 8 ? 13.172 9.125 22.859 1 80 8 PRO B CA 1
ATOM 2845 C C . PRO B 1 8 ? 13.211 9.203 21.344 1 80 8 PRO B C 1
ATOM 2847 O O . PRO B 1 8 ? 12.938 10.266 20.766 1 80 8 PRO B O 1
ATOM 2850 N N . ALA B 1 9 ? 13.68 8.156 20.797 1 90.12 9 ALA B N 1
ATOM 2851 C CA . ALA B 1 9 ? 13.57 8.047 19.344 1 90.12 9 ALA B CA 1
ATOM 2852 C C . ALA B 1 9 ? 12.109 7.992 18.906 1 90.12 9 ALA B C 1
ATOM 2854 O O . ALA B 1 9 ? 11.312 7.23 19.453 1 90.12 9 ALA B O 1
ATOM 2855 N N . ILE B 1 10 ? 11.734 8.961 18.109 1 94.19 10 ILE B N 1
ATOM 2856 C CA . ILE B 1 10 ? 10.383 9.008 17.562 1 94.19 10 ILE B CA 1
ATOM 2857 C C . ILE B 1 10 ? 10.367 8.391 16.172 1 94.19 10 ILE B C 1
ATOM 2859 O O . ILE B 1 10 ? 10.875 8.977 15.211 1 94.19 10 ILE B O 1
ATOM 2863 N N . PRO B 1 11 ? 9.859 7.191 16.047 1 95 11 PRO B N 1
ATOM 2864 C CA . PRO B 1 11 ? 9.875 6.484 14.758 1 95 11 PRO B CA 1
ATOM 2865 C C . PRO B 1 11 ? 8.75 6.93 13.828 1 95 11 PRO B C 1
ATOM 2867 O O . PRO B 1 11 ? 7.867 6.133 13.492 1 95 11 PRO B O 1
ATOM 2870 N N . LEU B 1 12 ? 8.812 8.148 13.352 1 95.69 12 LEU B N 1
ATOM 2871 C CA . LEU B 1 12 ? 7.789 8.727 12.492 1 95.69 12 LEU B CA 1
ATOM 2872 C C . LEU B 1 12 ? 8.414 9.344 11.242 1 95.69 12 LEU B C 1
ATOM 2874 O O . LEU B 1 12 ? 9.453 10 11.32 1 95.69 12 LEU B O 1
ATOM 2878 N N . THR B 1 13 ? 7.836 9.023 10.148 1 96.62 13 THR B N 1
ATOM 2879 C CA . THR B 1 13 ? 8.156 9.656 8.867 1 96.62 13 THR B CA 1
ATOM 2880 C C . THR B 1 13 ? 6.957 10.43 8.328 1 96.62 13 THR B C 1
ATOM 2882 O O . THR B 1 13 ? 5.82 9.969 8.43 1 96.62 13 THR B O 1
ATOM 2885 N N . VAL B 1 14 ? 7.223 11.594 7.801 1 97.62 14 VAL B N 1
ATOM 2886 C CA . VAL B 1 14 ? 6.152 12.383 7.207 1 97.62 14 VAL B CA 1
ATOM 2887 C C . VAL B 1 14 ? 6.527 12.773 5.781 1 97.62 14 VAL B C 1
ATOM 2889 O O . VAL B 1 14 ? 7.633 13.258 5.531 1 97.62 14 VAL B O 1
ATOM 2892 N N . HIS B 1 15 ? 5.664 12.492 4.879 1 97.5 15 HIS B N 1
ATOM 2893 C CA . HIS B 1 15 ? 5.801 12.953 3.504 1 97.5 15 HIS B CA 1
ATOM 2894 C C . HIS B 1 15 ? 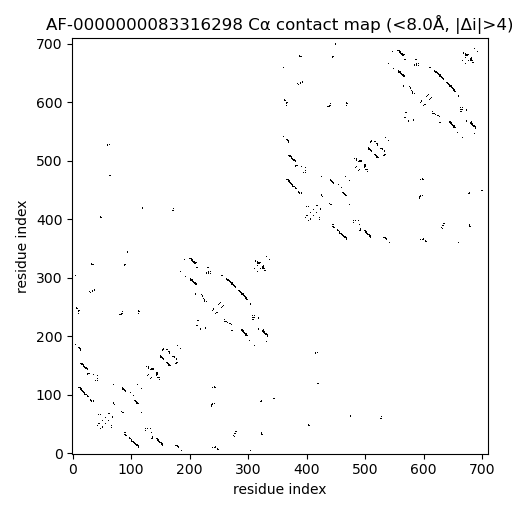4.973 14.211 3.262 1 97.5 15 HIS B C 1
ATOM 2896 O O . HIS B 1 15 ? 3.746 14.188 3.4 1 97.5 15 HIS B O 1
ATOM 2902 N N . ARG B 1 16 ? 5.645 15.258 3.002 1 98.06 16 ARG B N 1
ATOM 2903 C CA . ARG B 1 16 ? 5 16.531 2.691 1 98.06 16 ARG B CA 1
ATOM 2904 C C . ARG B 1 16 ? 4.906 16.75 1.186 1 98.06 16 ARG B C 1
ATOM 2906 O O . ARG B 1 16 ? 5.906 17.047 0.529 1 98.06 16 ARG B O 1
ATOM 2913 N N . LEU B 1 17 ? 3.703 16.688 0.647 1 97.94 17 LEU B N 1
ATOM 2914 C CA . LEU B 1 17 ? 3.463 16.75 -0.791 1 97.94 17 LEU B CA 1
ATOM 2915 C C . LEU B 1 17 ? 2.787 18.062 -1.174 1 97.94 17 LEU B C 1
ATOM 2917 O O . LEU B 1 17 ? 1.617 18.281 -0.852 1 97.94 17 LEU B O 1
ATOM 2921 N N . ARG B 1 18 ? 3.49 18.891 -1.84 1 98.19 18 ARG B N 1
ATOM 2922 C CA . ARG B 1 18 ? 2.938 20.156 -2.32 1 98.19 18 ARG B CA 1
ATOM 2923 C C . ARG B 1 18 ? 2.348 20 -3.717 1 98.19 18 ARG B C 1
ATOM 2925 O O . ARG B 1 18 ? 3.057 19.641 -4.664 1 98.19 18 ARG B O 1
ATOM 2932 N N . PHE B 1 19 ? 1.082 20.25 -3.818 1 98.25 19 PHE B N 1
ATOM 2933 C CA . PHE B 1 19 ? 0.385 20.234 -5.098 1 98.25 19 PHE B CA 1
ATOM 2934 C C . PHE B 1 19 ? 0.326 21.625 -5.715 1 98.25 19 PHE B C 1
ATOM 2936 O O . PHE B 1 19 ? -0.133 22.562 -5.074 1 98.25 19 PHE B O 1
ATOM 2943 N N . THR B 1 20 ? 0.864 21.719 -6.922 1 98 20 THR B N 1
ATOM 2944 C CA . THR B 1 20 ? 0.62 22.891 -7.75 1 98 20 THR B CA 1
ATOM 2945 C C . THR B 1 20 ? -0.526 22.641 -8.727 1 98 20 THR B C 1
ATOM 2947 O O . THR B 1 20 ? -0.441 21.75 -9.57 1 98 20 THR B O 1
ATOM 2950 N N . VAL B 1 21 ? -1.562 23.453 -8.547 1 98 21 VAL B N 1
ATOM 2951 C CA . VAL B 1 21 ? -2.742 23.203 -9.367 1 98 21 VAL B CA 1
ATOM 2952 C C . VAL B 1 21 ? -3.117 24.469 -10.141 1 98 21 VAL B C 1
ATOM 2954 O O . VAL B 1 21 ? -2.723 25.578 -9.758 1 98 21 VAL B O 1
ATOM 2957 N N . ARG B 1 22 ? -3.822 24.266 -11.211 1 98.06 22 ARG B N 1
ATOM 2958 C CA . ARG B 1 22 ? -4.305 25.344 -12.055 1 98.06 22 ARG B CA 1
ATOM 2959 C C . ARG B 1 22 ? -5.824 25.328 -12.172 1 98.06 22 ARG B C 1
ATOM 2961 O O . ARG B 1 22 ? -6.406 24.297 -12.547 1 98.06 22 ARG B O 1
ATOM 2968 N N . ALA B 1 23 ? -6.434 26.453 -11.859 1 98.25 23 ALA B N 1
ATOM 2969 C CA . ALA B 1 23 ? -7.883 26.547 -12.008 1 98.25 23 ALA B CA 1
ATOM 2970 C C . ALA B 1 23 ? -8.297 26.438 -13.469 1 98.25 23 ALA B C 1
ATOM 2972 O O . ALA B 1 23 ? -7.723 27.094 -14.336 1 98.25 23 ALA B O 1
ATOM 2973 N N . GLU B 1 24 ? -9.242 25.562 -13.711 1 98.06 24 GLU B N 1
ATOM 2974 C CA . GLU B 1 24 ? -9.82 25.406 -15.047 1 98.06 24 GLU B CA 1
ATOM 2975 C C . GLU B 1 24 ? -11.102 26.219 -15.188 1 98.06 24 GLU B C 1
ATOM 2977 O O . GLU B 1 24 ? -11.445 26.672 -16.281 1 98.06 24 GLU B O 1
ATOM 2982 N N . THR B 1 25 ? -11.867 26.312 -14.148 1 97.94 25 THR B N 1
ATOM 2983 C CA . THR B 1 25 ? -13.039 27.172 -13.992 1 97.94 25 THR B CA 1
ATOM 2984 C C . THR B 1 25 ? -12.906 28.062 -12.758 1 97.94 25 THR B C 1
ATOM 2986 O O . THR B 1 25 ? -12.008 27.859 -11.938 1 97.94 25 THR B O 1
ATOM 2989 N N . PRO B 1 26 ? -13.758 29.094 -12.672 1 97.69 26 PRO B N 1
ATOM 2990 C CA . PRO B 1 26 ? -13.672 29.906 -11.453 1 97.69 26 PRO B CA 1
ATOM 2991 C C . PRO B 1 26 ? -13.875 29.078 -10.18 1 97.69 26 PRO B C 1
ATOM 2993 O O . PRO B 1 26 ? -14.742 28.203 -10.141 1 97.69 26 PRO B O 1
ATOM 2996 N N . ILE B 1 27 ? -13.023 29.344 -9.211 1 97.75 27 ILE B N 1
ATOM 2997 C CA . ILE B 1 27 ? -13.141 28.703 -7.902 1 97.75 27 ILE B CA 1
ATOM 2998 C C . ILE B 1 27 ? -13.328 29.766 -6.82 1 97.75 27 ILE B C 1
ATOM 3000 O O . ILE B 1 27 ? -12.602 30.766 -6.781 1 97.75 27 ILE B O 1
ATOM 3004 N N . VAL B 1 28 ? -14.289 29.609 -6.004 1 96.06 28 VAL B N 1
ATOM 3005 C CA . VAL B 1 28 ? -14.547 30.531 -4.906 1 96.06 28 VAL B CA 1
ATOM 3006 C C . VAL B 1 28 ? -14.477 29.797 -3.574 1 96.06 28 VAL B C 1
ATOM 3008 O O . VAL B 1 28 ? -15.227 28.859 -3.338 1 96.06 28 VAL B O 1
ATOM 3011 N N . PHE B 1 29 ? -13.539 30.266 -2.76 1 93.12 29 PHE B N 1
ATOM 3012 C CA . PHE B 1 29 ? -13.375 29.734 -1.417 1 93.12 29 PHE B CA 1
ATOM 3013 C C . PHE B 1 29 ? -13.797 30.75 -0.364 1 93.12 29 PHE B C 1
ATOM 3015 O O . PHE B 1 29 ? -13.914 31.938 -0.656 1 93.12 29 PHE B O 1
ATOM 3022 N N . ASN B 1 30 ? -14.078 30.203 0.862 1 88.94 30 ASN B N 1
ATOM 3023 C CA . ASN B 1 30 ? -14.016 31.078 2.027 1 88.94 30 ASN B CA 1
ATOM 3024 C C . ASN B 1 30 ? -12.586 31.484 2.359 1 88.94 30 ASN B C 1
ATOM 3026 O O . ASN B 1 30 ? -11.641 30.984 1.736 1 88.94 30 ASN B O 1
ATOM 3030 N N . GLU B 1 31 ? -12.406 32.344 3.314 1 85.12 31 GLU B N 1
ATOM 3031 C CA . GLU B 1 31 ? -11.07 32.812 3.701 1 85.12 31 GLU B CA 1
ATOM 3032 C C . GLU B 1 31 ? -10.18 31.641 4.105 1 85.12 31 GLU B C 1
ATOM 3034 O O . GLU B 1 31 ? -9.016 31.578 3.707 1 85.12 31 GLU B O 1
ATOM 3039 N N . PHE B 1 32 ? -10.758 30.875 4.922 1 89.44 32 PHE B N 1
ATOM 3040 C CA . PHE B 1 32 ? -10.062 29.625 5.242 1 89.44 32 PHE B CA 1
ATOM 3041 C C . PHE B 1 32 ? -10.492 28.516 4.305 1 89.44 32 PHE B C 1
ATOM 3043 O O . PHE B 1 32 ? -11.656 28.094 4.32 1 89.44 32 PHE B O 1
ATOM 3050 N N . LYS B 1 33 ? -9.57 27.984 3.576 1 93.56 33 LYS B N 1
ATOM 3051 C CA . LYS B 1 33 ? -9.891 27.109 2.451 1 93.56 33 LYS B CA 1
ATOM 3052 C C . LYS B 1 33 ? -9.852 25.641 2.867 1 93.56 33 LYS B C 1
ATOM 3054 O O . LYS B 1 33 ? -10.211 24.766 2.084 1 93.56 33 LYS B O 1
ATOM 3059 N N . GLY B 1 34 ? -9.43 25.344 4.152 1 94.12 34 GLY B N 1
ATOM 3060 C CA . GLY B 1 34 ? -9.148 23.984 4.605 1 94.12 34 GLY B CA 1
ATOM 3061 C C . GLY B 1 34 ? -10.375 23.094 4.613 1 94.12 34 GLY B C 1
ATOM 3062 O O . GLY B 1 34 ? -10.32 21.938 4.18 1 94.12 34 GLY B O 1
ATOM 3063 N N . SER B 1 35 ? -11.547 23.609 5.043 1 91.31 35 SER B N 1
ATOM 3064 C CA . SER B 1 35 ? -12.781 22.828 5.113 1 91.31 35 SER B CA 1
ATOM 3065 C C . SER B 1 35 ? -13.234 22.391 3.727 1 91.31 35 SER B C 1
ATOM 3067 O O . SER B 1 35 ? -13.625 21.234 3.533 1 91.31 35 SER B O 1
ATOM 3069 N N . ALA B 1 36 ? -13.172 23.312 2.805 1 92.81 36 ALA B N 1
ATOM 3070 C CA . ALA B 1 36 ? -13.602 23.016 1.442 1 92.81 36 ALA B CA 1
ATOM 3071 C C . ALA B 1 36 ? -12.703 21.969 0.794 1 92.81 36 ALA B C 1
ATOM 3073 O O . ALA B 1 36 ? -13.188 21.031 0.16 1 92.81 36 ALA B O 1
ATOM 3074 N N . LEU B 1 37 ? -11.406 22.078 0.963 1 95.81 37 LEU B N 1
ATOM 3075 C CA . LEU B 1 37 ? -10.461 21.156 0.369 1 95.81 37 LEU B CA 1
ATOM 3076 C C . LEU B 1 37 ? -10.594 19.766 0.993 1 95.81 37 LEU B C 1
ATOM 3078 O O . LEU B 1 37 ? -10.648 18.766 0.28 1 95.81 37 LEU B O 1
ATOM 3082 N N . ARG B 1 38 ? -10.68 19.75 2.281 1 94.94 38 ARG B N 1
ATOM 3083 C CA . ARG B 1 38 ? -10.812 18.469 2.98 1 94.94 38 ARG B CA 1
ATOM 3084 C C . ARG B 1 38 ? -12.125 17.781 2.625 1 94.94 38 ARG B C 1
ATOM 3086 O O . ARG B 1 38 ? -12.164 16.562 2.469 1 94.94 38 ARG B O 1
ATOM 3093 N N . GLY B 1 39 ? -13.195 18.562 2.605 1 92.88 39 GLY B N 1
ATOM 3094 C CA . GLY B 1 39 ? -14.477 18 2.227 1 92.88 39 GLY B CA 1
ATOM 3095 C C . GLY B 1 39 ? -14.477 17.375 0.845 1 92.88 39 GLY B C 1
ATOM 3096 O O . GLY B 1 39 ? -14.945 16.25 0.665 1 92.88 39 GLY B O 1
ATOM 3097 N N . ALA B 1 40 ? -13.969 18.078 -0.136 1 95.19 40 ALA B N 1
ATOM 3098 C CA . ALA B 1 40 ? -13.875 17.578 -1.503 1 95.19 40 ALA B CA 1
ATOM 3099 C C . ALA B 1 40 ? -13 16.328 -1.568 1 95.19 40 ALA B C 1
ATOM 3101 O O . ALA B 1 40 ? -13.344 15.344 -2.232 1 95.19 40 ALA B O 1
ATOM 3102 N N . PHE B 1 41 ? -11.891 16.359 -0.867 1 96.25 41 PHE B N 1
ATOM 3103 C CA . PHE B 1 41 ? -10.938 15.25 -0.817 1 96.25 41 PHE B CA 1
ATOM 3104 C C . PHE B 1 41 ? -11.594 14.008 -0.24 1 96.25 41 PHE B C 1
ATOM 3106 O O . PHE B 1 41 ? -11.562 12.938 -0.857 1 96.25 41 PHE B O 1
ATOM 3113 N N . ALA B 1 42 ? -12.219 14.156 0.888 1 93.38 42 ALA B N 1
ATOM 3114 C CA . ALA B 1 42 ? -12.828 13.023 1.587 1 93.38 42 ALA B CA 1
ATOM 3115 C C . ALA B 1 42 ? -13.992 12.445 0.789 1 93.38 42 ALA B C 1
ATOM 3117 O O . ALA B 1 42 ? -14.125 11.227 0.668 1 93.38 42 ALA B O 1
ATOM 3118 N N . THR B 1 43 ? -14.797 13.305 0.262 1 93.06 43 THR B N 1
ATOM 3119 C CA . THR B 1 43 ? -15.945 12.867 -0.526 1 93.06 43 THR B CA 1
ATOM 3120 C C . THR B 1 43 ? -15.484 12.109 -1.77 1 93.06 43 THR B C 1
ATOM 3122 O O . THR B 1 43 ? -16.031 11.055 -2.094 1 93.06 43 THR B O 1
ATOM 3125 N N . THR B 1 44 ? -14.516 12.648 -2.418 1 94.81 44 THR B N 1
ATOM 3126 C CA . THR B 1 44 ? -13.992 12.016 -3.619 1 94.81 44 THR B CA 1
ATOM 3127 C C . THR B 1 44 ? -13.375 10.664 -3.285 1 94.81 44 THR B C 1
ATOM 3129 O O . THR B 1 44 ? -13.609 9.672 -3.982 1 94.81 44 THR B O 1
ATOM 3132 N N . LEU B 1 45 ? -12.555 10.586 -2.227 1 93.5 45 LEU B N 1
ATOM 3133 C CA . LEU B 1 45 ? -11.953 9.328 -1.787 1 93.5 45 LEU B CA 1
ATOM 3134 C C . LEU B 1 45 ? -13.023 8.266 -1.561 1 93.5 45 LEU B C 1
ATOM 3136 O O . LEU B 1 45 ? -12.922 7.156 -2.088 1 93.5 45 LEU B O 1
ATOM 3140 N N . ARG B 1 46 ? -14.016 8.664 -0.873 1 91.62 46 ARG B N 1
ATOM 3141 C CA . ARG B 1 46 ? -15.062 7.723 -0.498 1 91.62 46 ARG B CA 1
ATOM 3142 C C . ARG B 1 46 ? -15.844 7.262 -1.722 1 91.62 46 ARG B C 1
ATOM 3144 O O . ARG B 1 46 ? -15.977 6.062 -1.97 1 91.62 46 ARG B O 1
ATOM 3151 N N . ARG B 1 47 ? -16.25 8.156 -2.523 1 91.56 47 ARG B N 1
ATOM 3152 C CA . ARG B 1 47 ? -17.172 7.863 -3.613 1 91.56 47 ARG B CA 1
ATOM 3153 C C . ARG B 1 47 ? -16.469 7.18 -4.773 1 91.56 47 ARG B C 1
ATOM 3155 O O . ARG B 1 47 ? -17.047 6.348 -5.465 1 91.56 47 ARG B O 1
ATOM 3162 N N . HIS B 1 48 ? -15.219 7.512 -4.961 1 90.19 48 HIS B N 1
ATOM 3163 C CA . HIS B 1 48 ? -14.539 7.047 -6.164 1 90.19 48 HIS B CA 1
ATOM 3164 C C . HIS B 1 48 ? -13.695 5.809 -5.875 1 90.19 48 HIS B C 1
ATOM 3166 O O . HIS B 1 48 ? -13.422 5.012 -6.773 1 90.19 48 HIS B O 1
ATOM 3172 N N . PHE B 1 49 ? -13.328 5.637 -4.598 1 90.69 49 PHE B N 1
ATOM 3173 C CA . PHE B 1 49 ? -12.273 4.652 -4.41 1 90.69 49 PHE B CA 1
ATOM 3174 C C . PHE B 1 49 ? -12.68 3.609 -3.375 1 90.69 49 PHE B C 1
ATOM 3176 O O . PHE B 1 49 ? -11.969 2.621 -3.172 1 90.69 49 PHE B O 1
ATOM 3183 N N . CYS B 1 50 ? -13.719 3.789 -2.723 1 90.56 50 CYS B N 1
ATOM 3184 C CA . CYS B 1 50 ? -14.242 2.752 -1.837 1 90.56 50 CYS B CA 1
ATOM 3185 C C . CYS B 1 50 ? -15.422 2.033 -2.475 1 90.56 50 CYS B C 1
ATOM 3187 O O . CYS B 1 50 ? -16.484 2.631 -2.672 1 90.56 50 CYS B O 1
ATOM 3189 N N . PRO B 1 51 ? -15.32 0.774 -2.709 1 87.06 51 PRO B N 1
ATOM 3190 C CA . PRO B 1 51 ? -16.422 0.058 -3.352 1 87.06 51 PRO B CA 1
ATOM 3191 C C . PRO B 1 51 ? -17.672 -0.02 -2.469 1 87.06 51 PRO B C 1
ATOM 3193 O O . PRO B 1 51 ? -18.766 -0.281 -2.965 1 87.06 51 PRO B O 1
ATOM 3196 N N . GLU B 1 52 ? -17.594 0.24 -1.228 1 88.25 52 GLU B N 1
ATOM 3197 C CA . GLU B 1 52 ? -18.719 0.107 -0.313 1 88.25 52 GLU B CA 1
ATOM 3198 C C . GLU B 1 52 ? -19.266 1.473 0.095 1 88.25 52 GLU B C 1
ATOM 3200 O O . GLU B 1 52 ? -19.969 1.592 1.099 1 88.25 52 GLU B O 1
ATOM 3205 N N . TRP B 1 53 ? -18.953 2.432 -0.655 1 87 53 TRP B N 1
ATOM 3206 C CA . TRP B 1 53 ? -19.312 3.787 -0.242 1 87 53 TRP B CA 1
ATOM 3207 C C . TRP B 1 53 ? -20.812 3.951 -0.149 1 87 53 TRP B C 1
ATOM 3209 O O . TRP B 1 53 ? -21.312 4.801 0.599 1 87 53 TRP B O 1
ATOM 3219 N N . ARG B 1 54 ? -21.625 3.074 -0.835 1 85.56 54 ARG B N 1
ATOM 3220 C CA . ARG B 1 54 ? -23.078 3.193 -0.827 1 85.56 54 ARG B CA 1
ATOM 3221 C C . ARG B 1 54 ? -23.703 2.227 0.173 1 85.56 54 ARG B C 1
ATOM 3223 O O . ARG B 1 54 ? -24.922 2.203 0.344 1 85.56 54 ARG B O 1
ATOM 3230 N N . ALA B 1 55 ? -22.875 1.499 0.747 1 84.62 55 ALA B N 1
ATOM 3231 C CA . ALA B 1 55 ? -23.406 0.466 1.635 1 84.62 55 ALA B CA 1
ATOM 3232 C C . ALA B 1 55 ? -23.953 1.076 2.924 1 84.62 55 ALA B C 1
ATOM 3234 O O . ALA B 1 55 ? -23.406 2.064 3.426 1 84.62 55 ALA B O 1
ATOM 3235 N N . GLU B 1 56 ? -25.047 0.601 3.463 1 78.88 56 GLU B N 1
ATOM 3236 C CA . GLU B 1 56 ? -25.609 1.058 4.73 1 78.88 56 GLU B CA 1
ATOM 3237 C C . GLU B 1 56 ? -24.688 0.728 5.898 1 78.88 56 GLU B C 1
ATOM 3239 O O . GLU B 1 56 ? -24.562 1.518 6.836 1 78.88 56 GLU B O 1
ATOM 3244 N N . GLY B 1 57 ? -24.047 -0.464 5.828 1 81.12 57 GLY B N 1
ATOM 3245 C CA . GLY B 1 57 ? -23.031 -0.91 6.77 1 81.12 57 GLY B CA 1
ATOM 3246 C C . GLY B 1 57 ? -21.812 -1.519 6.094 1 81.12 57 GLY B C 1
ATOM 3247 O O . GLY B 1 57 ? -21.953 -2.447 5.293 1 81.12 57 GLY B O 1
ATOM 3248 N N . THR B 1 58 ? -20.734 -0.856 6.406 1 82.25 58 THR B N 1
ATOM 3249 C CA . THR B 1 58 ? -19.531 -1.37 5.781 1 82.25 58 THR B CA 1
ATOM 3250 C C . THR B 1 58 ? -19.125 -2.711 6.395 1 82.25 58 THR B C 1
ATOM 3252 O O . THR B 1 58 ? -19.109 -2.859 7.617 1 82.25 58 THR B O 1
ATOM 3255 N N . ASP B 1 59 ? -18.922 -3.646 5.547 1 86.81 59 ASP B N 1
ATOM 3256 C CA . ASP B 1 59 ? -18.422 -4.945 5.984 1 86.81 59 ASP B CA 1
ATOM 3257 C C . ASP B 1 59 ? -17.172 -4.793 6.844 1 86.81 59 ASP B C 1
ATOM 3259 O O . ASP B 1 59 ? -16.234 -4.082 6.465 1 86.81 59 ASP B O 1
ATOM 3263 N N . PRO B 1 60 ? -17.203 -5.426 8.055 1 84.88 60 PRO B N 1
ATOM 3264 C CA . PRO B 1 60 ? -16.078 -5.242 8.984 1 84.88 60 PRO B CA 1
ATOM 3265 C C . PRO B 1 60 ? -14.742 -5.664 8.383 1 84.88 60 PRO B C 1
ATOM 3267 O O . PRO B 1 60 ? -13.719 -5.02 8.633 1 84.88 60 PRO B O 1
ATOM 3270 N N . LEU B 1 61 ? -14.742 -6.719 7.645 1 86.69 61 LEU B N 1
ATOM 3271 C CA . LEU B 1 61 ? -13.5 -7.145 7.008 1 86.69 61 LEU B CA 1
ATOM 3272 C C . LEU B 1 61 ? -13.039 -6.113 5.984 1 86.69 61 LEU B C 1
ATOM 3274 O O . LEU B 1 61 ? -11.852 -5.789 5.914 1 86.69 61 LEU B O 1
ATOM 3278 N N . HIS B 1 62 ? -13.945 -5.629 5.234 1 88.56 62 HIS B N 1
ATOM 3279 C CA . HIS B 1 62 ? -13.633 -4.574 4.277 1 88.56 62 HIS B CA 1
ATOM 3280 C C . HIS B 1 62 ? -13.055 -3.35 4.98 1 88.56 62 HIS B C 1
ATOM 3282 O O . HIS B 1 62 ? -12.023 -2.818 4.559 1 88.56 62 HIS B O 1
ATOM 3288 N N . ARG B 1 63 ? -13.703 -2.967 6.008 1 86.62 63 ARG B N 1
ATOM 3289 C CA . ARG B 1 63 ? -13.297 -1.779 6.75 1 86.62 63 ARG B CA 1
ATOM 3290 C C . ARG B 1 63 ? -11.867 -1.924 7.27 1 86.62 63 ARG B C 1
ATOM 3292 O O . ARG B 1 63 ? -11.102 -0.961 7.262 1 86.62 63 ARG B O 1
ATOM 3299 N N . SER B 1 64 ? -11.539 -3.068 7.664 1 84.12 64 SER B N 1
ATOM 3300 C CA . SER B 1 64 ? -10.234 -3.305 8.273 1 84.12 64 SER B CA 1
ATOM 3301 C C . SER B 1 64 ? -9.133 -3.307 7.223 1 84.12 64 SER B C 1
ATOM 3303 O O . SER B 1 64 ? -7.965 -3.066 7.539 1 84.12 64 SER B O 1
ATOM 3305 N N . LEU B 1 65 ? -9.484 -3.49 5.938 1 86.69 65 LEU B N 1
ATOM 3306 C CA . LEU B 1 65 ? -8.461 -3.697 4.926 1 86.69 65 LEU B CA 1
ATOM 3307 C C . LEU B 1 65 ? -8.438 -2.549 3.922 1 86.69 65 LEU B C 1
ATOM 3309 O O . LEU B 1 65 ? -7.41 -2.27 3.309 1 86.69 65 LEU B O 1
ATOM 3313 N N . CYS B 1 66 ? -9.555 -1.921 3.777 1 87.94 66 CYS B N 1
ATOM 3314 C CA . CYS B 1 66 ? -9.688 -0.909 2.736 1 87.94 66 CYS B CA 1
ATOM 3315 C C . CYS B 1 66 ? -8.883 0.336 3.076 1 87.94 66 CYS B C 1
ATOM 3317 O O . CYS B 1 66 ? -9.117 0.976 4.102 1 87.94 66 CYS B O 1
ATOM 3319 N N . PRO B 1 67 ? -7.992 0.776 2.156 1 87.31 67 PRO B N 1
ATOM 3320 C CA . PRO B 1 67 ? -7.176 1.961 2.432 1 87.31 67 PRO B CA 1
ATOM 3321 C C . PRO B 1 67 ? -8.008 3.232 2.572 1 87.31 67 PRO B C 1
ATOM 3323 O O . PRO B 1 67 ? -7.68 4.105 3.381 1 87.31 67 PRO B O 1
ATOM 3326 N N . VAL B 1 68 ? -9.086 3.32 1.832 1 90.31 68 VAL B N 1
ATOM 3327 C CA . VAL B 1 68 ? -9.945 4.496 1.892 1 90.31 68 VAL B CA 1
ATOM 3328 C C . VAL B 1 68 ? -10.617 4.574 3.262 1 90.31 68 VAL B C 1
ATOM 3330 O O . VAL B 1 68 ? -10.633 5.633 3.893 1 90.31 68 VAL B O 1
ATOM 3333 N N . CYS B 1 69 ? -11.086 3.436 3.727 1 88.75 69 CYS B N 1
ATOM 3334 C CA . CYS B 1 69 ? -11.703 3.383 5.047 1 88.75 69 CYS B CA 1
ATOM 3335 C C . CYS B 1 69 ? -10.703 3.75 6.133 1 88.75 69 CYS B C 1
ATOM 3337 O O . CYS B 1 69 ? -11.047 4.445 7.09 1 88.75 69 CYS B O 1
ATOM 3339 N N . GLN B 1 70 ? -9.516 3.336 5.906 1 85.19 70 GLN B N 1
ATOM 3340 C CA . GLN B 1 70 ? -8.477 3.617 6.887 1 85.19 70 GLN B CA 1
ATOM 3341 C C . GLN B 1 70 ? -8.117 5.102 6.902 1 85.19 70 GLN B C 1
ATOM 3343 O O . GLN B 1 70 ? -7.945 5.695 7.969 1 85.19 70 GLN B O 1
ATOM 3348 N N . ILE B 1 71 ? -7.973 5.66 5.719 1 90.25 71 ILE B N 1
ATOM 3349 C CA . ILE B 1 71 ? -7.617 7.07 5.602 1 90.25 71 ILE B CA 1
ATOM 3350 C C . ILE B 1 71 ? -8.719 7.93 6.219 1 90.25 71 ILE B C 1
ATOM 3352 O O . ILE B 1 71 ? -8.43 8.914 6.91 1 90.25 71 ILE B O 1
ATOM 3356 N N . LEU B 1 72 ? -9.938 7.551 6 1 87.81 72 LEU B N 1
ATOM 3357 C CA . LEU B 1 72 ? -11.055 8.383 6.414 1 87.81 72 LEU B CA 1
ATOM 3358 C C . LEU B 1 72 ? -11.539 7.992 7.805 1 87.81 72 LEU B C 1
ATOM 3360 O O . LEU B 1 72 ? -12.352 8.703 8.406 1 87.81 72 LEU B O 1
ATOM 3364 N N . SER B 1 73 ? -10.586 7.145 8.539 1 69.56 73 SER B N 1
ATOM 3365 C CA . SER B 1 73 ? -10.875 6.664 9.883 1 69.56 73 SER B CA 1
ATOM 3366 C C . SER B 1 73 ? -12.375 6.457 10.086 1 69.56 73 SER B C 1
ATOM 3368 O O . SER B 1 73 ? -12.992 7.117 10.93 1 69.56 73 SER B O 1
ATOM 3370 N N . LEU B 1 74 ? -12.992 5.773 9.227 1 52.94 74 LEU B N 1
ATOM 3371 C CA . LEU B 1 74 ? -14.398 5.602 9.57 1 52.94 74 LEU B CA 1
ATOM 3372 C C . LEU B 1 74 ? -14.547 5.113 11.008 1 52.94 74 LEU B C 1
ATOM 3374 O O . LEU B 1 74 ? -13.664 4.422 11.531 1 52.94 74 LEU B O 1
ATOM 3378 N N . GLU B 1 75 ? -15 5.922 11.836 1 46.56 75 GLU B N 1
ATOM 3379 C CA . GLU B 1 75 ? -15.211 5.801 13.273 1 46.56 75 GLU B CA 1
ATOM 3380 C C . GLU B 1 75 ? -15.016 4.359 13.742 1 46.56 75 GLU B C 1
ATOM 3382 O O . GLU B 1 75 ? -15.672 3.445 13.234 1 46.56 75 GLU B O 1
ATOM 3387 N N . GLN B 1 76 ? -13.82 3.953 13.773 1 44.78 76 GLN B N 1
ATOM 3388 C CA . GLN B 1 76 ? -13.695 2.715 14.539 1 44.78 76 GLN B CA 1
ATOM 3389 C C . GLN B 1 76 ? -14.234 2.887 15.953 1 44.78 76 GLN B C 1
ATOM 3391 O O . GLN B 1 76 ? -13.867 3.836 16.656 1 44.78 76 GLN B O 1
ATOM 3396 N N . ASP B 1 77 ? -15.398 2.639 16.141 1 40.09 77 ASP B N 1
ATOM 3397 C CA . ASP B 1 77 ? -15.93 2.736 17.5 1 40.09 77 ASP B CA 1
ATOM 3398 C C . ASP B 1 77 ? -14.836 2.488 18.531 1 40.09 77 ASP B C 1
ATOM 3400 O O . ASP B 1 77 ? -14.641 3.297 19.438 1 40.09 77 ASP B O 1
ATOM 3404 N N . ASP B 1 78 ? -14.664 1.079 18.953 1 38.91 78 ASP B N 1
ATOM 3405 C CA . ASP B 1 78 ? -14.352 0.528 20.266 1 38.91 78 ASP B CA 1
ATOM 3406 C C . ASP B 1 78 ? -12.844 0.433 20.469 1 38.91 78 ASP B C 1
ATOM 3408 O O . ASP B 1 78 ? -12.375 -0.35 21.297 1 38.91 78 ASP B O 1
ATOM 3412 N N . SER B 1 79 ? -11.969 0.911 19.609 1 40.91 79 SER B N 1
ATOM 3413 C CA . SER B 1 79 ? -10.641 0.463 20.031 1 40.91 79 SER B CA 1
ATOM 3414 C C . SER B 1 79 ? -10.133 1.277 21.219 1 40.91 79 SER B C 1
ATOM 3416 O O . SER B 1 79 ? -10.344 2.49 21.281 1 40.91 79 SER B O 1
ATOM 3418 N N . PRO B 1 80 ? -9.781 0.662 22.219 1 41.03 80 PRO B N 1
ATOM 3419 C CA . PRO B 1 80 ? -9.273 1.239 23.453 1 41.03 80 PRO B CA 1
ATOM 3420 C C . PRO B 1 80 ? -8.125 2.219 23.219 1 41.03 80 PRO B C 1
ATOM 3422 O O . PRO B 1 80 ? -7.738 2.953 24.141 1 41.03 80 PRO B O 1
ATOM 3425 N N . SER B 1 81 ? -7.301 2.012 22.188 1 40.22 81 SER B N 1
ATOM 3426 C CA . SER B 1 81 ? -6.02 2.711 22.125 1 40.22 81 SER B CA 1
ATOM 3427 C C . SER B 1 81 ? -6.18 4.098 21.516 1 40.22 81 SER B C 1
ATOM 3429 O O . SER B 1 81 ? -6.254 4.238 20.281 1 40.22 81 SER B O 1
ATOM 3431 N N . GLY B 1 82 ? -6.258 5.102 22.328 1 51.41 82 GLY B N 1
ATOM 3432 C CA . GLY B 1 82 ? -6.246 6.539 22.094 1 51.41 82 GLY B CA 1
ATOM 3433 C C . GLY B 1 82 ? -7.133 6.965 20.938 1 51.41 82 GLY B C 1
ATOM 3434 O O . GLY B 1 82 ? -7.852 6.145 20.375 1 51.41 82 GLY B O 1
ATOM 3435 N N . ASP B 1 83 ? -7.16 8.305 20.641 1 63.72 83 ASP B N 1
ATOM 3436 C CA . ASP B 1 83 ? -8 8.914 19.625 1 63.72 83 ASP B CA 1
ATOM 3437 C C . ASP B 1 83 ? -7.555 8.5 18.219 1 63.72 83 ASP B C 1
ATOM 3439 O O . ASP B 1 83 ? -6.359 8.453 17.938 1 63.72 83 ASP B O 1
ATOM 3443 N N . VAL B 1 84 ? -8.297 7.914 17.531 1 75.5 84 VAL B N 1
ATOM 3444 C CA . VAL B 1 84 ? -8.016 7.562 16.141 1 75.5 84 VAL B CA 1
ATOM 3445 C C . VAL B 1 84 ? -7.621 8.812 15.367 1 75.5 84 VAL B C 1
ATOM 3447 O O . VAL B 1 84 ? -8.359 9.797 15.344 1 75.5 84 VAL B O 1
ATOM 3450 N N . ARG B 1 85 ? -6.293 8.719 15 1 88.81 85 ARG B N 1
ATOM 3451 C CA . ARG B 1 85 ? -5.77 9.82 14.195 1 88.81 85 ARG B CA 1
ATOM 3452 C C . ARG B 1 85 ? -5.785 9.469 12.711 1 88.81 85 ARG B C 1
ATOM 3454 O O . ARG B 1 85 ? -5.527 8.32 12.336 1 88.81 85 ARG B O 1
ATOM 3461 N N . ARG B 1 86 ? -6.184 10.336 11.938 1 91.62 86 ARG B N 1
ATOM 3462 C CA . ARG B 1 86 ? -6.102 10.117 10.5 1 91.62 86 ARG B CA 1
ATOM 3463 C C . ARG B 1 86 ? -4.676 10.312 9.992 1 91.62 86 ARG B C 1
ATOM 3465 O O . ARG B 1 86 ? -3.938 11.156 10.508 1 91.62 86 ARG B O 1
ATOM 3472 N N . PRO B 1 87 ? -4.297 9.617 8.969 1 93.06 87 PRO B N 1
ATOM 3473 C CA . PRO B 1 87 ? -2.893 9.625 8.547 1 93.06 87 PRO B CA 1
ATOM 3474 C C . PRO B 1 87 ? -2.584 10.727 7.535 1 93.06 87 PRO B C 1
ATOM 3476 O O . PRO B 1 87 ? -1.777 10.523 6.625 1 93.06 87 PRO B O 1
ATOM 3479 N N . TYR B 1 88 ? -3.324 11.805 7.621 1 95.31 88 TYR B N 1
ATOM 3480 C CA . TYR B 1 88 ? -3.051 12.883 6.676 1 95.31 88 TYR B CA 1
ATOM 3481 C C . TYR B 1 88 ? -3.465 14.227 7.254 1 95.31 88 TYR B C 1
ATOM 3483 O O . TYR B 1 88 ? -4.219 14.289 8.227 1 95.31 88 TYR B O 1
ATOM 3491 N N . VAL B 1 89 ? -2.939 15.266 6.719 1 96.94 89 VAL B N 1
ATOM 3492 C CA . VAL B 1 89 ? -3.314 16.656 6.961 1 96.94 89 VAL B CA 1
ATOM 3493 C C . VAL B 1 89 ? -3.338 17.422 5.641 1 96.94 89 VAL B C 1
ATOM 3495 O O . VAL B 1 89 ? -2.449 17.25 4.805 1 96.94 89 VAL B O 1
ATOM 3498 N N . ILE B 1 90 ? -4.355 18.188 5.465 1 97.5 90 ILE B N 1
ATOM 3499 C CA . ILE B 1 90 ? -4.375 19.094 4.324 1 97.5 90 ILE B CA 1
ATOM 3500 C C . ILE B 1 90 ? -4.023 20.516 4.789 1 97.5 90 ILE B C 1
ATOM 3502 O O . ILE B 1 90 ? -4.652 21.047 5.703 1 97.5 90 ILE B O 1
ATOM 3506 N N . GLU B 1 91 ? -3.021 21.031 4.215 1 97.81 91 GLU B N 1
ATOM 3507 C CA . GLU B 1 91 ? -2.654 22.422 4.449 1 97.81 91 GLU B CA 1
ATOM 3508 C C . GLU B 1 91 ? -3.135 23.328 3.312 1 97.81 91 GLU B C 1
ATOM 3510 O O . GLU B 1 91 ? -2.535 23.344 2.236 1 97.81 91 GLU B O 1
ATOM 3515 N N . PRO B 1 92 ? -4.152 24.078 3.576 1 96.25 92 PRO B N 1
ATOM 3516 C CA . PRO B 1 92 ? -4.668 24.969 2.531 1 96.25 92 PRO B CA 1
ATOM 3517 C C . PRO B 1 92 ? -3.775 26.188 2.303 1 96.25 92 PRO B C 1
ATOM 3519 O O . PRO B 1 92 ? -2.902 26.484 3.121 1 96.25 92 PRO B O 1
ATOM 3522 N N . PRO B 1 93 ? -3.994 26.812 1.095 1 94.62 93 PRO B N 1
ATOM 3523 C CA . PRO B 1 93 ? -3.361 28.141 0.979 1 94.62 93 PRO B CA 1
ATOM 3524 C C . PRO B 1 93 ? -3.764 29.078 2.105 1 94.62 93 PRO B C 1
ATOM 3526 O O . PRO B 1 93 ? -4.93 29.109 2.512 1 94.62 93 PRO B O 1
ATOM 3529 N N . LEU B 1 94 ? -2.828 29.75 2.621 1 91.94 94 LEU B N 1
ATOM 3530 C CA . LEU B 1 94 ? -3.125 30.609 3.768 1 91.94 94 LEU B CA 1
ATOM 3531 C C . LEU B 1 94 ? -3.227 32.062 3.342 1 91.94 94 LEU B C 1
ATOM 3533 O O . LEU B 1 94 ? -3.494 32.938 4.172 1 91.94 94 LEU B O 1
ATOM 3537 N N . ASP B 1 95 ? -3.068 32.312 2.092 1 88.56 95 ASP B N 1
ATOM 3538 C CA . ASP B 1 95 ? -3.211 33.688 1.609 1 88.56 95 ASP B CA 1
ATOM 3539 C C . ASP B 1 95 ? -4.668 34.125 1.666 1 88.56 95 ASP B C 1
ATOM 3541 O O . ASP B 1 95 ? -5.559 33.344 1.964 1 88.56 95 ASP B O 1
ATOM 3545 N N . ALA B 1 96 ? -4.895 35.375 1.384 1 89.19 96 ALA B N 1
ATOM 3546 C CA . ALA B 1 96 ? -6.219 35.969 1.535 1 89.19 96 ALA B CA 1
ATOM 3547 C C . ALA B 1 96 ? -7.055 35.781 0.27 1 89.19 96 ALA B C 1
ATOM 3549 O O . ALA B 1 96 ? -8.227 36.156 0.233 1 89.19 96 ALA B O 1
ATOM 3550 N N . THR B 1 97 ? -6.484 35.156 -0.708 1 93.12 97 THR B N 1
ATOM 3551 C CA . THR B 1 97 ? -7.195 35 -1.973 1 93.12 97 THR B CA 1
ATOM 3552 C C . THR B 1 97 ? -8.375 34.031 -1.811 1 93.12 97 THR B C 1
ATOM 3554 O O . THR B 1 97 ? -8.211 32.906 -1.296 1 93.12 97 THR B O 1
ATOM 3557 N N . THR B 1 98 ? -9.539 34.5 -2.246 1 93.88 98 THR B N 1
ATOM 3558 C CA . THR B 1 98 ? -10.719 33.656 -2.111 1 93.88 98 THR B CA 1
ATOM 3559 C C . THR B 1 98 ? -11.28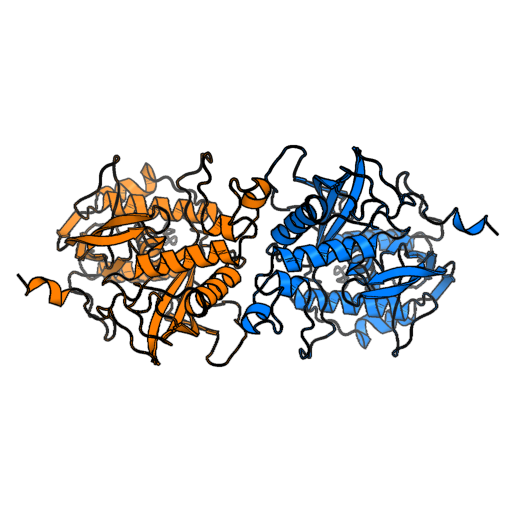1 33.281 -3.482 1 93.88 98 THR B C 1
ATOM 3561 O O . THR B 1 98 ? -12.141 32.406 -3.592 1 93.88 98 THR B O 1
ATOM 3564 N N . ARG B 1 99 ? -10.836 33.969 -4.449 1 96.5 99 ARG B N 1
ATOM 3565 C CA . ARG B 1 99 ? -11.297 33.688 -5.805 1 96.5 99 ARG B CA 1
ATOM 3566 C C . ARG B 1 99 ? -10.125 33.406 -6.738 1 96.5 99 ARG B C 1
ATOM 3568 O O . ARG B 1 99 ? -9.156 34.188 -6.77 1 96.5 99 ARG B O 1
ATOM 3575 N N . TYR B 1 100 ? -10.258 32.375 -7.418 1 97.38 100 TYR B N 1
ATOM 3576 C CA . TYR B 1 100 ? -9.281 32.031 -8.445 1 97.38 100 TYR B CA 1
ATOM 3577 C C . TYR B 1 100 ? -9.93 32.031 -9.828 1 97.38 100 TYR B C 1
ATOM 3579 O O . TYR B 1 100 ? -10.938 31.344 -10.039 1 97.38 100 TYR B O 1
ATOM 3587 N N . ALA B 1 101 ? -9.328 32.781 -10.719 1 97.81 101 ALA B N 1
ATOM 3588 C CA . ALA B 1 101 ? -9.797 32.781 -12.102 1 97.81 101 ALA B CA 1
ATOM 3589 C C . ALA B 1 101 ? -9.203 31.609 -12.891 1 97.81 101 ALA B C 1
ATOM 3591 O O . ALA B 1 101 ? -8.148 31.078 -12.516 1 97.81 101 ALA B O 1
ATOM 3592 N N . PRO B 1 102 ? -9.953 31.219 -13.969 1 97.94 102 PRO B N 1
ATOM 3593 C CA . PRO B 1 102 ? -9.352 30.203 -14.828 1 97.94 102 PRO B CA 1
ATOM 3594 C C . PRO B 1 102 ? -7.926 30.547 -15.242 1 97.94 102 PRO B C 1
ATOM 3596 O O . PRO B 1 102 ? -7.645 31.688 -15.594 1 97.94 102 PRO B O 1
ATOM 3599 N N . GLY B 1 103 ? -7.043 29.562 -15.086 1 98 103 GLY B N 1
ATOM 3600 C CA . GLY B 1 103 ? -5.652 29.766 -15.453 1 98 103 GLY B CA 1
ATOM 3601 C C . GLY B 1 103 ? -4.762 30.078 -14.266 1 98 103 GLY B C 1
ATOM 3602 O O . GLY B 1 103 ? -3.543 29.922 -14.336 1 98 103 GLY B O 1
ATOM 3603 N N . GLU B 1 104 ? -5.332 30.578 -13.188 1 97.94 104 GLU B N 1
ATOM 3604 C CA . GLU B 1 104 ? -4.555 30.938 -12.008 1 97.94 104 GLU B CA 1
ATOM 3605 C C . GLU B 1 104 ? -4.09 29.703 -11.25 1 97.94 104 GLU B C 1
ATOM 3607 O O . GLU B 1 104 ? -4.816 28.703 -11.172 1 97.94 104 GLU B O 1
ATOM 3612 N N . ARG B 1 105 ? -2.889 29.875 -10.734 1 97.19 105 ARG B N 1
ATOM 3613 C CA . ARG B 1 105 ? -2.293 28.766 -9.984 1 97.19 105 ARG B CA 1
ATOM 3614 C C . ARG B 1 105 ? -2.422 29 -8.477 1 97.19 105 ARG B C 1
ATOM 3616 O O . ARG B 1 105 ? -2.486 30.141 -8.023 1 97.19 105 ARG B O 1
ATOM 3623 N N . PHE B 1 106 ? -2.561 27.984 -7.797 1 96.81 106 PHE B N 1
ATOM 3624 C CA . PHE B 1 106 ? -2.418 28.016 -6.344 1 96.81 106 PHE B CA 1
ATOM 3625 C C . PHE B 1 106 ? -1.855 26.688 -5.824 1 96.81 106 PHE B C 1
ATOM 3627 O O . PHE B 1 106 ? -1.772 25.719 -6.57 1 96.81 106 PHE B O 1
ATOM 3634 N N . HIS B 1 107 ? -1.378 26.719 -4.543 1 97 107 HIS B N 1
ATOM 3635 C CA . HIS B 1 107 ? -0.734 25.547 -3.957 1 97 107 HIS B CA 1
ATOM 3636 C C . HIS B 1 107 ? -1.427 25.125 -2.664 1 97 107 HIS B C 1
ATOM 3638 O O . HIS B 1 107 ? -1.964 25.969 -1.941 1 97 107 HIS B O 1
ATOM 3644 N N . PHE B 1 108 ? -1.521 23.922 -2.49 1 97.94 108 PHE B N 1
ATOM 3645 C CA . PHE B 1 108 ? -1.825 23.375 -1.174 1 97.94 108 PHE B CA 1
ATOM 3646 C C . PHE B 1 108 ? -1.016 22.109 -0.914 1 97.94 108 PHE B C 1
ATOM 3648 O O . PHE B 1 108 ? -0.372 21.594 -1.822 1 97.94 108 PHE B O 1
ATOM 3655 N N . THR B 1 109 ? -0.951 21.75 0.345 1 98.31 109 THR B N 1
ATOM 3656 C CA . THR B 1 109 ? -0.075 20.641 0.731 1 98.31 109 THR B CA 1
ATOM 3657 C C . THR B 1 109 ? -0.872 19.531 1.401 1 98.31 109 THR B C 1
ATOM 3659 O O . THR B 1 109 ? -1.831 19.797 2.129 1 98.31 109 THR B O 1
ATOM 3662 N N . LEU B 1 110 ? -0.555 18.328 1.054 1 97.88 110 LEU B N 1
ATOM 3663 C CA . LEU B 1 110 ? -1.043 17.156 1.768 1 97.88 110 LEU B CA 1
ATOM 3664 C C . LEU B 1 110 ? 0.096 16.453 2.498 1 97.88 110 LEU B C 1
ATOM 3666 O O . LEU B 1 110 ? 1.125 16.141 1.896 1 97.88 110 LEU B O 1
ATOM 3670 N N . LEU B 1 111 ? -0.092 16.266 3.801 1 97.88 111 LEU B N 1
ATOM 3671 C CA . LEU B 1 111 ? 0.85 15.492 4.598 1 97.88 111 LEU B CA 1
ATOM 3672 C C . LEU B 1 111 ? 0.399 14.039 4.711 1 97.88 111 LEU B C 1
ATOM 3674 O O . LEU B 1 111 ? -0.771 13.766 4.992 1 97.88 111 LEU B O 1
ATOM 3678 N N . LEU B 1 112 ? 1.265 13.172 4.367 1 96.56 112 LEU B N 1
ATOM 3679 C CA . LEU B 1 112 ? 1.066 11.758 4.668 1 96.56 112 LEU B CA 1
ATOM 3680 C C . LEU B 1 112 ? 1.883 11.344 5.887 1 96.56 112 LEU B C 1
ATOM 3682 O O . LEU B 1 112 ? 3.111 11.453 5.883 1 96.56 112 LEU B O 1
ATOM 3686 N N . LEU B 1 113 ? 1.188 10.867 6.91 1 95.88 113 LEU B N 1
ATOM 3687 C CA . LEU B 1 113 ? 1.822 10.516 8.18 1 95.88 113 LEU B CA 1
ATOM 3688 C C . LEU B 1 113 ? 2.148 9.031 8.234 1 95.88 113 LEU B C 1
ATOM 3690 O O . LEU B 1 113 ? 1.259 8.188 8.086 1 95.88 113 LEU B O 1
ATOM 3694 N N . GLY B 1 114 ? 3.432 8.758 8.43 1 90.88 114 GLY B N 1
ATOM 3695 C CA . GLY B 1 114 ? 3.873 7.375 8.516 1 90.88 114 GLY B CA 1
ATOM 3696 C C . GLY B 1 114 ? 4.605 6.902 7.273 1 90.88 114 GLY B C 1
ATOM 3697 O O . GLY B 1 114 ? 4.785 7.668 6.324 1 90.88 114 GLY B O 1
ATOM 3698 N N . ASP B 1 115 ? 4.984 5.676 7.277 1 78.81 115 ASP B N 1
ATOM 3699 C CA . ASP B 1 115 ? 5.852 5.145 6.23 1 78.81 115 ASP B CA 1
ATOM 3700 C C . ASP B 1 115 ? 5.059 4.285 5.246 1 78.81 115 ASP B C 1
ATOM 3702 O O . ASP B 1 115 ? 5.637 3.621 4.387 1 78.81 115 ASP B O 1
ATOM 3706 N N . ASN B 1 116 ? 3.814 4.32 5.406 1 75.69 116 ASN B N 1
ATOM 3707 C CA . ASN B 1 116 ? 3.01 3.49 4.516 1 75.69 116 ASN B CA 1
ATOM 3708 C C . ASN B 1 116 ? 2.693 4.211 3.209 1 75.69 116 ASN B C 1
ATOM 3710 O O . ASN B 1 116 ? 1.693 4.922 3.113 1 75.69 116 ASN B O 1
ATOM 3714 N N . LEU B 1 117 ? 3.475 3.994 2.25 1 80.62 117 LEU B N 1
ATOM 3715 C CA . LEU B 1 117 ? 3.301 4.648 0.956 1 80.62 117 LEU B CA 1
ATOM 3716 C C . LEU B 1 117 ? 2.148 4.02 0.182 1 80.62 117 LEU B C 1
ATOM 3718 O O . LEU B 1 117 ? 1.828 4.453 -0.927 1 80.62 117 LEU B O 1
ATOM 3722 N N . LEU B 1 118 ? 1.481 3.158 0.938 1 75.19 118 LEU B N 1
ATOM 3723 C CA . LEU B 1 118 ? 0.299 2.529 0.359 1 75.19 118 LEU B CA 1
ATOM 3724 C C . LEU B 1 118 ? -0.792 3.562 0.096 1 75.19 118 LEU B C 1
ATOM 3726 O O . LEU B 1 118 ? -1.608 3.393 -0.812 1 75.19 118 LEU B O 1
ATOM 3730 N N . TYR B 1 119 ? -0.737 4.629 0.792 1 88 119 TYR B N 1
ATOM 3731 C CA . TYR B 1 119 ? -1.802 5.625 0.72 1 88 119 TYR B CA 1
ATOM 3732 C C . TYR B 1 119 ? -1.527 6.637 -0.386 1 88 119 TYR B C 1
ATOM 3734 O O . TYR B 1 119 ? -2.428 7.367 -0.804 1 88 119 TYR B O 1
ATOM 3742 N N . LEU B 1 120 ? -0.314 6.664 -0.918 1 89.62 120 LEU B N 1
ATOM 3743 C CA . LEU B 1 120 ? 0.115 7.73 -1.813 1 89.62 120 LEU B CA 1
ATOM 3744 C C . LEU B 1 120 ? -0.738 7.758 -3.078 1 89.62 120 LEU B C 1
ATOM 3746 O O . LEU B 1 120 ? -1.22 8.812 -3.486 1 89.62 120 LEU B O 1
ATOM 3750 N N . PRO B 1 121 ? -1.015 6.602 -3.697 1 89.25 121 PRO B N 1
ATOM 3751 C CA . PRO B 1 121 ? -1.855 6.637 -4.898 1 89.25 121 PRO B CA 1
ATOM 3752 C C . PRO B 1 121 ? -3.238 7.227 -4.629 1 89.25 121 PRO B C 1
ATOM 3754 O O . PRO B 1 121 ? -3.768 7.969 -5.457 1 89.25 121 PRO B O 1
ATOM 3757 N N . TYR B 1 122 ? -3.793 6.91 -3.482 1 91.25 122 TYR B N 1
ATOM 3758 C CA . TYR B 1 122 ? -5.121 7.402 -3.131 1 91.25 122 TYR B CA 1
ATOM 3759 C C . TYR B 1 122 ? -5.105 8.906 -2.916 1 91.25 122 TYR B C 1
ATOM 3761 O O . TYR B 1 122 ? -6.047 9.609 -3.305 1 91.25 122 TYR B O 1
ATOM 3769 N N . LEU B 1 123 ? -4.043 9.367 -2.33 1 94.38 123 LEU B N 1
ATOM 3770 C CA . LEU B 1 123 ? -3.943 10.805 -2.107 1 94.38 123 LEU B CA 1
ATOM 3771 C C . LEU B 1 123 ? -3.855 11.555 -3.432 1 94.38 123 LEU B C 1
ATOM 3773 O O . LEU B 1 123 ? -4.621 12.492 -3.67 1 94.38 123 LEU B O 1
ATOM 3777 N N . VAL B 1 124 ? -3.002 11.086 -4.301 1 95.31 124 VAL B N 1
ATOM 3778 C CA . VAL B 1 124 ? -2.75 11.773 -5.559 1 95.31 124 VAL B CA 1
ATOM 3779 C C . VAL B 1 124 ? -3.977 11.664 -6.461 1 95.31 124 VAL B C 1
ATOM 3781 O O . VAL B 1 124 ? -4.441 12.672 -7.008 1 95.31 124 VAL B O 1
ATOM 3784 N N . LEU B 1 125 ? -4.547 10.516 -6.598 1 93.88 125 LEU B N 1
ATOM 3785 C CA . LEU B 1 125 ? -5.672 10.305 -7.504 1 93.88 125 LEU B CA 1
ATOM 3786 C C . LEU B 1 125 ? -6.926 10.992 -6.984 1 93.88 125 LEU B C 1
ATOM 3788 O O . LEU B 1 125 ? -7.75 11.477 -7.77 1 93.88 125 LEU B O 1
ATOM 3792 N N . ALA B 1 126 ? -7.074 11.023 -5.672 1 95.88 126 ALA B N 1
ATOM 3793 C CA . ALA B 1 126 ? -8.211 11.734 -5.098 1 95.88 126 ALA B CA 1
ATOM 3794 C C . ALA B 1 126 ? -8.117 13.234 -5.383 1 95.88 126 ALA B C 1
ATOM 3796 O O . ALA B 1 126 ? -9.125 13.867 -5.707 1 95.88 126 ALA B O 1
ATOM 3797 N N . VAL B 1 127 ? -6.898 13.766 -5.242 1 97.5 127 VAL B N 1
ATOM 3798 C CA . VAL B 1 127 ? -6.719 15.18 -5.547 1 97.5 127 VAL B CA 1
ATOM 3799 C C . VAL B 1 127 ? -7.02 15.438 -7.02 1 97.5 127 VAL B C 1
ATOM 3801 O O . VAL B 1 127 ? -7.695 16.406 -7.363 1 97.5 127 VAL B O 1
ATOM 3804 N N . LYS B 1 128 ? -6.523 14.586 -7.859 1 95.75 128 LYS B N 1
ATOM 3805 C CA . LYS B 1 128 ? -6.805 14.719 -9.289 1 95.75 128 LYS B CA 1
ATOM 3806 C C . LYS B 1 128 ? -8.305 14.688 -9.555 1 95.75 128 LYS B C 1
ATOM 3808 O O . LYS B 1 128 ? -8.836 15.562 -10.242 1 95.75 128 LYS B O 1
ATOM 3813 N N . ALA B 1 129 ? -9.008 13.742 -8.984 1 95.06 129 ALA B N 1
ATOM 3814 C CA . ALA B 1 129 ? -10.43 13.547 -9.234 1 95.06 129 ALA B CA 1
ATOM 3815 C C . ALA B 1 129 ? -11.25 14.688 -8.641 1 95.06 129 ALA B C 1
ATOM 3817 O O . ALA B 1 129 ? -12.234 15.133 -9.242 1 95.06 129 ALA B O 1
ATOM 3818 N N . MET B 1 130 ? -10.898 15.094 -7.438 1 96.44 130 MET B N 1
ATOM 3819 C CA . MET B 1 130 ? -11.664 16.172 -6.816 1 96.44 130 MET B CA 1
ATOM 3820 C C . MET B 1 130 ? -11.555 17.453 -7.629 1 96.44 130 MET B C 1
ATOM 3822 O O . MET B 1 130 ? -12.484 18.266 -7.656 1 96.44 130 MET B O 1
ATOM 3826 N N . GLY B 1 131 ? -10.398 17.672 -8.242 1 97.31 131 GLY B N 1
ATOM 3827 C CA . GLY B 1 131 ? -10.203 18.859 -9.07 1 97.31 131 GLY B CA 1
ATOM 3828 C C . GLY B 1 131 ? -10.906 18.766 -10.414 1 97.31 131 GLY B C 1
ATOM 3829 O O . GLY B 1 131 ? -11.484 19.75 -10.891 1 97.31 131 GLY B O 1
ATOM 3830 N N . GLU B 1 132 ? -10.852 17.578 -11.023 1 94.88 132 GLU B N 1
ATOM 3831 C CA . GLU B 1 132 ? -11.297 17.422 -12.406 1 94.88 132 GLU B CA 1
ATOM 3832 C C . GLU B 1 132 ? -12.781 17.078 -12.477 1 94.88 132 GLU B C 1
ATOM 3834 O O . GLU B 1 132 ? -13.469 17.438 -13.438 1 94.88 132 GLU B O 1
ATOM 3839 N N . GLN B 1 133 ? -13.266 16.406 -11.5 1 90.88 133 GLN B N 1
ATOM 3840 C CA . GLN B 1 133 ? -14.617 15.875 -11.586 1 90.88 133 GLN B CA 1
ATOM 3841 C C . GLN B 1 133 ? -15.5 16.438 -10.477 1 90.88 133 GLN B C 1
ATOM 3843 O O . GLN B 1 133 ? -16.562 17 -10.742 1 90.88 133 GLN B O 1
ATOM 3848 N N . GLY B 1 134 ? -15.102 16.453 -9.281 1 90.44 134 GLY B N 1
ATOM 3849 C CA . GLY B 1 134 ? -15.914 16.844 -8.141 1 90.44 134 GLY B CA 1
ATOM 3850 C C . GLY B 1 134 ? -15.977 18.344 -7.945 1 90.44 134 GLY B C 1
ATOM 3851 O O . GLY B 1 134 ? -17.016 18.891 -7.57 1 90.44 134 GLY B O 1
ATOM 3852 N N . GLY B 1 135 ? -14.836 18.969 -8.141 1 95.56 135 GLY B N 1
ATOM 3853 C CA . GLY B 1 135 ? -14.742 20.406 -7.906 1 95.56 135 GLY B CA 1
ATOM 3854 C C . GLY B 1 135 ? -14.5 20.75 -6.449 1 95.56 135 GLY B C 1
ATOM 3855 O O . GLY B 1 135 ? -14.609 19.891 -5.57 1 95.56 135 GLY B O 1
ATOM 3856 N N . VAL B 1 136 ? -14.227 22.031 -6.219 1 96.44 136 VAL B N 1
ATOM 3857 C CA . VAL B 1 136 ? -13.93 22.484 -4.863 1 96.44 136 VAL B CA 1
ATOM 3858 C C . VAL B 1 136 ? -14.547 23.875 -4.641 1 96.44 136 VAL B C 1
ATOM 3860 O O . VAL B 1 136 ? -14.891 24.562 -5.598 1 96.44 136 VAL B O 1
ATOM 3863 N N . GLY B 1 137 ? -14.703 24.234 -3.326 1 94 137 GLY B N 1
ATOM 3864 C CA . GLY B 1 137 ? -15.211 25.547 -2.99 1 94 137 GLY B CA 1
ATOM 3865 C C . GLY B 1 137 ? -16.719 25.641 -3.014 1 94 137 GLY B C 1
ATOM 3866 O O . GLY B 1 137 ? -17.406 24.609 -2.969 1 94 137 GLY B O 1
ATOM 3867 N N . ARG B 1 138 ? -17.156 26.844 -3.062 1 90.62 138 ARG B N 1
ATOM 3868 C CA . ARG B 1 138 ? -18.594 27.109 -3.068 1 90.62 138 ARG B CA 1
ATOM 3869 C C . ARG B 1 138 ? -19.203 26.844 -4.445 1 90.62 138 ARG B C 1
ATOM 3871 O O . ARG B 1 138 ? -18.531 27.016 -5.465 1 90.62 138 ARG B O 1
ATOM 3878 N N . ARG B 1 139 ? -20.406 26.469 -4.367 1 92.62 139 ARG B N 1
ATOM 3879 C CA . ARG B 1 139 ? -21.125 26.344 -5.637 1 92.62 139 ARG B CA 1
ATOM 3880 C C . ARG B 1 139 ? -21.344 27.703 -6.277 1 92.62 139 ARG B C 1
ATOM 3882 O O . ARG B 1 139 ? -21.672 28.672 -5.586 1 92.62 139 ARG B O 1
ATOM 3889 N N . LEU B 1 140 ? -21.156 27.734 -7.531 1 92.56 140 LEU B N 1
ATOM 3890 C CA . LEU B 1 140 ? -21.312 28.984 -8.281 1 92.56 140 LEU B CA 1
ATOM 3891 C C . LEU B 1 140 ? -22.703 29.078 -8.883 1 92.56 140 LEU B C 1
ATOM 3893 O O . LEU B 1 140 ? -23.594 28.281 -8.555 1 92.56 140 LEU B O 1
ATOM 3897 N N . ALA B 1 141 ? -22.906 30.125 -9.648 1 89.38 141 ALA B N 1
ATOM 3898 C CA . ALA B 1 141 ? -24.234 30.453 -10.188 1 89.38 141 ALA B CA 1
ATOM 3899 C C . ALA B 1 141 ? -24.781 29.297 -11.023 1 89.38 141 ALA B C 1
ATOM 3901 O O . ALA B 1 141 ? -25.984 29.062 -11.055 1 89.38 141 ALA B O 1
ATOM 3902 N N . ASP B 1 142 ? -23.984 28.5 -11.625 1 90.5 142 ASP B N 1
ATOM 3903 C CA . ASP B 1 142 ? -24.406 27.391 -12.484 1 90.5 142 ASP B CA 1
ATOM 3904 C C . ASP B 1 142 ? -24.594 26.109 -11.68 1 90.5 142 ASP B C 1
ATOM 3906 O O . ASP B 1 142 ? -24.844 25.047 -12.242 1 90.5 142 ASP B O 1
ATOM 3910 N N . GLY B 1 143 ? -24.375 26.25 -10.422 1 92.06 143 GLY B N 1
ATOM 3911 C CA . GLY B 1 143 ? -24.609 25.125 -9.539 1 92.06 143 GLY B CA 1
ATOM 3912 C C . GLY B 1 143 ? -23.391 24.219 -9.398 1 92.06 143 GLY B C 1
ATOM 3913 O O . GLY B 1 143 ? -23.438 23.219 -8.68 1 92.06 143 GLY B O 1
ATOM 3914 N N . GLN B 1 144 ? -22.344 24.578 -10.07 1 93.56 144 GLN B N 1
ATOM 3915 C CA . GLN B 1 144 ? -21.156 23.734 -10.07 1 93.56 144 GLN B CA 1
ATOM 3916 C C . GLN B 1 144 ? -20.062 24.312 -9.172 1 93.56 144 GLN B C 1
ATOM 3918 O O . GLN B 1 144 ? -20.047 25.516 -8.906 1 93.56 144 GLN B O 1
ATOM 3923 N N . ARG B 1 145 ? -19.234 23.453 -8.664 1 96.06 145 ARG B N 1
ATOM 3924 C CA . ARG B 1 145 ? -18.031 23.875 -7.965 1 96.06 145 ARG B CA 1
ATOM 3925 C C . ARG B 1 145 ? -16.875 24.094 -8.938 1 96.06 145 ARG B C 1
ATOM 3927 O O . ARG B 1 145 ? -16.922 23.625 -10.078 1 96.06 145 ARG B O 1
ATOM 3934 N N . GLY B 1 146 ? -15.938 24.859 -8.461 1 97.38 146 GLY B N 1
ATOM 3935 C CA . GLY B 1 146 ? -14.789 25.125 -9.312 1 97.38 146 GLY B CA 1
ATOM 3936 C C . GLY B 1 146 ? -13.906 23.906 -9.531 1 97.38 146 GLY B C 1
ATOM 3937 O O . GLY B 1 146 ? -13.773 23.062 -8.641 1 97.38 146 GLY B O 1
ATOM 3938 N N . ARG B 1 147 ? -13.266 23.891 -10.727 1 98.25 147 ARG B N 1
ATOM 3939 C CA . ARG B 1 147 ? -12.438 22.75 -11.102 1 98.25 147 ARG B CA 1
ATOM 3940 C C . ARG B 1 147 ? -10.977 23.172 -11.281 1 98.25 147 ARG B C 1
ATOM 3942 O O . ARG B 1 147 ? -10.695 24.328 -11.602 1 98.25 147 ARG B O 1
ATOM 3949 N N . PHE B 1 148 ? -10.07 22.266 -11.055 1 98.31 148 PHE B N 1
ATOM 3950 C CA . PHE B 1 148 ? -8.648 22.5 -11.273 1 98.31 148 PHE B CA 1
ATOM 3951 C C . PHE B 1 148 ? -7.965 21.234 -11.797 1 98.31 148 PHE B C 1
ATOM 3953 O O . PHE B 1 148 ? -8.547 20.156 -11.766 1 98.31 148 PHE B O 1
ATOM 3960 N N . THR B 1 149 ? -6.766 21.391 -12.383 1 97.06 149 THR B N 1
ATOM 3961 C CA . THR B 1 149 ? -5.895 20.297 -12.781 1 97.06 149 THR B CA 1
ATOM 3962 C C . THR B 1 149 ? -4.57 20.359 -12.031 1 97.06 149 THR B C 1
ATOM 3964 O O . THR B 1 149 ? -4.121 21.438 -11.641 1 97.06 149 THR B O 1
ATOM 3967 N N . ILE B 1 150 ? -3.975 19.203 -11.789 1 97.19 150 ILE B N 1
ATOM 3968 C CA . ILE B 1 150 ? -2.666 19.141 -11.148 1 97.19 150 ILE B CA 1
ATOM 3969 C C . ILE B 1 150 ? -1.575 19.453 -12.172 1 97.19 150 ILE B C 1
ATOM 3971 O O . ILE B 1 150 ? -1.529 18.828 -13.242 1 97.19 150 ILE B O 1
ATOM 3975 N N . GLU B 1 151 ? -0.719 20.344 -11.836 1 96.88 151 GLU B N 1
ATOM 3976 C CA . GLU B 1 151 ? 0.415 20.641 -12.703 1 96.88 151 GLU B CA 1
ATOM 3977 C C . GLU B 1 151 ? 1.693 19.984 -12.195 1 96.88 151 GLU B C 1
ATOM 3979 O O . GLU B 1 151 ? 2.533 19.562 -12.992 1 96.88 151 GLU B O 1
ATOM 3984 N N . ALA B 1 152 ? 1.832 19.953 -10.914 1 97.69 152 ALA B N 1
ATOM 3985 C CA . ALA B 1 152 ? 3.051 19.375 -10.344 1 97.69 152 ALA B CA 1
ATOM 3986 C C . ALA B 1 152 ? 2.822 18.938 -8.898 1 97.69 152 ALA B C 1
ATOM 3988 O O . ALA B 1 152 ? 1.896 19.406 -8.234 1 97.69 152 ALA B O 1
ATOM 3989 N N . ILE B 1 153 ? 3.58 18 -8.492 1 98.06 153 ILE B N 1
ATOM 3990 C CA . ILE B 1 153 ? 3.664 17.562 -7.102 1 98.06 153 ILE B CA 1
ATOM 3991 C C . ILE B 1 153 ? 5.125 17.531 -6.656 1 98.06 153 ILE B C 1
ATOM 3993 O O . ILE B 1 153 ? 5.977 16.953 -7.328 1 98.06 153 ILE B O 1
ATOM 3997 N N . ASP B 1 154 ? 5.402 18.156 -5.527 1 98.25 154 ASP B N 1
ATOM 3998 C CA . ASP B 1 154 ? 6.758 18.188 -4.98 1 98.25 154 ASP B CA 1
ATOM 3999 C C . ASP B 1 154 ? 6.773 17.688 -3.533 1 98.25 154 ASP B C 1
ATOM 4001 O O . ASP B 1 154 ? 5.887 18.031 -2.748 1 98.25 154 ASP B O 1
ATOM 4005 N N . ALA B 1 155 ? 7.719 16.844 -3.23 1 97.94 155 ALA B N 1
ATOM 4006 C CA . ALA B 1 155 ? 8.016 16.516 -1.837 1 97.94 155 ALA B CA 1
ATOM 4007 C C . ALA B 1 155 ? 8.984 17.547 -1.235 1 97.94 155 ALA B C 1
ATOM 4009 O O . ALA B 1 155 ? 9.969 17.922 -1.869 1 97.94 155 ALA B O 1
ATOM 4010 N N . VAL B 1 156 ? 8.656 17.984 -0.018 1 97.81 156 VAL B N 1
ATOM 4011 C CA . VAL B 1 156 ? 9.453 19.062 0.573 1 97.81 156 VAL B CA 1
ATOM 4012 C C . VAL B 1 156 ? 9.805 18.703 2.018 1 97.81 156 VAL B C 1
ATOM 4014 O O . VAL B 1 156 ? 8.953 18.234 2.773 1 97.81 156 VAL B O 1
ATOM 4017 N N . ASN B 1 157 ? 11.008 18.844 2.391 1 97.75 157 ASN B N 1
ATOM 4018 C CA . ASN B 1 157 ? 11.445 18.797 3.779 1 97.75 157 ASN B CA 1
ATOM 4019 C C . ASN B 1 157 ? 11.812 20.188 4.289 1 97.75 157 ASN B C 1
ATOM 4021 O O . ASN B 1 157 ? 12.859 20.734 3.92 1 97.75 157 ASN B O 1
ATOM 4025 N N . PRO B 1 158 ? 11 20.734 5.09 1 95.38 158 PRO B N 1
ATOM 4026 C CA . PRO B 1 158 ? 11.227 22.125 5.496 1 95.38 158 PRO B CA 1
ATOM 4027 C C . PRO B 1 158 ? 12.438 22.281 6.418 1 95.38 158 PRO B C 1
ATOM 4029 O O . PRO B 1 158 ? 12.938 23.391 6.602 1 95.38 158 PRO B O 1
ATOM 4032 N N . PHE B 1 159 ? 12.898 21.219 7.039 1 95.69 159 PHE B N 1
ATOM 4033 C CA . PHE B 1 159 ? 14.023 21.312 7.961 1 95.69 159 PHE B CA 1
ATOM 4034 C C . PHE B 1 159 ? 15.344 21.281 7.207 1 95.69 159 PHE B C 1
ATOM 4036 O O . PHE B 1 159 ? 16.266 22.031 7.527 1 95.69 159 PHE B O 1
ATOM 4043 N N . SER B 1 160 ? 15.422 20.406 6.211 1 95.31 160 SER B N 1
ATOM 4044 C CA . SER B 1 160 ? 16.656 20.281 5.449 1 95.31 160 SER B CA 1
ATOM 4045 C C . SER B 1 160 ? 16.672 21.219 4.246 1 95.31 160 SER B C 1
ATOM 4047 O O . SER B 1 160 ? 17.734 21.5 3.68 1 95.31 160 SER B O 1
ATOM 4049 N N . GLY B 1 161 ? 15.516 21.578 3.812 1 94.44 161 GLY B N 1
ATOM 4050 C CA . GLY B 1 161 ? 15.406 22.406 2.621 1 94.44 161 GLY B CA 1
ATOM 4051 C C . GLY B 1 161 ? 15.375 21.594 1.336 1 94.44 161 GLY B C 1
ATOM 4052 O O . GLY B 1 161 ? 15.219 22.156 0.249 1 94.44 161 GLY B O 1
ATOM 4053 N N . GLU B 1 162 ? 15.43 20.344 1.459 1 97.19 162 GLU B N 1
ATOM 4054 C CA . GLU B 1 162 ? 15.43 19.484 0.282 1 97.19 162 GLU B CA 1
ATOM 4055 C C . GLU B 1 162 ? 14.055 19.438 -0.375 1 97.19 162 GLU B C 1
ATOM 4057 O O . GLU B 1 162 ? 13.031 19.484 0.311 1 97.19 162 GLU B O 1
ATOM 4062 N N . GLU B 1 163 ? 14.109 19.375 -1.708 1 97.38 163 GLU B N 1
ATOM 4063 C CA . GLU B 1 163 ? 12.898 19.219 -2.508 1 97.38 163 GLU B CA 1
ATOM 4064 C C . GLU B 1 163 ? 13.078 18.188 -3.604 1 97.38 163 GLU B C 1
ATOM 4066 O O . GLU B 1 163 ? 14.18 18 -4.121 1 97.38 163 GLU B O 1
ATOM 4071 N N . GLN B 1 164 ? 12.047 17.453 -3.893 1 98.06 164 GLN B N 1
ATOM 4072 C CA . GLN B 1 164 ? 12 16.484 -4.977 1 98.06 164 GLN B CA 1
ATOM 4073 C C . GLN B 1 164 ? 10.742 16.656 -5.824 1 98.06 164 GLN B C 1
ATOM 4075 O O . GLN B 1 164 ? 9.633 16.734 -5.289 1 98.06 164 GLN B O 1
ATOM 4080 N N . SER B 1 165 ? 10.93 16.719 -7.105 1 97.56 165 SER B N 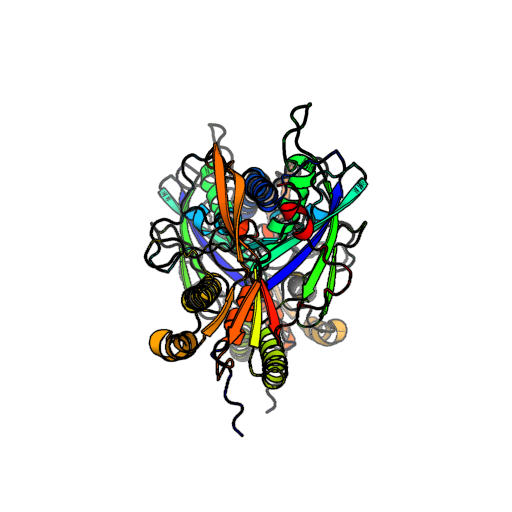1
ATOM 4081 C CA . SER B 1 165 ? 9.781 16.703 -8.008 1 97.56 165 SER B CA 1
ATOM 4082 C C . SER B 1 165 ? 9.258 15.273 -8.188 1 97.56 165 SER B C 1
ATOM 4084 O O . SER B 1 165 ? 9.969 14.406 -8.688 1 97.56 165 SER B O 1
ATOM 4086 N N . LEU B 1 166 ? 8.031 15.062 -7.75 1 96.44 166 LEU B N 1
ATOM 4087 C CA . LEU B 1 166 ? 7.41 13.758 -7.906 1 96.44 166 LEU B CA 1
ATOM 4088 C C . LEU B 1 166 ? 6.645 13.672 -9.219 1 96.44 166 LEU B C 1
ATOM 4090 O O . LEU B 1 166 ? 6.566 12.602 -9.828 1 96.44 166 LEU B O 1
ATOM 4094 N N . LEU B 1 167 ? 5.973 14.68 -9.555 1 95.81 167 LEU B N 1
ATOM 4095 C CA . LEU B 1 167 ? 5.242 14.828 -10.812 1 95.81 167 LEU B CA 1
ATOM 4096 C C . LEU B 1 167 ? 5.562 16.172 -11.469 1 95.81 167 LEU B C 1
ATOM 4098 O O . LEU B 1 167 ? 5.211 17.219 -10.945 1 95.81 167 LEU B O 1
ATOM 4102 N N . ARG B 1 168 ? 6.203 16.031 -12.609 1 93.25 168 ARG B N 1
ATOM 4103 C CA . ARG B 1 168 ? 6.535 17.234 -13.367 1 93.25 168 ARG B CA 1
ATOM 4104 C C . ARG B 1 168 ? 5.418 17.594 -14.344 1 93.25 168 ARG B C 1
ATOM 4106 O O . ARG B 1 168 ? 4.648 16.719 -14.758 1 93.25 168 ARG B O 1
ATOM 4113 N N . PRO B 1 169 ? 5.387 18.875 -14.633 1 87.69 169 PRO B N 1
ATOM 4114 C CA . PRO B 1 169 ? 4.387 19.25 -15.625 1 87.69 169 PRO B CA 1
ATOM 4115 C C . PRO B 1 169 ? 4.5 18.438 -16.922 1 87.69 169 PRO B C 1
ATOM 4117 O O . PRO B 1 169 ? 5.605 18.25 -17.438 1 87.69 169 PRO B O 1
ATOM 4120 N N . GLY B 1 170 ? 3.34 17.938 -17.344 1 84 170 GLY B N 1
ATOM 4121 C CA . GLY B 1 170 ? 3.322 17.203 -18.609 1 84 170 GLY B CA 1
ATOM 4122 C C . GLY B 1 170 ? 3.635 15.734 -18.453 1 84 170 GLY B C 1
ATOM 4123 O O . GLY B 1 170 ? 3.418 14.953 -19.375 1 84 170 GLY B O 1
ATOM 4124 N N 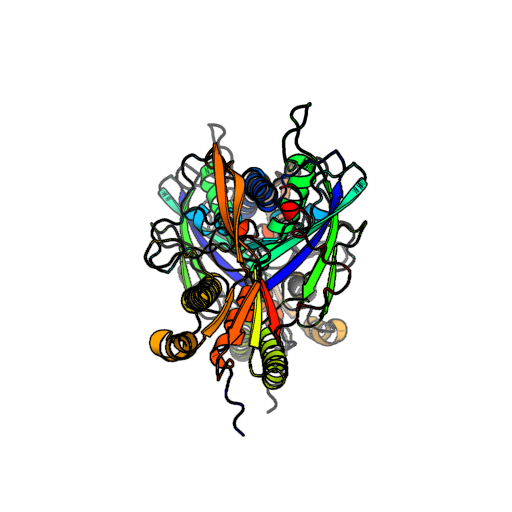. ARG B 1 171 ? 4.184 15.359 -17.25 1 85 171 ARG B N 1
ATOM 4125 C CA . ARG B 1 171 ? 4.488 13.953 -17.016 1 85 171 ARG B CA 1
ATOM 4126 C C . ARG B 1 171 ? 3.273 13.211 -16.453 1 85 171 ARG B C 1
ATOM 4128 O O . ARG B 1 171 ? 2.301 13.836 -16.031 1 85 171 ARG B O 1
ATOM 4135 N N . GLN B 1 172 ? 3.311 11.93 -16.641 1 84.31 172 GLN B N 1
ATOM 4136 C CA . GLN B 1 172 ? 2.148 11.133 -16.25 1 84.31 172 GLN B CA 1
ATOM 4137 C C . GLN B 1 172 ? 2.541 10.031 -15.258 1 84.31 172 GLN B C 1
ATOM 4139 O O . GLN B 1 172 ? 1.799 9.062 -15.078 1 84.31 172 GLN B O 1
ATOM 4144 N N . VAL B 1 173 ? 3.727 10.156 -14.703 1 85.62 173 VAL B N 1
ATOM 4145 C CA . VAL B 1 173 ? 4.203 9.18 -13.727 1 85.62 173 VAL B CA 1
ATOM 4146 C C . VAL B 1 173 ? 4.68 9.898 -12.469 1 85.62 173 VAL B C 1
ATOM 4148 O O . VAL B 1 173 ? 5.367 10.922 -12.547 1 85.62 173 VAL B O 1
ATOM 4151 N N . VAL B 1 174 ? 4.242 9.398 -11.383 1 89.69 174 VAL B N 1
ATOM 4152 C CA . VAL B 1 174 ? 4.664 9.945 -10.102 1 89.69 174 VAL B CA 1
ATOM 4153 C C . VAL B 1 174 ? 5.852 9.148 -9.562 1 89.69 174 VAL B C 1
ATOM 4155 O O . VAL B 1 174 ? 5.758 7.938 -9.375 1 89.69 174 VAL B O 1
ATOM 4158 N N . ASP B 1 175 ? 6.898 9.789 -9.312 1 89.38 175 ASP B N 1
ATOM 4159 C CA . ASP B 1 175 ? 8.078 9.141 -8.758 1 89.38 175 ASP B CA 1
ATOM 4160 C C . ASP B 1 175 ? 7.906 8.859 -7.266 1 89.38 175 ASP B C 1
ATOM 4162 O O . ASP B 1 175 ? 7.238 9.617 -6.559 1 89.38 175 ASP B O 1
ATOM 4166 N N . PRO B 1 176 ? 8.508 7.75 -6.781 1 85.69 176 PRO B N 1
ATOM 4167 C CA . PRO B 1 176 ? 8.484 7.52 -5.336 1 85.69 176 PRO B CA 1
ATOM 4168 C C . PRO B 1 176 ? 9.195 8.625 -4.551 1 85.69 176 PRO B C 1
ATOM 4170 O O . PRO B 1 176 ? 10.234 9.117 -4.984 1 85.69 176 PRO B O 1
ATOM 4173 N N . PRO B 1 177 ? 8.617 9 -3.496 1 92.69 177 PRO B N 1
ATOM 4174 C CA . PRO B 1 177 ? 9.258 10.062 -2.719 1 92.69 177 PRO B CA 1
ATOM 4175 C C . PRO B 1 177 ? 10.555 9.609 -2.047 1 92.69 177 PRO B C 1
ATOM 4177 O O . PRO B 1 177 ? 10.602 8.523 -1.466 1 92.69 177 PRO B O 1
ATOM 4180 N N . THR B 1 178 ? 11.594 10.422 -2.162 1 94.25 178 THR B N 1
ATOM 4181 C CA . THR B 1 178 ? 12.859 10.195 -1.472 1 94.25 178 THR B CA 1
ATOM 4182 C C . THR B 1 178 ? 13.148 11.32 -0.482 1 94.25 178 THR B C 1
ATOM 4184 O O . THR B 1 178 ? 14.102 11.242 0.294 1 94.25 178 THR B O 1
ATOM 4187 N N . VAL B 1 179 ? 12.375 12.352 -0.587 1 97.06 179 VAL B N 1
ATOM 4188 C CA . VAL B 1 179 ? 12.453 13.469 0.354 1 97.06 179 VAL B CA 1
ATOM 4189 C C . VAL B 1 179 ? 11.289 13.398 1.34 1 97.06 179 VAL B C 1
ATOM 4191 O O . VAL B 1 179 ? 10.125 13.398 0.937 1 97.06 179 VAL B O 1
ATOM 4194 N N . PHE B 1 180 ? 11.586 13.242 2.609 1 97.56 180 PHE B N 1
ATOM 4195 C CA . PHE B 1 180 ? 10.609 13.148 3.686 1 97.56 180 PHE B CA 1
ATOM 4196 C C . PHE B 1 180 ? 11.195 13.648 5 1 97.56 180 PHE B C 1
ATOM 4198 O O . PHE B 1 180 ? 12.367 14.039 5.051 1 97.56 180 PHE B O 1
ATOM 4205 N N . ILE B 1 181 ? 10.398 13.773 6 1 97.75 181 ILE B N 1
ATOM 4206 C CA . ILE B 1 181 ? 10.805 14.266 7.312 1 97.75 181 ILE B CA 1
ATOM 4207 C C . ILE B 1 181 ? 10.93 13.094 8.281 1 97.75 181 ILE B C 1
ATOM 4209 O O . ILE B 1 181 ? 10.023 12.258 8.383 1 97.75 181 ILE B O 1
ATOM 4213 N N . THR B 1 182 ? 12.031 13 8.961 1 97.38 182 THR B N 1
ATOM 4214 C CA . THR B 1 182 ? 12.25 12 9.992 1 97.38 182 THR B CA 1
ATOM 4215 C C . THR B 1 182 ? 12.594 12.656 11.32 1 97.38 182 THR B C 1
ATOM 4217 O O . THR B 1 182 ? 12.75 13.875 11.398 1 97.38 182 THR B O 1
ATOM 4220 N N . HIS B 1 183 ? 12.695 11.781 12.32 1 97.38 183 HIS B N 1
ATOM 4221 C CA . HIS B 1 183 ? 13.047 12.289 13.641 1 97.38 183 HIS B CA 1
ATOM 4222 C C . HIS B 1 183 ? 14.453 12.875 13.648 1 97.38 183 HIS B C 1
ATOM 4224 O O . HIS B 1 183 ? 14.727 13.836 14.375 1 97.38 183 HIS B O 1
ATOM 4230 N N . ASP B 1 184 ? 15.328 12.336 12.82 1 97.06 184 ASP B N 1
ATOM 4231 C CA . ASP B 1 184 ? 16.672 12.883 12.734 1 97.06 184 ASP B CA 1
ATOM 4232 C C . ASP B 1 184 ? 16.641 14.336 12.258 1 97.06 184 ASP B C 1
ATOM 4234 O O . ASP B 1 184 ? 17.3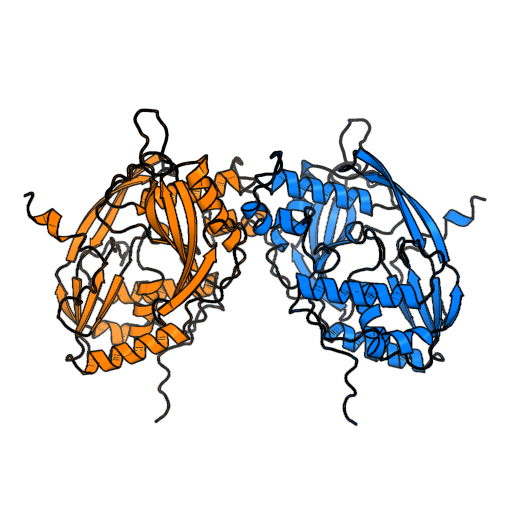91 15.172 12.766 1 97.06 184 ASP B O 1
ATOM 4238 N N . HIS B 1 185 ? 15.836 14.625 11.344 1 97.38 185 HIS B N 1
ATOM 4239 C CA . HIS B 1 185 ? 15.68 15.992 10.867 1 97.38 185 HIS B CA 1
ATOM 4240 C C . HIS B 1 185 ? 15.164 16.906 11.977 1 97.38 185 HIS B C 1
ATOM 4242 O O . HIS B 1 185 ? 15.617 18.047 12.117 1 97.38 185 HIS B O 1
ATOM 4248 N N . VAL B 1 186 ? 14.242 16.422 12.734 1 97.38 186 VAL B N 1
ATOM 4249 C CA . VAL B 1 186 ? 13.641 17.188 13.828 1 97.38 186 VAL B CA 1
ATOM 4250 C C . VAL B 1 186 ? 14.695 17.469 14.898 1 97.38 186 VAL B C 1
ATOM 4252 O O . VAL B 1 186 ? 14.766 18.578 15.43 1 97.38 186 VAL B O 1
ATOM 4255 N N . LEU B 1 187 ? 15.484 16.438 15.156 1 97.19 187 LEU B N 1
ATOM 4256 C CA . LEU B 1 187 ? 16.531 16.609 16.156 1 97.19 187 LEU B CA 1
ATOM 4257 C C . LEU B 1 187 ? 17.547 17.641 15.711 1 97.19 187 LEU B C 1
ATOM 4259 O O . LEU B 1 187 ? 18.016 18.453 16.516 1 97.19 187 LEU B O 1
ATOM 4263 N N . ASP B 1 188 ? 17.922 17.578 14.477 1 96.62 188 ASP B N 1
ATOM 4264 C CA . ASP B 1 188 ? 18.844 18.578 13.93 1 96.62 188 ASP B CA 1
ATOM 4265 C C . ASP B 1 188 ? 18.25 19.984 14.055 1 96.62 188 ASP B C 1
ATOM 4267 O O . ASP B 1 188 ? 18.953 20.906 14.453 1 96.62 188 ASP B O 1
ATOM 4271 N N . ALA B 1 189 ? 17.031 20.141 13.75 1 96.44 189 ALA B N 1
ATOM 4272 C CA . ALA B 1 189 ? 16.344 21.422 13.867 1 96.44 189 ALA B CA 1
ATOM 4273 C C . ALA B 1 189 ? 16.266 21.875 15.32 1 96.44 189 ALA B C 1
ATOM 4275 O O . ALA B 1 189 ? 16.438 23.062 15.617 1 96.44 189 ALA B O 1
ATOM 4276 N N . ALA B 1 190 ? 16.016 20.953 16.172 1 96.69 190 ALA B N 1
ATOM 4277 C CA . ALA B 1 190 ? 15.938 21.266 17.609 1 96.69 190 ALA B CA 1
ATOM 4278 C C . ALA B 1 190 ? 17.281 21.766 18.141 1 96.69 190 ALA B C 1
ATOM 4280 O O . ALA B 1 190 ? 17.328 22.719 18.906 1 96.69 190 ALA B O 1
ATOM 4281 N N . ALA B 1 191 ? 18.328 21.094 17.719 1 96.5 191 ALA B N 1
ATOM 4282 C CA . ALA B 1 191 ? 19.656 21.484 18.141 1 96.5 191 ALA B CA 1
ATOM 4283 C C . ALA B 1 191 ? 19.984 22.906 17.688 1 96.5 191 ALA B C 1
ATOM 4285 O O . ALA B 1 191 ? 20.5 23.719 18.453 1 96.5 191 ALA B O 1
ATOM 4286 N N . ARG B 1 192 ? 19.672 23.156 16.516 1 96.38 192 ARG B N 1
ATOM 4287 C CA . ARG B 1 192 ? 19.906 24.5 15.977 1 96.38 192 ARG B CA 1
ATOM 4288 C C . ARG B 1 192 ? 19.078 25.531 16.734 1 96.38 192 ARG B C 1
ATOM 4290 O O . ARG B 1 192 ? 19.594 26.594 17.094 1 96.38 192 ARG B O 1
ATOM 4297 N N . LEU B 1 193 ? 17.859 25.234 16.953 1 96.38 193 LEU B N 1
ATOM 4298 C CA . LEU B 1 193 ? 16.969 26.156 17.656 1 96.38 193 LEU B CA 1
ATOM 4299 C C . LEU B 1 193 ? 17.438 26.375 19.094 1 96.38 193 LEU B C 1
ATOM 4301 O O . LEU B 1 193 ? 17.344 27.484 19.625 1 96.38 193 LEU B O 1
ATOM 4305 N N . LEU B 1 194 ? 17.938 25.328 19.703 1 96.31 194 LEU B N 1
ATOM 4306 C CA . LEU B 1 194 ? 18.453 25.438 21.062 1 96.31 194 LEU B CA 1
ATOM 4307 C C . LEU B 1 194 ? 19.609 26.422 21.125 1 96.31 194 LEU B C 1
ATOM 4309 O O . LEU B 1 194 ? 19.688 27.25 22.047 1 96.31 194 LEU B O 1
ATOM 4313 N N . ASP B 1 195 ? 20.469 26.328 20.172 1 96.44 195 ASP B N 1
ATOM 4314 C CA . ASP B 1 195 ? 21.594 27.25 20.094 1 96.44 195 ASP B CA 1
ATOM 4315 C C . ASP B 1 195 ? 21.109 28.688 19.922 1 96.44 195 ASP B C 1
ATOM 4317 O O . ASP B 1 195 ? 21.609 29.594 20.594 1 96.44 195 ASP B O 1
ATOM 4321 N N . GLU B 1 196 ? 20.156 28.844 19.125 1 96.44 196 GLU B N 1
ATOM 4322 C CA . GLU B 1 196 ? 19.594 30.172 18.875 1 96.44 196 GLU B CA 1
ATOM 4323 C C . GLU B 1 196 ? 18.906 30.719 20.125 1 96.44 196 GLU B C 1
ATOM 4325 O O . GLU B 1 196 ? 18.969 31.906 20.406 1 96.44 196 GLU B O 1
ATOM 4330 N N . LEU B 1 197 ? 18.281 29.844 20.781 1 96.94 197 LEU B N 1
ATOM 4331 C CA . LEU B 1 197 ? 17.562 30.25 22 1 96.94 197 LEU B CA 1
ATOM 4332 C C . LEU B 1 197 ? 18.531 30.719 23.078 1 96.94 197 LEU B C 1
ATOM 4334 O O . LEU B 1 197 ? 18.25 31.672 23.797 1 96.94 197 LEU B O 1
ATOM 4338 N N . ALA B 1 198 ? 19.625 30.078 23.172 1 95.38 198 ALA B N 1
ATOM 4339 C CA . ALA B 1 198 ? 20.641 30.469 24.141 1 95.38 198 ALA B CA 1
ATOM 4340 C C . ALA B 1 198 ? 21.094 31.906 23.922 1 95.38 198 ALA B C 1
ATOM 4342 O O . ALA B 1 198 ? 21.453 32.625 24.859 1 95.38 198 ALA B O 1
ATOM 4343 N N . ALA B 1 199 ? 20.984 32.281 22.734 1 95.06 199 ALA B N 1
ATOM 4344 C CA . ALA B 1 199 ? 21.469 33.625 22.359 1 95.06 199 ALA B CA 1
ATOM 4345 C C . ALA B 1 199 ? 20.391 34.688 22.562 1 95.06 199 ALA B C 1
ATOM 4347 O O . ALA B 1 199 ? 20.656 35.875 22.438 1 95.06 199 ALA B O 1
ATOM 4348 N N . CYS B 1 200 ? 19.203 34.281 22.875 1 95.31 200 CYS B N 1
ATOM 4349 C CA . CYS B 1 200 ? 18.125 35.25 23.016 1 95.31 200 CYS B CA 1
ATOM 4350 C C . CYS B 1 200 ? 17.391 35.062 24.344 1 95.31 200 CYS B C 1
ATOM 4352 O O . CYS B 1 200 ? 16.172 35.156 24.391 1 95.31 200 CYS B O 1
ATOM 4354 N N . ASP B 1 201 ? 18.109 34.75 25.375 1 95.25 201 ASP B N 1
ATOM 4355 C CA . ASP B 1 201 ? 17.625 34.625 26.75 1 95.25 201 ASP B CA 1
ATOM 4356 C C . ASP B 1 201 ? 16.5 33.594 26.844 1 95.25 201 ASP B C 1
ATOM 4358 O O . ASP B 1 201 ? 15.531 33.781 27.594 1 95.25 201 ASP B O 1
ATOM 4362 N N . ASN B 1 202 ? 16.438 32.562 25.922 1 97.31 202 ASN B N 1
ATOM 4363 C CA . ASN B 1 202 ? 15.547 31.391 25.938 1 97.31 202 ASN B CA 1
ATOM 4364 C C . ASN B 1 202 ? 14.094 31.797 25.688 1 97.31 202 ASN B C 1
ATOM 4366 O O . ASN B 1 202 ? 13.172 31.156 26.203 1 97.31 202 ASN B O 1
ATOM 4370 N N . HIS B 1 203 ? 13.922 32.906 24.953 1 97.88 203 HIS B N 1
ATOM 4371 C CA . HIS B 1 203 ? 12.586 33.281 24.5 1 97.88 203 HIS B CA 1
ATOM 4372 C C . HIS B 1 203 ? 12.211 32.562 23.219 1 97.88 203 HIS B C 1
ATOM 4374 O O . HIS B 1 203 ? 12.906 32.656 22.203 1 97.88 203 HIS B O 1
ATOM 4380 N N . LEU B 1 204 ? 11.148 31.828 23.266 1 98.12 204 LEU B N 1
ATOM 4381 C CA . LEU B 1 204 ? 10.625 31.109 22.109 1 98.12 204 LEU B CA 1
ATOM 4382 C C . LEU B 1 204 ? 9.352 31.75 21.594 1 98.12 204 LEU B C 1
ATOM 4384 O O . LEU B 1 204 ? 8.383 31.906 22.344 1 98.12 204 LEU B O 1
ATOM 4388 N N . SER B 1 205 ? 9.344 32.188 20.375 1 97.81 205 SER B N 1
ATOM 4389 C CA . SER B 1 205 ? 8.141 32.688 19.719 1 97.81 205 SER B CA 1
ATOM 4390 C C . SER B 1 205 ? 7.406 31.562 19 1 97.81 205 SER B C 1
ATOM 4392 O O . SER B 1 205 ? 8.023 30.75 18.297 1 97.81 205 SER B O 1
ATOM 4394 N N . VAL B 1 206 ? 6.121 31.469 19.234 1 97.75 206 VAL B N 1
ATOM 4395 C CA . VAL B 1 206 ? 5.238 30.531 18.547 1 97.75 206 VAL B CA 1
ATOM 4396 C C . VAL B 1 206 ? 4.109 31.297 17.859 1 97.75 206 VAL B C 1
ATOM 4398 O O . VAL B 1 206 ? 3.389 32.062 18.516 1 97.75 206 VAL B O 1
ATOM 4401 N N . GLU B 1 207 ? 4 31.141 16.594 1 97.31 207 GLU B N 1
ATOM 4402 C CA . GLU B 1 207 ? 2.885 31.719 15.852 1 97.31 207 GLU B CA 1
ATOM 4403 C C . GLU B 1 207 ? 1.886 30.641 15.43 1 97.31 207 GLU B C 1
ATOM 4405 O O . GLU B 1 207 ? 2.252 29.688 14.75 1 97.31 207 GLU B O 1
ATOM 4410 N N . PHE B 1 208 ? 0.733 30.781 15.938 1 97.25 208 PHE B N 1
ATOM 4411 C CA . PHE B 1 208 ? -0.358 29.938 15.484 1 97.25 208 PHE B CA 1
ATOM 4412 C C . PHE B 1 208 ? -0.952 30.453 14.18 1 97.25 208 PHE B C 1
ATOM 4414 O O . PHE B 1 208 ? -1.71 31.438 14.188 1 97.25 208 PHE B O 1
ATOM 4421 N N . LEU B 1 209 ? -0.674 29.766 13.078 1 95.56 209 LEU B N 1
ATOM 4422 C CA . LEU B 1 209 ? -0.989 30.234 11.727 1 95.56 209 LEU B CA 1
ATOM 4423 C C . LEU B 1 209 ? -2.453 29.969 11.391 1 95.56 209 LEU B C 1
ATOM 4425 O O . LEU B 1 209 ? -3.061 30.719 10.617 1 95.56 209 LEU B O 1
ATOM 4429 N N . THR B 1 210 ? -2.986 28.922 11.852 1 95.56 210 THR B N 1
ATOM 4430 C CA . THR B 1 210 ? -4.383 28.516 11.688 1 95.56 210 THR B CA 1
ATOM 4431 C C . THR B 1 210 ? -5.02 28.219 13.039 1 95.56 210 THR B C 1
ATOM 4433 O O . THR B 1 210 ? -4.316 28.062 14.039 1 95.56 210 THR B O 1
ATOM 4436 N N . PRO B 1 211 ? -6.34 28.203 13.109 1 94.69 211 PRO B N 1
ATOM 4437 C CA . PRO B 1 211 ? -7 28.062 14.414 1 94.69 211 PRO B CA 1
ATOM 4438 C C . PRO B 1 211 ? -6.488 26.875 15.219 1 94.69 211 PRO B C 1
ATOM 4440 O O . PRO B 1 211 ? -6.57 25.734 14.758 1 94.69 211 PRO B O 1
ATOM 4443 N N . LEU B 1 212 ? -5.984 27.172 16.359 1 96.88 212 LEU B N 1
ATOM 4444 C CA . LEU B 1 212 ? -5.551 26.172 17.328 1 96.88 212 LEU B CA 1
ATOM 4445 C C . LEU B 1 212 ? -6.617 25.969 18.391 1 96.88 212 LEU B C 1
ATOM 4447 O O . LEU B 1 212 ? -6.859 26.844 19.219 1 96.88 212 LEU B O 1
ATOM 4451 N N . ARG B 1 213 ? -7.195 24.859 18.391 1 95.31 213 ARG B N 1
ATOM 4452 C CA . ARG B 1 213 ? -8.18 24.516 19.406 1 95.31 213 ARG B CA 1
ATOM 4453 C C . ARG B 1 213 ? -7.707 23.359 20.281 1 95.31 213 ARG B C 1
ATOM 4455 O O . ARG B 1 213 ? -7.598 22.234 19.797 1 95.31 213 ARG B O 1
ATOM 4462 N N . LEU B 1 214 ? -7.438 23.641 21.484 1 95.06 214 LEU B N 1
ATOM 4463 C CA . LEU B 1 214 ? -7 22.656 22.453 1 95.06 214 LEU B CA 1
ATOM 4464 C C . LEU B 1 214 ? -8.102 22.375 23.484 1 95.06 214 LEU B C 1
ATOM 4466 O O . LEU B 1 214 ? -8.805 23.297 23.906 1 95.06 214 LEU B O 1
ATOM 4470 N N . ILE B 1 215 ? -8.242 21.125 23.734 1 90.19 215 ILE B N 1
ATOM 4471 C CA . ILE B 1 215 ? -9.219 20.734 24.75 1 90.19 215 ILE B CA 1
ATOM 4472 C C . ILE B 1 215 ? -8.492 20.234 26 1 90.19 215 ILE B C 1
ATOM 4474 O O . ILE B 1 215 ? -7.605 19.375 25.906 1 90.19 215 ILE B O 1
ATOM 4478 N N . GLN B 1 216 ? -8.742 20.797 27.094 1 86.75 216 GLN B N 1
ATOM 4479 C CA . GLN B 1 216 ? -8.242 20.391 28.391 1 86.75 216 GLN B CA 1
ATOM 4480 C C . GLN B 1 216 ? -9.383 20.281 29.406 1 86.75 216 GLN B C 1
ATOM 4482 O O . GLN B 1 216 ? -10.164 21.219 29.578 1 86.75 216 GLN B O 1
ATOM 4487 N N . ASN B 1 217 ? -9.469 19.125 30 1 84.88 217 ASN B N 1
ATOM 4488 C CA . ASN B 1 217 ? -10.539 18.859 30.969 1 84.88 217 ASN B CA 1
ATOM 4489 C C . ASN B 1 217 ? -11.914 19.109 30.344 1 84.88 217 ASN B C 1
ATOM 4491 O O . ASN B 1 217 ? -12.742 19.828 30.938 1 84.88 217 ASN B O 1
ATOM 4495 N N . ARG B 1 218 ? -12.125 18.766 29.109 1 86 218 ARG B N 1
ATOM 4496 C CA . ARG B 1 218 ? -13.375 18.797 28.359 1 86 218 ARG B CA 1
ATOM 4497 C C . ARG B 1 218 ? -13.781 20.234 28.047 1 86 218 ARG B C 1
ATOM 4499 O O . ARG B 1 218 ? -14.953 20.5 27.781 1 86 218 ARG B O 1
ATOM 4506 N N . GLN B 1 219 ? -12.828 21.078 28.281 1 88.19 219 GLN B N 1
ATOM 4507 C CA . GLN B 1 219 ? -13.094 22.469 27.953 1 88.19 219 GLN B CA 1
ATOM 4508 C C . GLN B 1 219 ? -12.062 23 26.969 1 88.19 219 GLN B C 1
ATOM 4510 O O . GLN B 1 219 ? -10.898 22.609 26.984 1 88.19 219 GLN B O 1
ATOM 4515 N N . THR B 1 220 ? -12.516 23.984 26.188 1 89.5 220 THR B N 1
ATOM 4516 C CA . THR B 1 220 ? -11.633 24.641 25.234 1 89.5 220 THR B CA 1
ATOM 4517 C C . THR B 1 220 ? -10.68 25.594 25.953 1 89.5 220 THR B C 1
ATOM 4519 O O . THR B 1 220 ? -11.094 26.344 26.828 1 89.5 220 THR B O 1
ATOM 4522 N N . VAL B 1 221 ? -9.453 25.531 25.594 1 89.94 221 VAL B N 1
ATOM 4523 C CA . VAL B 1 221 ? -8.438 26.438 26.141 1 89.94 221 VAL B CA 1
ATOM 4524 C C . VAL B 1 221 ? -8.516 27.781 25.438 1 89.94 221 VAL B C 1
ATOM 4526 O O . VAL B 1 221 ? -8.461 27.859 24.203 1 89.94 221 VAL B O 1
ATOM 4529 N N . GLU B 1 222 ? -8.57 28.844 26.188 1 90.12 222 GLU B N 1
ATOM 4530 C CA . GLU B 1 222 ? -8.836 30.156 25.609 1 90.12 222 GLU B CA 1
ATOM 4531 C C . GLU B 1 222 ? -7.559 30.984 25.547 1 90.12 222 GLU B C 1
ATOM 4533 O O . GLU B 1 222 ? -7.566 32.094 24.984 1 90.12 222 GLU B O 1
ATOM 4538 N N . ALA B 1 223 ? -6.598 30.531 26.172 1 94.31 223 ALA B N 1
ATOM 4539 C CA . ALA B 1 223 ? -5.301 31.203 26.141 1 94.31 223 ALA B CA 1
ATOM 4540 C C . ALA B 1 223 ? -4.191 30.219 25.734 1 94.31 223 ALA B C 1
ATOM 4542 O O . ALA B 1 223 ? -4.312 29.016 25.953 1 94.31 223 ALA B O 1
ATOM 4543 N N . PRO B 1 224 ? -3.186 30.766 25.141 1 96.31 224 PRO B N 1
ATOM 4544 C CA . PRO B 1 224 ? -2.127 29.875 24.656 1 96.31 224 PRO B CA 1
ATOM 4545 C C . PRO B 1 224 ? -1.171 29.438 25.75 1 96.31 224 PRO B C 1
ATOM 4547 O O . PRO B 1 224 ? 0.049 29.531 25.594 1 96.31 224 PRO B O 1
ATOM 4550 N N . HIS B 1 225 ? -1.757 28.906 26.781 1 95.69 225 HIS B N 1
ATOM 4551 C CA . HIS B 1 225 ? -0.894 28.328 27.812 1 95.69 225 HIS B CA 1
ATOM 4552 C C . HIS B 1 225 ? -0.034 27.203 27.234 1 95.69 225 HIS B C 1
ATOM 4554 O O . HIS B 1 225 ? -0.495 26.438 26.391 1 95.69 225 HIS B O 1
ATOM 4560 N N . PHE B 1 226 ? 1.106 27.156 27.781 1 97.62 226 PHE B N 1
ATOM 4561 C CA . PHE B 1 226 ? 2.074 26.25 27.172 1 97.62 226 PHE B CA 1
ATOM 4562 C C . PHE B 1 226 ? 1.743 24.797 27.5 1 97.62 226 PHE B C 1
ATOM 4564 O O . PHE B 1 226 ? 1.871 23.906 26.641 1 97.62 226 PHE B O 1
ATOM 4571 N N . PHE B 1 227 ? 1.317 24.531 28.719 1 96.62 227 PHE B N 1
ATOM 4572 C CA . PHE B 1 227 ? 1.149 23.156 29.188 1 96.62 227 PHE B CA 1
ATOM 4573 C C . PHE B 1 227 ? 0.161 22.391 28.312 1 96.62 227 PHE B C 1
ATOM 4575 O O . PHE B 1 227 ? 0.483 21.328 27.797 1 96.62 227 PHE B O 1
ATOM 4582 N N . PRO B 1 228 ? -1.064 22.891 28.062 1 96.81 228 PRO B N 1
ATOM 4583 C CA . PRO B 1 228 ? -1.974 22.141 27.188 1 96.81 228 PRO B CA 1
ATOM 4584 C C . PRO B 1 228 ? -1.416 21.969 25.781 1 96.81 228 PRO B C 1
ATOM 4586 O O . PRO B 1 228 ? -1.676 20.938 25.141 1 96.81 228 PRO B O 1
ATOM 4589 N N . LEU B 1 229 ? -0.707 22.938 25.266 1 97.81 229 LEU B N 1
ATOM 4590 C CA . LEU B 1 229 ? -0.118 22.859 23.938 1 97.81 229 LEU B CA 1
ATOM 4591 C C . LEU B 1 229 ? 0.865 21.703 23.844 1 97.81 229 LEU B C 1
ATOM 4593 O O . LEU B 1 229 ? 0.744 20.844 22.953 1 97.81 229 LEU B O 1
ATOM 4597 N N . ILE B 1 230 ? 1.812 21.656 24.797 1 97.81 230 ILE B N 1
ATOM 4598 C CA . ILE B 1 230 ? 2.859 20.641 24.734 1 97.81 230 ILE B CA 1
ATOM 4599 C C . ILE B 1 230 ? 2.271 19.266 25.047 1 97.81 230 ILE B C 1
ATOM 4601 O O . ILE B 1 230 ? 2.67 18.266 24.438 1 97.81 230 ILE B O 1
ATOM 4605 N N . LYS B 1 231 ? 1.367 19.219 25.969 1 96.62 231 LYS B N 1
ATOM 4606 C CA . LYS B 1 231 ? 0.719 17.953 26.281 1 96.62 231 LYS B CA 1
ATOM 4607 C C . LYS B 1 231 ? 0.027 17.359 25.047 1 96.62 231 LYS B C 1
ATOM 4609 O O . LYS B 1 231 ? 0.235 16.203 24.719 1 96.62 231 LYS B O 1
ATOM 4614 N N . GLN B 1 232 ? -0.744 18.156 24.359 1 96.06 232 GLN B N 1
ATOM 4615 C CA . GLN B 1 232 ? -1.461 17.688 23.172 1 96.06 232 GLN B CA 1
ATOM 4616 C C . GLN B 1 232 ? -0.498 17.391 22.031 1 96.06 232 GLN B C 1
ATOM 4618 O O . GLN B 1 232 ? -0.745 16.5 21.219 1 96.06 232 GLN B O 1
ATOM 4623 N N . SER B 1 233 ? 0.573 18.125 21.984 1 97.06 233 SER B N 1
ATOM 4624 C CA . SER B 1 233 ? 1.604 17.844 20.984 1 97.06 233 SER B CA 1
ATOM 4625 C C . SER B 1 233 ? 2.191 16.453 21.172 1 97.06 233 SER B C 1
ATOM 4627 O O . SER B 1 233 ? 2.23 15.656 20.234 1 97.06 233 SER B O 1
ATOM 4629 N N . VAL B 1 234 ? 2.57 16.156 22.391 1 96.75 234 VAL B N 1
ATOM 4630 C CA . VAL B 1 234 ? 3.207 14.883 22.703 1 96.75 234 VAL B CA 1
ATOM 4631 C C . VAL B 1 234 ? 2.223 13.742 22.469 1 96.75 234 VAL B C 1
ATOM 4633 O O . VAL B 1 234 ? 2.559 12.75 21.812 1 96.75 234 VAL B O 1
ATOM 4636 N N . LEU B 1 235 ? 1.019 13.891 22.891 1 95.12 235 LEU B N 1
ATOM 4637 C CA . LEU B 1 235 ? 0.017 12.844 22.766 1 95.12 235 LEU B CA 1
ATOM 4638 C C . LEU B 1 235 ? -0.273 12.555 21.281 1 95.12 235 LEU B C 1
ATOM 4640 O O . LEU B 1 235 ? -0.409 11.398 20.891 1 95.12 235 LEU B O 1
ATOM 4644 N N . ARG B 1 236 ? -0.367 13.586 20.516 1 95.81 236 ARG B N 1
ATOM 4645 C CA . ARG B 1 236 ? -0.63 13.391 19.094 1 95.81 236 ARG B CA 1
ATOM 4646 C C . ARG B 1 236 ? 0.52 12.648 18.422 1 95.81 236 ARG B C 1
ATOM 4648 O O . ARG B 1 236 ? 0.294 11.711 17.656 1 95.81 236 ARG B O 1
ATOM 4655 N N . VAL B 1 237 ? 1.726 13.047 18.734 1 96.56 237 VAL B N 1
ATOM 4656 C CA . VAL B 1 237 ? 2.891 12.391 18.141 1 96.56 237 VAL B CA 1
ATOM 4657 C C . VAL B 1 237 ? 2.91 10.914 18.547 1 96.56 237 VAL B C 1
ATOM 4659 O O . VAL B 1 237 ? 3.137 10.047 17.703 1 96.56 237 VAL B O 1
ATOM 4662 N N . LEU B 1 238 ? 2.629 10.672 19.812 1 95.19 238 LEU B N 1
ATOM 4663 C CA . LEU B 1 238 ? 2.621 9.297 20.312 1 95.19 238 LEU B CA 1
ATOM 4664 C C . LEU B 1 238 ? 1.562 8.469 19.594 1 95.19 238 LEU B C 1
ATOM 4666 O O . LEU B 1 238 ? 1.831 7.344 19.156 1 95.19 238 LEU B O 1
ATOM 4670 N N . ASP B 1 239 ? 0.395 9.055 19.438 1 93.06 239 ASP B N 1
ATOM 4671 C CA . ASP B 1 239 ? -0.709 8.344 18.797 1 93.06 239 ASP B CA 1
ATOM 4672 C C . ASP B 1 239 ? -0.417 8.078 17.328 1 93.06 239 ASP B C 1
ATOM 4674 O O . ASP B 1 239 ? -0.661 6.98 16.828 1 93.06 239 ASP B O 1
ATOM 4678 N N . VAL B 1 240 ? 0.094 9.031 16.641 1 94.19 240 VAL B N 1
ATOM 4679 C CA . VAL B 1 240 ? 0.406 8.883 15.219 1 94.19 240 VAL B CA 1
ATOM 4680 C C . VAL B 1 240 ? 1.511 7.844 15.039 1 94.19 240 VAL B C 1
ATOM 4682 O O . VAL B 1 240 ? 1.453 7.02 14.125 1 94.19 240 VAL B O 1
ATOM 4685 N N . CYS B 1 241 ? 2.496 7.809 15.914 1 93.56 241 CYS B N 1
ATOM 4686 C CA . CYS B 1 241 ? 3.559 6.809 15.875 1 93.56 241 CYS B CA 1
ATOM 4687 C C . CYS B 1 241 ? 2.998 5.406 16.062 1 93.56 241 CYS B C 1
ATOM 4689 O O . CYS B 1 241 ? 3.371 4.477 15.352 1 93.56 241 CYS B O 1
ATOM 4691 N N . ALA B 1 242 ? 2.17 5.332 16.984 1 90 242 ALA B N 1
ATOM 4692 C CA . ALA B 1 242 ? 1.59 4.035 17.328 1 90 242 ALA B CA 1
ATOM 4693 C C . ALA B 1 242 ? 0.773 3.484 16.156 1 90 242 ALA B C 1
ATOM 4695 O O . ALA B 1 242 ? 0.798 2.283 15.883 1 90 242 ALA B O 1
ATOM 4696 N N . GLN B 1 243 ? 0.125 4.34 15.547 1 87.25 243 GLN B N 1
ATOM 4697 C CA . GLN B 1 243 ? -0.846 3.916 14.539 1 87.25 243 GLN B CA 1
ATOM 4698 C C . GLN B 1 243 ? -0.199 3.801 13.164 1 87.25 243 GLN B C 1
ATOM 4700 O O . GLN B 1 243 ? -0.543 2.912 12.383 1 87.25 243 GLN B O 1
ATOM 4705 N N . TYR B 1 244 ? 0.781 4.633 12.859 1 89.06 244 TYR B N 1
ATOM 4706 C CA . TYR B 1 244 ? 1.262 4.703 11.484 1 89.06 244 TYR B CA 1
ATOM 4707 C C . TYR B 1 244 ? 2.785 4.668 11.438 1 89.06 244 TYR B C 1
ATOM 4709 O O . TYR B 1 244 ? 3.377 4.555 10.359 1 89.06 244 TYR B O 1
ATOM 4717 N N . GLY B 1 245 ? 3.354 4.785 12.562 1 88.56 245 GLY B N 1
ATOM 4718 C CA . GLY B 1 245 ? 4.805 4.781 12.625 1 88.56 245 GLY B CA 1
ATOM 4719 C C . GLY B 1 245 ? 5.379 3.449 13.07 1 88.56 245 GLY B C 1
ATOM 4720 O O . GLY B 1 245 ? 4.781 2.398 12.828 1 88.56 245 GLY B O 1
ATOM 4721 N N . GLY B 1 246 ? 6.637 3.475 13.516 1 83.56 246 GLY B N 1
ATOM 4722 C CA . GLY B 1 246 ? 7.348 2.271 13.914 1 83.56 246 GLY B CA 1
ATOM 4723 C C . GLY B 1 246 ? 7 1.81 15.32 1 83.56 246 GLY B C 1
ATOM 4724 O O . GLY B 1 246 ? 7.75 1.048 15.93 1 83.56 246 GLY B O 1
ATOM 4725 N N . GLY B 1 247 ? 5.938 2.389 15.867 1 88.06 247 GLY B N 1
ATOM 4726 C CA . GLY B 1 247 ? 5.551 2.039 17.219 1 88.06 247 GLY B CA 1
ATOM 4727 C C . GLY B 1 247 ? 5.438 3.24 18.141 1 88.06 247 GLY B C 1
ATOM 4728 O O . GLY B 1 247 ? 5.934 4.324 17.828 1 88.06 247 GLY B O 1
ATOM 4729 N N . ARG B 1 248 ? 4.805 3.012 19.281 1 90.25 248 ARG B N 1
ATOM 4730 C CA . ARG B 1 248 ? 4.641 4.086 20.25 1 90.25 248 ARG B CA 1
ATOM 4731 C C . ARG B 1 248 ? 5.914 4.293 21.062 1 90.25 248 ARG B C 1
ATOM 4733 O O . ARG B 1 248 ? 6.379 3.375 21.75 1 90.25 248 ARG B O 1
ATOM 4740 N N . PRO B 1 249 ? 6.484 5.465 20.969 1 92.12 249 PRO B N 1
ATOM 4741 C CA . PRO B 1 249 ? 7.656 5.715 21.812 1 92.12 249 PRO B CA 1
ATOM 4742 C C . PRO B 1 249 ? 7.379 5.508 23.297 1 92.12 249 PRO B C 1
ATOM 4744 O O . PRO B 1 249 ? 6.273 5.789 23.766 1 92.12 249 PRO B O 1
ATOM 4747 N N . ASP B 1 250 ? 8.375 5 23.922 1 90.44 250 ASP B N 1
ATOM 4748 C CA . ASP B 1 250 ? 8.266 4.805 25.359 1 90.44 250 ASP B CA 1
ATOM 4749 C C . ASP B 1 250 ? 8.633 6.078 26.125 1 90.44 250 ASP B C 1
ATOM 4751 O O . ASP B 1 250 ? 9.812 6.387 26.281 1 90.44 250 ASP B O 1
ATOM 4755 N N . ILE B 1 251 ? 7.668 6.824 26.547 1 91.69 251 ILE B N 1
ATOM 4756 C CA . ILE B 1 251 ? 7.883 8.07 27.281 1 91.69 251 ILE B CA 1
ATOM 4757 C C . ILE B 1 251 ? 6.883 8.18 28.422 1 91.69 251 ILE B C 1
ATOM 4759 O O . ILE B 1 251 ? 5.715 7.812 28.281 1 91.69 251 ILE B O 1
ATOM 4763 N N . GLN B 1 252 ? 7.383 8.492 29.531 1 91.94 252 GLN B N 1
ATOM 4764 C CA . GLN B 1 252 ? 6.539 8.805 30.688 1 91.94 252 GLN B CA 1
ATOM 4765 C C . GLN B 1 252 ? 6.305 10.305 30.812 1 91.94 252 GLN B C 1
ATOM 4767 O O . GLN B 1 252 ? 7.164 11.031 31.312 1 91.94 252 GLN B O 1
ATOM 4772 N N . LEU B 1 253 ? 5.16 10.766 30.516 1 92.19 253 LEU B N 1
ATOM 4773 C CA . LEU B 1 253 ? 4.867 12.188 30.406 1 92.19 253 LEU B CA 1
ATOM 4774 C C . LEU B 1 253 ? 5.039 12.875 31.766 1 92.19 253 LEU B C 1
ATOM 4776 O O . LEU B 1 253 ? 5.664 13.938 31.844 1 92.19 253 LEU B O 1
ATOM 4780 N N . LYS B 1 254 ? 4.527 12.273 32.812 1 93.5 254 LYS B N 1
ATOM 4781 C CA . LYS B 1 254 ? 4.535 12.867 34.156 1 93.5 254 LYS B CA 1
ATOM 4782 C C . LYS B 1 254 ? 5.961 13.078 34.656 1 93.5 254 LYS B C 1
ATOM 4784 O O . LYS B 1 254 ? 6.223 14.008 35.406 1 93.5 254 LYS B O 1
ATOM 4789 N N . ARG B 1 255 ? 6.844 12.266 34.125 1 93.94 255 ARG B N 1
ATOM 4790 C CA . ARG B 1 255 ? 8.219 12.32 34.625 1 93.94 255 ARG B CA 1
ATOM 4791 C C . ARG B 1 255 ? 9.117 13.07 33.625 1 93.94 255 ARG B C 1
ATOM 4793 O O . ARG B 1 255 ? 10.039 13.773 34.062 1 93.94 255 ARG B O 1
ATOM 4800 N N . GLU B 1 256 ? 8.82 12.961 32.406 1 94.25 256 GLU B N 1
ATOM 4801 C CA . GLU B 1 256 ? 9.812 13.359 31.406 1 94.25 256 GLU B CA 1
ATOM 4802 C C . GLU B 1 256 ? 9.383 14.633 30.672 1 94.25 256 GLU B C 1
ATOM 4804 O O . GLU B 1 256 ? 10.203 15.289 30.031 1 94.25 256 GLU B O 1
ATOM 4809 N N . ILE B 1 257 ? 8.094 14.984 30.781 1 95.62 257 ILE B N 1
ATOM 4810 C CA . ILE B 1 257 ? 7.609 16.125 30.016 1 95.62 257 ILE B CA 1
ATOM 4811 C C . ILE B 1 257 ? 6.996 17.156 30.953 1 95.62 257 ILE B C 1
ATOM 4813 O O . ILE B 1 257 ? 7.406 18.328 30.969 1 95.62 257 ILE B O 1
ATOM 4817 N N . TYR B 1 258 ? 6.133 16.797 31.844 1 96.38 258 TYR B N 1
ATOM 4818 C CA . TYR B 1 258 ? 5.285 17.703 32.594 1 96.38 258 TYR B CA 1
ATOM 4819 C C . TYR B 1 258 ? 6.117 18.594 33.5 1 96.38 258 TYR B C 1
ATOM 4821 O O . TYR B 1 258 ? 5.871 19.797 33.594 1 96.38 258 TYR B O 1
ATOM 4829 N N . PRO B 1 259 ? 7.141 18.047 34.188 1 96.5 259 PRO B N 1
ATOM 4830 C CA . PRO B 1 259 ? 7.941 18.922 35.031 1 96.5 259 PRO B CA 1
ATOM 4831 C C . PRO B 1 259 ? 8.602 20.062 34.25 1 96.5 259 PRO B C 1
ATOM 4833 O O . PRO B 1 259 ? 8.75 21.172 34.781 1 96.5 259 PRO B O 1
ATOM 4836 N N . HIS B 1 260 ? 9.008 19.828 33.062 1 96.38 260 HIS B N 1
ATOM 4837 C CA . HIS B 1 260 ? 9.609 20.859 32.219 1 96.38 260 HIS B CA 1
ATOM 4838 C C . HIS B 1 260 ? 8.555 21.812 31.688 1 96.38 260 HIS B C 1
ATOM 4840 O O . HIS B 1 260 ? 8.773 23.016 31.641 1 96.38 260 HIS B O 1
ATOM 4846 N N . ALA B 1 261 ? 7.441 21.297 31.312 1 97.06 261 ALA B N 1
ATOM 4847 C CA . ALA B 1 261 ? 6.336 22.094 30.797 1 97.06 261 ALA B CA 1
ATOM 4848 C C . ALA B 1 261 ? 5.832 23.078 31.844 1 97.06 261 ALA B C 1
ATOM 4850 O O . ALA B 1 261 ? 5.488 24.219 31.5 1 97.06 261 ALA B O 1
ATOM 4851 N N . ASP B 1 262 ? 5.824 22.656 33.062 1 96.56 262 ASP B N 1
ATOM 4852 C CA . ASP B 1 262 ? 5.309 23.453 34.156 1 96.56 262 ASP B CA 1
ATOM 4853 C C . ASP B 1 262 ? 6.195 24.672 34.406 1 96.56 262 ASP B C 1
ATOM 4855 O O . ASP B 1 262 ? 5.746 25.656 35 1 96.56 262 ASP B O 1
ATOM 4859 N N . GLN B 1 263 ? 7.371 24.609 33.969 1 97.25 263 GLN B N 1
ATOM 4860 C CA . GLN B 1 263 ? 8.32 25.672 34.219 1 97.25 263 GLN B CA 1
ATOM 4861 C C . GLN B 1 263 ? 8.273 26.734 33.125 1 97.25 263 GLN B C 1
ATOM 4863 O O . GLN B 1 263 ? 8.922 27.766 33.219 1 97.25 263 GLN B O 1
ATOM 4868 N N . VAL B 1 264 ? 7.543 26.5 32.125 1 98.38 264 VAL B N 1
ATOM 4869 C CA . VAL B 1 264 ? 7.512 27.422 30.984 1 98.38 264 VAL B CA 1
ATOM 4870 C C . VAL B 1 264 ? 6.559 28.578 31.281 1 98.38 264 VAL B C 1
ATOM 4872 O O . VAL B 1 264 ? 5.395 28.359 31.625 1 98.38 264 VAL B O 1
ATOM 4875 N N . ALA B 1 265 ? 7.023 29.797 31.109 1 97.94 265 ALA B N 1
ATOM 4876 C CA . ALA B 1 265 ? 6.223 31 31.344 1 97.94 265 ALA B CA 1
ATOM 4877 C C . ALA B 1 265 ? 5.73 31.609 30.047 1 97.94 265 ALA B C 1
ATOM 4879 O O . ALA B 1 265 ? 6.473 31.656 29.062 1 97.94 265 ALA B O 1
ATOM 4880 N N . LEU B 1 266 ? 4.508 32 30 1 98 266 LEU B N 1
ATOM 4881 C CA . LEU B 1 266 ? 3.973 32.844 28.922 1 98 266 LEU B CA 1
ATOM 4882 C C . LEU B 1 266 ? 4.387 34.281 29.094 1 98 266 LEU B C 1
ATOM 4884 O O . LEU B 1 266 ? 3.916 34.969 30.016 1 98 266 LEU B O 1
ATOM 4888 N N . VAL B 1 267 ? 5.176 34.781 28.266 1 97.44 267 VAL B N 1
ATOM 4889 C CA . VAL B 1 267 ? 5.773 36.125 28.391 1 97.44 267 VAL B CA 1
ATOM 4890 C C . VAL B 1 267 ? 4.902 37.156 27.672 1 97.44 267 VAL B C 1
ATOM 4892 O O . VAL B 1 267 ? 4.801 38.312 28.109 1 97.44 267 VAL B O 1
ATOM 4895 N N . MET B 1 268 ? 4.387 36.75 26.562 1 97 268 MET B N 1
ATOM 4896 C CA . MET B 1 268 ? 3.545 37.625 25.75 1 97 268 MET B CA 1
ATOM 4897 C C . MET B 1 268 ? 2.445 36.812 25.047 1 97 268 MET B C 1
ATOM 4899 O O . MET B 1 268 ? 2.689 35.719 24.562 1 97 268 MET B O 1
ATOM 4903 N N . ASP B 1 269 ? 1.238 37.375 25.094 1 97.62 269 ASP B N 1
ATOM 4904 C CA . ASP B 1 269 ? 0.079 36.812 24.422 1 97.62 269 ASP B CA 1
ATOM 4905 C C . ASP B 1 269 ? -0.538 37.812 23.438 1 97.62 269 ASP B C 1
ATOM 4907 O O . ASP B 1 269 ? -1.235 38.719 23.828 1 97.62 269 ASP B O 1
ATOM 4911 N N . GLN B 1 270 ? -0.248 37.625 22.219 1 96.62 270 GLN B N 1
ATOM 4912 C CA . GLN B 1 270 ? -0.85 38.406 21.141 1 96.62 270 GLN B CA 1
ATOM 4913 C C . GLN B 1 270 ? -1.787 37.562 20.297 1 96.62 270 GLN B C 1
ATOM 4915 O O . GLN B 1 270 ? -1.879 37.75 19.078 1 96.62 270 GLN B O 1
ATOM 4920 N N . THR B 1 271 ? -2.371 36.562 20.938 1 96.44 271 THR B N 1
ATOM 4921 C CA . THR B 1 271 ? -3.281 35.688 20.219 1 96.44 271 THR B CA 1
ATOM 4922 C C . THR B 1 271 ? -4.715 36.188 20.312 1 96.44 271 THR B C 1
ATOM 4924 O O . THR B 1 271 ? -5.023 37.062 21.141 1 96.44 271 THR B O 1
ATOM 4927 N N . ARG B 1 272 ? -5.535 35.781 19.453 1 95.12 272 ARG B N 1
ATOM 4928 C CA . ARG B 1 272 ? -6.973 36.031 19.438 1 95.12 272 ARG B CA 1
ATOM 4929 C C . ARG B 1 272 ? -7.727 34.781 18.984 1 95.12 272 ARG B C 1
ATOM 4931 O O . ARG B 1 272 ? -7.168 33.938 18.281 1 95.12 272 ARG B O 1
ATOM 4938 N N . TRP B 1 273 ? -8.953 34.719 19.438 1 94.25 273 TRP B N 1
ATOM 4939 C CA . TRP B 1 273 ? -9.812 33.656 18.969 1 94.25 273 TRP B CA 1
ATOM 4940 C C . TRP B 1 273 ? -10.422 33.969 17.609 1 94.25 273 TRP B C 1
ATOM 4942 O O . TRP B 1 273 ? -10.93 35.094 17.406 1 94.25 273 TRP B O 1
ATOM 4952 N N . TRP B 1 274 ? -10.289 33.156 16.641 1 90.25 274 TRP B N 1
ATOM 4953 C CA . TRP B 1 274 ? -10.828 33.312 15.289 1 90.25 274 TRP B CA 1
ATOM 4954 C C . TRP B 1 274 ? -11.836 32.219 14.961 1 90.25 274 TRP B C 1
ATOM 4956 O O . TRP B 1 274 ? -11.492 31.031 14.938 1 90.25 274 TRP B O 1
ATOM 4966 N N . ASP B 1 275 ? -13.039 32.625 14.742 1 87.94 275 ASP B N 1
ATOM 4967 C CA . ASP B 1 275 ? -14.094 31.688 14.328 1 87.94 275 ASP B CA 1
ATOM 4968 C C . ASP B 1 275 ? -14.266 31.688 12.812 1 87.94 275 ASP B C 1
ATOM 4970 O O . ASP B 1 275 ? -14.508 32.719 12.211 1 87.94 275 ASP B O 1
ATOM 4974 N N . LEU B 1 276 ? -14.047 30.609 12.273 1 79.94 276 LEU B N 1
ATOM 4975 C CA . LEU B 1 276 ? -14.203 30.406 10.836 1 79.94 276 LEU B CA 1
ATOM 4976 C C . LEU B 1 276 ? -15.516 29.703 10.531 1 79.94 276 LEU B C 1
ATOM 4978 O O . LEU B 1 276 ? -15.805 28.641 11.086 1 79.94 276 LEU B O 1
ATOM 4982 N N . LYS B 1 277 ? -16.344 30.469 9.758 1 73.06 277 LYS B N 1
ATOM 4983 C CA . LYS B 1 277 ? -17.594 29.828 9.344 1 73.06 277 LYS B CA 1
ATOM 4984 C C . LYS B 1 277 ? -17.359 28.844 8.203 1 73.06 277 LYS B C 1
ATOM 4986 O O . LYS B 1 277 ? -16.562 29.094 7.309 1 73.06 277 LYS B O 1
ATOM 4991 N N . GLY B 1 278 ? -17.828 27.609 8.438 1 69.19 278 GLY B N 1
ATOM 4992 C CA . GLY B 1 278 ? -17.75 26.609 7.379 1 69.19 278 GLY B CA 1
ATOM 4993 C C . GLY B 1 278 ? -18.969 25.719 7.309 1 69.19 278 GLY B C 1
ATOM 4994 O O . GLY B 1 278 ? -20.047 26.094 7.766 1 69.19 278 GLY B O 1
ATOM 4995 N N . TYR B 1 279 ? -19 24.828 6.359 1 66.88 279 TYR B N 1
ATOM 4996 C CA . TYR B 1 279 ? -20.047 23.828 6.168 1 66.88 279 TYR B CA 1
ATOM 4997 C C . TYR B 1 279 ? -19.484 22.422 6.215 1 66.88 279 TYR B C 1
ATOM 4999 O O . TYR B 1 279 ? -18.406 22.156 5.68 1 66.88 279 TYR B O 1
ATOM 5007 N N . SER B 1 280 ? -20.172 21.547 7.023 1 65.88 280 SER B N 1
ATOM 5008 C CA . SER B 1 280 ? -19.828 20.125 7.055 1 65.88 280 SER B CA 1
ATOM 5009 C C . SER B 1 280 ? -20.719 19.328 6.113 1 65.88 280 SER B C 1
ATOM 5011 O O . SER B 1 280 ? -21.906 19.156 6.375 1 65.88 280 SER B O 1
ATOM 5013 N N . GLY B 1 281 ? -20.141 18.891 5.012 1 61.19 281 GLY B N 1
ATOM 5014 C CA . GLY B 1 281 ? -20.875 18.031 4.098 1 61.19 281 GLY B CA 1
ATOM 5015 C C . GLY B 1 281 ? -21.328 16.734 4.742 1 61.19 281 GLY B C 1
ATOM 5016 O O . GLY B 1 281 ? -22.422 16.234 4.449 1 61.19 281 GLY B O 1
ATOM 5017 N N . ARG B 1 282 ? -20.562 16.141 5.676 1 58.59 282 ARG B N 1
ATOM 5018 C CA . ARG B 1 282 ? -20.891 14.906 6.375 1 58.59 282 ARG B CA 1
ATOM 5019 C C . ARG B 1 282 ? -22.109 15.086 7.27 1 58.59 282 ARG B C 1
ATOM 5021 O O . ARG B 1 282 ? -23.031 14.258 7.242 1 58.59 282 ARG B O 1
ATOM 5028 N N . LEU B 1 283 ? -22.109 16.25 7.91 1 60.47 283 LEU B N 1
ATOM 5029 C CA . LEU B 1 283 ? -23.172 16.5 8.859 1 60.47 283 LEU B CA 1
ATOM 5030 C C . LEU B 1 283 ? -24.281 17.359 8.227 1 60.47 283 LEU B C 1
ATOM 5032 O O . LEU B 1 283 ? -25.344 17.531 8.82 1 60.47 283 LEU B O 1
ATOM 5036 N N . LYS B 1 284 ? -24 17.797 7.078 1 67.75 284 LYS B N 1
ATOM 5037 C CA . LYS B 1 284 ? -24.922 18.625 6.305 1 67.75 284 LYS B CA 1
ATOM 5038 C C . LYS B 1 284 ? -25.422 19.812 7.121 1 67.75 284 LYS B C 1
ATOM 5040 O O . LYS B 1 284 ? -26.625 20.078 7.191 1 67.75 284 LYS B O 1
ATOM 5045 N N . ARG B 1 285 ? -24.516 20.438 7.906 1 70.62 285 ARG B N 1
ATOM 5046 C CA . ARG B 1 285 ? -24.844 21.641 8.68 1 70.62 285 ARG B CA 1
ATOM 5047 C C . ARG B 1 285 ? -23.641 22.594 8.734 1 70.62 285 ARG B C 1
ATOM 5049 O O . ARG B 1 285 ? -22.5 22.172 8.523 1 70.62 285 ARG B O 1
ATOM 5056 N N . PRO B 1 286 ? -24.031 23.891 9.023 1 73.62 286 PRO B N 1
ATOM 5057 C CA . PRO B 1 286 ? -22.922 24.828 9.234 1 73.62 286 PRO B CA 1
ATOM 5058 C C . PRO B 1 286 ? -22.047 24.453 10.422 1 73.62 286 PRO B C 1
ATOM 5060 O O . PRO B 1 286 ? -22.531 23.891 11.398 1 73.62 286 PRO B O 1
ATOM 5063 N N . GLN B 1 287 ? -20.781 24.547 10.25 1 76.25 287 GLN B N 1
ATOM 5064 C CA . GLN B 1 287 ? -19.812 24.281 11.305 1 76.25 287 GLN B CA 1
ATOM 5065 C C . GLN B 1 287 ? -18.875 25.469 11.5 1 76.25 287 GLN B C 1
ATOM 5067 O O . GLN B 1 287 ? -18.5 26.125 10.539 1 76.25 287 GLN B O 1
ATOM 5072 N N . VAL B 1 288 ? -18.703 25.766 12.75 1 77.94 288 VAL B N 1
ATOM 5073 C CA . VAL B 1 288 ? -17.734 26.812 13.062 1 77.94 288 VAL B CA 1
ATOM 5074 C C . VAL B 1 288 ? -16.438 26.188 13.578 1 77.94 288 VAL B C 1
ATOM 5076 O O . VAL B 1 288 ? -16.469 25.391 14.516 1 77.94 288 VAL B O 1
ATOM 5079 N N . LEU B 1 289 ? -15.414 26.453 12.797 1 86 289 LEU B N 1
ATOM 5080 C CA . LEU B 1 289 ? -14.086 26.094 13.273 1 86 289 LEU B CA 1
ATOM 5081 C C . LEU B 1 289 ? -13.438 27.25 14.023 1 86 289 LEU B C 1
ATOM 5083 O O . LEU B 1 289 ? -13.289 28.344 13.477 1 86 289 LEU B O 1
ATOM 5087 N N . GLY B 1 290 ? -13.266 27.094 15.242 1 89.75 290 GLY B N 1
ATOM 5088 C CA . GLY B 1 290 ? -12.664 28.156 16.016 1 89.75 290 GLY B CA 1
ATOM 5089 C C . GLY B 1 290 ? -11.383 27.75 16.719 1 89.75 290 GLY B C 1
ATOM 5090 O O . GLY B 1 290 ? -11.156 26.562 16.953 1 89.75 290 GLY B O 1
ATOM 5091 N N . GLY B 1 291 ? -10.539 28.734 16.984 1 94.69 291 GLY B N 1
ATOM 5092 C CA . GLY B 1 291 ? -9.305 28.5 17.719 1 94.69 291 GLY B CA 1
ATOM 5093 C C . GLY B 1 291 ? -8.422 29.719 17.812 1 94.69 291 GLY B C 1
ATOM 5094 O O . GLY B 1 291 ? -8.773 30.797 17.297 1 94.69 291 GLY B O 1
ATOM 5095 N N . LEU B 1 292 ? -7.398 29.578 18.531 1 96.69 292 LEU B N 1
ATOM 5096 C CA . LEU B 1 292 ? -6.445 30.656 18.75 1 96.69 292 LEU B CA 1
ATOM 5097 C C . LEU B 1 292 ? -5.574 30.859 17.516 1 96.69 292 LEU B C 1
ATOM 5099 O O . LEU B 1 292 ? -5.098 29.906 16.906 1 96.69 292 LEU B O 1
ATOM 5103 N N . VAL B 1 293 ? -5.449 32.094 17.062 1 95.94 293 VAL B N 1
ATOM 5104 C CA . VAL B 1 293 ? -4.469 32.5 16.062 1 95.94 293 VAL B CA 1
ATOM 5105 C C . VAL B 1 293 ? -3.639 33.656 16.594 1 95.94 293 VAL B C 1
ATOM 5107 O O . VAL B 1 293 ? -4.062 34.375 17.516 1 95.94 293 VAL B O 1
ATOM 5110 N N . GLY B 1 294 ? -2.426 33.781 16.031 1 96.19 294 GLY B N 1
ATOM 5111 C CA . GLY B 1 294 ? -1.55 34.844 16.484 1 96.19 294 GLY B CA 1
ATOM 5112 C C . GLY B 1 294 ? -0.268 34.312 17.125 1 96.19 294 GLY B C 1
ATOM 5113 O O . GLY B 1 294 ? 0.099 33.156 16.938 1 96.19 294 GLY B O 1
ATOM 5114 N N . ARG B 1 295 ? 0.378 35.25 17.906 1 96.94 295 ARG B N 1
ATOM 5115 C CA . ARG B 1 295 ? 1.725 34.938 18.391 1 96.94 295 ARG B CA 1
ATOM 5116 C C . ARG B 1 295 ? 1.775 34.938 19.906 1 96.94 295 ARG B C 1
ATOM 5118 O O . ARG B 1 295 ? 1.149 35.781 20.562 1 96.94 295 ARG B O 1
ATOM 5125 N N . ALA B 1 296 ? 2.467 34 20.406 1 97.94 296 ALA B N 1
ATOM 5126 C CA . ALA B 1 296 ? 2.799 33.906 21.828 1 97.94 296 ALA B CA 1
ATOM 5127 C C . ALA B 1 296 ? 4.301 33.719 22.031 1 97.94 296 ALA B C 1
ATOM 5129 O O . ALA B 1 296 ? 4.973 33.125 21.203 1 97.94 296 ALA B O 1
ATOM 5130 N N . ILE B 1 297 ? 4.789 34.281 23.078 1 98.06 297 ILE B N 1
ATOM 5131 C CA . ILE B 1 297 ? 6.195 34.125 23.438 1 98.06 297 ILE B CA 1
ATOM 5132 C C . ILE B 1 297 ? 6.309 33.406 24.766 1 98.06 297 ILE B C 1
ATOM 5134 O O . ILE B 1 297 ? 5.629 33.75 25.734 1 98.06 297 ILE B O 1
ATOM 5138 N N . TYR B 1 298 ? 7.18 32.438 24.797 1 98.56 298 TYR B N 1
ATOM 5139 C CA . TYR B 1 298 ? 7.395 31.625 26 1 98.56 298 TYR B CA 1
ATOM 5140 C C . TYR B 1 298 ? 8.852 31.688 26.438 1 98.56 298 TYR B C 1
ATOM 5142 O O . TYR B 1 298 ? 9.734 32 25.641 1 98.56 298 TYR B O 1
ATOM 5150 N N . ARG B 1 299 ? 9 31.359 27.719 1 98.31 299 ARG B N 1
ATOM 5151 C CA . ARG B 1 299 ? 10.359 31.297 28.25 1 98.31 299 ARG B CA 1
ATOM 5152 C C . ARG B 1 299 ? 10.5 30.188 29.297 1 98.31 299 ARG B C 1
ATOM 5154 O O . ARG B 1 299 ? 9.594 29.969 30.094 1 98.31 299 ARG B O 1
ATOM 5161 N N . THR B 1 300 ? 11.562 29.531 29.25 1 97.94 300 THR B N 1
ATOM 5162 C CA . THR B 1 300 ? 11.961 28.578 30.297 1 97.94 300 THR B CA 1
ATOM 5163 C C . THR B 1 300 ? 13.477 28.469 30.375 1 97.94 300 THR B C 1
ATOM 5165 O O . THR B 1 300 ? 14.195 29 29.516 1 97.94 300 THR B O 1
ATOM 5168 N N . THR B 1 301 ? 13.938 27.844 31.406 1 95.5 301 THR B N 1
ATOM 5169 C CA . THR B 1 301 ? 15.375 27.703 31.578 1 95.5 301 THR B CA 1
ATOM 5170 C C . THR B 1 301 ? 15.914 26.562 30.703 1 95.5 301 THR B C 1
ATOM 5172 O O . THR B 1 301 ? 17.078 26.578 30.312 1 95.5 301 THR B O 1
ATOM 5175 N N . ASP B 1 302 ? 15.078 25.594 30.375 1 95.38 302 ASP B N 1
ATOM 5176 C CA . ASP B 1 302 ? 15.531 24.438 29.625 1 95.38 302 ASP B CA 1
ATOM 5177 C C . ASP B 1 302 ? 14.477 24 28.609 1 95.38 302 ASP B C 1
ATOM 5179 O O . ASP B 1 302 ? 13.445 23.438 28.969 1 95.38 302 ASP B O 1
ATOM 5183 N N . TRP B 1 303 ? 14.789 24.203 27.328 1 97.06 303 TRP B N 1
ATOM 5184 C CA . TRP B 1 303 ? 13.875 23.844 26.25 1 97.06 303 TRP B CA 1
ATOM 5185 C C . TRP B 1 303 ? 14.164 22.453 25.719 1 97.06 303 TRP B C 1
ATOM 5187 O O . TRP B 1 303 ? 13.344 21.875 25 1 97.06 303 TRP B O 1
ATOM 5197 N N . GLN B 1 304 ? 15.25 21.828 26.062 1 95.69 304 GLN B N 1
ATOM 5198 C CA . GLN B 1 304 ? 15.805 20.641 25.406 1 95.69 304 GLN B CA 1
ATOM 5199 C C . GLN B 1 304 ? 14.805 19.5 25.391 1 95.69 304 GLN B C 1
ATOM 5201 O O . GLN B 1 304 ? 14.57 18.875 24.359 1 95.69 304 GLN B O 1
ATOM 5206 N N . PRO B 1 305 ? 14.125 19.219 26.469 1 95.56 305 PRO B N 1
ATOM 5207 C CA . PRO B 1 305 ? 13.211 18.078 26.469 1 95.56 305 PRO B CA 1
ATOM 5208 C C . PRO B 1 305 ? 11.922 18.344 25.688 1 95.56 305 PRO B C 1
ATOM 5210 O O . PRO B 1 305 ? 11.18 17.422 25.375 1 95.56 305 PRO B O 1
ATOM 5213 N N . LEU B 1 306 ? 11.609 19.609 25.391 1 97.44 306 LEU B N 1
ATOM 5214 C CA . LEU B 1 306 ? 10.297 19.984 24.875 1 97.44 306 LEU B CA 1
ATOM 5215 C C . LEU B 1 306 ? 10.352 20.266 23.375 1 97.44 306 LEU B C 1
ATOM 5217 O O . LEU B 1 306 ? 9.375 20.047 22.672 1 97.44 306 LEU B O 1
ATOM 5221 N N . LEU B 1 307 ? 11.438 20.672 22.828 1 97.06 307 LEU B N 1
ATOM 5222 C CA . LEU B 1 307 ? 11.555 21.234 21.484 1 97.06 307 LEU B CA 1
ATOM 5223 C C . LEU B 1 307 ? 11.234 20.188 20.422 1 97.06 307 LEU B C 1
ATOM 5225 O O . LEU B 1 307 ? 10.531 20.484 19.453 1 97.06 307 LEU B O 1
ATOM 5229 N N . PRO B 1 308 ? 11.742 18.938 20.562 1 97.25 308 PRO B N 1
ATOM 5230 C CA . PRO B 1 308 ? 11.422 17.969 19.516 1 97.25 308 PRO B CA 1
ATOM 5231 C C . PRO B 1 308 ? 9.922 17.766 19.328 1 97.25 308 PRO B C 1
ATOM 5233 O O . PRO B 1 308 ? 9.445 17.625 18.203 1 97.25 308 PRO B O 1
ATOM 5236 N N . TRP B 1 309 ? 9.203 17.797 20.422 1 97.38 309 TRP B N 1
ATOM 5237 C CA . TRP B 1 309 ? 7.758 17.609 20.359 1 97.38 309 TRP B CA 1
ATOM 5238 C C . TRP B 1 309 ? 7.074 18.797 19.703 1 97.38 309 TRP B C 1
ATOM 5240 O O . TRP B 1 309 ? 6.16 18.625 18.891 1 97.38 309 TRP B O 1
ATOM 5250 N N . LEU B 1 310 ? 7.547 19.953 20.016 1 97.62 310 LEU B N 1
ATOM 5251 C CA . LEU B 1 310 ? 7 21.156 19.391 1 97.62 310 LEU B CA 1
ATOM 5252 C C . LEU B 1 310 ? 7.312 21.188 17.906 1 97.62 310 LEU B C 1
ATOM 5254 O O . LEU B 1 310 ? 6.465 21.578 17.094 1 97.62 310 LEU B O 1
ATOM 5258 N N . LEU B 1 311 ? 8.5 20.812 17.594 1 97.94 311 LEU B N 1
ATOM 5259 C CA . LEU B 1 311 ? 8.898 20.812 16.188 1 97.94 311 LEU B CA 1
ATOM 5260 C C . LEU B 1 311 ? 8.109 19.781 15.398 1 97.94 311 LEU B C 1
ATOM 5262 O O . LEU B 1 311 ? 7.711 20.031 14.258 1 97.94 311 LEU B O 1
ATOM 5266 N N . TRP B 1 312 ? 7.871 18.656 15.953 1 97.94 312 TRP B N 1
ATOM 5267 C CA . TRP B 1 312 ? 6.988 17.688 15.305 1 97.94 312 TRP B CA 1
ATOM 5268 C C . TRP B 1 312 ? 5.598 18.281 15.102 1 97.94 312 TRP B C 1
ATOM 5270 O O . TRP B 1 312 ? 4.973 18.062 14.055 1 97.94 312 TRP B O 1
ATOM 5280 N N . SER B 1 313 ? 5.113 19 16.078 1 97.94 313 SER B N 1
ATOM 5281 C CA . SER B 1 313 ? 3.801 19.625 15.953 1 97.94 313 SER B CA 1
ATOM 5282 C C . SER B 1 313 ? 3.783 20.656 14.828 1 97.94 313 SER B C 1
ATOM 5284 O O . SER B 1 313 ? 2.76 20.844 14.164 1 97.94 313 SER B O 1
ATOM 5286 N N . SER B 1 314 ? 4.906 21.312 14.617 1 97.88 314 SER B N 1
ATOM 5287 C CA . SER B 1 314 ? 4.992 22.281 13.523 1 97.88 314 SER B CA 1
ATOM 5288 C C . SER B 1 314 ? 4.906 21.578 12.172 1 97.88 314 SER B C 1
ATOM 5290 O O . SER B 1 314 ? 4.648 22.219 11.148 1 97.88 314 SER B O 1
ATOM 5292 N N . VAL B 1 315 ? 5.102 20.312 12.156 1 98.12 315 VAL B N 1
ATOM 5293 C CA . VAL B 1 315 ? 5.035 19.516 10.938 1 98.12 315 VAL B CA 1
ATOM 5294 C C . VAL B 1 315 ? 3.645 18.906 10.789 1 98.12 315 VAL B C 1
ATOM 5296 O O . VAL B 1 315 ? 2.98 19.094 9.766 1 98.12 315 VAL B O 1
ATOM 5299 N N . ILE B 1 316 ? 3.141 18.297 11.867 1 98.12 316 ILE B N 1
ATOM 5300 C CA . ILE B 1 316 ? 1.952 17.469 11.711 1 98.12 316 ILE B CA 1
ATOM 5301 C C . ILE B 1 316 ? 0.747 18.172 12.336 1 98.12 316 ILE B C 1
ATOM 5303 O O . ILE B 1 316 ? -0.346 17.594 12.398 1 98.12 316 ILE B O 1
ATOM 5307 N N . HIS B 1 317 ? 0.886 19.375 12.797 1 98.19 317 HIS B N 1
ATOM 5308 C CA . HIS B 1 317 ? -0.172 20.188 13.383 1 98.19 317 HIS B CA 1
ATOM 5309 C C . HIS B 1 317 ? -0.579 19.656 14.75 1 98.19 317 HIS B C 1
ATOM 5311 O O . HIS B 1 317 ? -0.061 18.625 15.203 1 98.19 317 HIS B O 1
ATOM 5317 N N . VAL B 1 318 ? -1.412 20.391 15.453 1 97.44 318 VAL B N 1
ATOM 5318 C CA . VAL B 1 318 ? -1.853 20 16.781 1 97.44 318 VAL B CA 1
ATOM 5319 C C . VAL B 1 318 ? -3.238 20.578 17.062 1 97.44 318 VAL B C 1
ATOM 5321 O O . VAL B 1 318 ? -3.619 21.594 16.484 1 97.44 318 VAL B O 1
ATOM 5324 N N . GLY B 1 319 ? -3.979 19.891 17.906 1 95.81 319 GLY B N 1
ATOM 5325 C CA . GLY B 1 319 ? -5.309 20.344 18.281 1 95.81 319 GLY B CA 1
ATOM 5326 C C . GLY B 1 319 ? -6.41 19.703 17.453 1 95.81 319 GLY B C 1
ATOM 5327 O O . GLY B 1 319 ? -6.234 18.594 16.922 1 95.81 319 GLY B O 1
ATOM 5328 N N . LYS B 1 320 ? -7.582 20.328 17.391 1 92.69 320 LYS B N 1
ATOM 5329 C CA . LYS B 1 320 ? -8.742 19.781 16.703 1 92.69 320 LYS B CA 1
ATOM 5330 C C . LYS B 1 320 ? -8.727 20.156 15.219 1 92.69 320 LYS B C 1
ATOM 5332 O O . LYS B 1 320 ? -8.188 21.203 14.852 1 92.69 320 LYS B O 1
ATOM 5337 N N . ASN B 1 321 ? -9.297 19.344 14.344 1 92.25 321 ASN B N 1
ATOM 5338 C CA . ASN B 1 321 ? -9.547 19.594 12.93 1 92.25 321 ASN B CA 1
ATOM 5339 C C . ASN B 1 321 ? -8.242 19.766 12.156 1 92.25 321 ASN B C 1
ATOM 5341 O O . ASN B 1 321 ? -8.172 20.578 11.234 1 92.25 321 ASN B O 1
ATOM 5345 N N . VAL B 1 322 ? -7.266 18.953 12.547 1 95.44 322 VAL B N 1
ATOM 5346 C CA . VAL B 1 322 ? -5.957 19.062 11.914 1 95.44 322 VAL B CA 1
ATOM 5347 C C . VAL B 1 322 ? -6.059 18.625 10.453 1 95.44 322 VAL B C 1
ATOM 5349 O O . VAL B 1 322 ? -5.328 19.125 9.594 1 95.44 322 VAL B O 1
ATOM 5352 N N . VAL B 1 323 ? -7.012 17.75 10.125 1 94.88 323 VAL B N 1
ATOM 5353 C CA . VAL B 1 323 ? -7.129 17.219 8.766 1 94.88 323 VAL B CA 1
ATOM 5354 C C . VAL B 1 323 ? -7.586 18.328 7.824 1 94.88 323 VAL B C 1
ATOM 5356 O O . VAL B 1 323 ? -7.43 18.234 6.605 1 94.88 323 VAL B O 1
ATOM 5359 N N . LYS B 1 324 ? -8.188 19.391 8.406 1 94.56 324 LYS B N 1
ATOM 5360 C CA . LYS B 1 324 ? -8.641 20.547 7.625 1 94.56 324 LYS B CA 1
ATOM 5361 C C . LYS B 1 324 ? -7.566 21.609 7.551 1 94.56 324 LYS B C 1
ATOM 5363 O O . LYS B 1 324 ? -7.766 22.656 6.934 1 94.56 324 LYS B O 1
ATOM 5368 N N . GLY B 1 325 ? -6.453 21.375 8.219 1 96.19 325 GLY B N 1
ATOM 5369 C CA . GLY B 1 325 ? -5.355 22.344 8.18 1 96.19 325 GLY B CA 1
ATOM 5370 C C . GLY B 1 325 ? -5.289 23.219 9.414 1 96.19 325 GLY B C 1
ATOM 5371 O O . GLY B 1 325 ? -4.5 24.156 9.469 1 96.19 325 GLY B O 1
ATOM 5372 N N . CYS B 1 326 ? -6.117 22.922 10.367 1 95.5 326 CYS B N 1
ATOM 5373 C CA . CYS B 1 326 ? -6.051 23.672 11.617 1 95.5 326 CYS B CA 1
ATOM 5374 C C . CYS B 1 326 ? -4.852 23.234 12.453 1 95.5 326 CYS B C 1
ATOM 5376 O O . CYS B 1 326 ? -4.273 22.172 12.203 1 95.5 326 CYS B O 1
ATOM 5378 N N . GLY B 1 327 ? -4.418 24.109 13.352 1 97.25 327 GLY B N 1
ATOM 5379 C CA . GLY B 1 327 ? -3.379 23.75 14.297 1 97.25 327 GLY B CA 1
ATOM 5380 C C . GLY B 1 327 ? -1.978 23.891 13.734 1 97.25 327 GLY B C 1
ATOM 5381 O O . GLY B 1 327 ? -1.027 23.312 14.258 1 97.25 327 GLY B O 1
ATOM 5382 N N . ALA B 1 328 ? -1.846 24.609 12.594 1 97.94 328 ALA B N 1
ATOM 5383 C CA . ALA B 1 328 ? -0.523 24.891 12.055 1 97.94 328 ALA B CA 1
ATOM 5384 C C . ALA B 1 328 ? 0.203 25.938 12.906 1 97.94 328 ALA B C 1
ATOM 5386 O O . ALA B 1 328 ? -0.402 26.906 13.352 1 97.94 328 ALA B O 1
ATOM 5387 N N . LEU B 1 329 ? 1.499 25.688 13.172 1 97.31 329 LEU B N 1
ATOM 5388 C CA . LEU B 1 329 ? 2.264 26.656 13.953 1 97.31 329 LEU B CA 1
ATOM 5389 C C . LEU B 1 329 ? 3.695 26.766 13.438 1 97.31 329 LEU B C 1
ATOM 5391 O O . LEU B 1 329 ? 4.176 25.859 12.742 1 97.31 329 LEU B O 1
ATOM 5395 N N . ARG B 1 330 ? 4.336 27.797 13.672 1 96.69 330 ARG B N 1
ATOM 5396 C CA . ARG B 1 330 ? 5.746 28.047 13.391 1 96.69 330 ARG B CA 1
ATOM 5397 C C . ARG B 1 330 ? 6.465 28.562 14.633 1 96.69 330 ARG B C 1
ATOM 5399 O O . ARG B 1 330 ? 5.859 29.234 15.477 1 96.69 330 ARG B O 1
ATOM 5406 N N . LEU B 1 331 ? 7.746 28.203 14.766 1 96.31 331 LEU B N 1
ATOM 5407 C CA . LEU B 1 331 ? 8.531 28.562 15.938 1 96.31 331 LEU B CA 1
ATOM 5408 C C . LEU B 1 331 ? 9.852 29.203 15.539 1 96.31 331 LEU B C 1
ATOM 5410 O O . LEU B 1 331 ? 10.461 28.812 14.539 1 96.31 331 LEU B O 1
ATOM 5414 N N . TRP B 1 332 ? 10.297 30.109 16.312 1 96.06 332 TRP B N 1
ATOM 5415 C CA . TRP B 1 332 ? 11.648 30.641 16.156 1 96.06 332 TRP B CA 1
ATOM 5416 C C . TRP B 1 332 ? 12.148 31.234 17.469 1 96.06 332 TRP B C 1
ATOM 5418 O O . TRP B 1 332 ? 11.367 31.422 18.406 1 96.06 332 TRP B O 1
ATOM 5428 N N . ALA B 1 333 ? 13.414 31.453 17.531 1 97.19 333 ALA B N 1
ATOM 5429 C CA . ALA B 1 333 ? 14.047 32 18.734 1 97.19 333 ALA B CA 1
ATOM 5430 C C . ALA B 1 333 ? 13.945 33.531 18.734 1 97.19 333 ALA B C 1
ATOM 5432 O O . ALA B 1 333 ? 14.141 34.188 17.703 1 97.19 333 ALA B O 1
ATOM 5433 N N . GLY B 1 334 ? 13.602 34.031 19.859 1 94.81 334 GLY B N 1
ATOM 5434 C CA . GLY B 1 334 ? 13.633 35.5 20.031 1 94.81 334 GLY B CA 1
ATOM 5435 C C . GLY B 1 334 ? 12.25 36.094 20.109 1 94.81 334 GLY B C 1
ATOM 5436 O O . GLY B 1 334 ? 11.242 35.406 19.953 1 94.81 334 GLY B O 1
ATOM 5437 N N . ARG B 1 335 ? 12.211 37.375 20.375 1 91.69 335 ARG B N 1
ATOM 5438 C CA . ARG B 1 335 ? 10.961 38.094 20.609 1 91.69 335 ARG B CA 1
ATOM 5439 C C . ARG B 1 335 ? 10.516 38.844 19.359 1 91.69 335 ARG B C 1
ATOM 5441 O O . ARG B 1 335 ? 9.375 39.312 19.281 1 91.69 335 ARG B O 1
ATOM 5448 N N . ASP B 1 336 ? 11.469 38.906 18.469 1 85.12 336 ASP B N 1
ATOM 5449 C CA . ASP B 1 336 ? 11.188 39.688 17.266 1 85.12 336 ASP B CA 1
ATOM 5450 C C . ASP B 1 336 ? 10.289 38.906 16.312 1 85.12 336 ASP B C 1
ATOM 5452 O O . ASP B 1 336 ? 10.219 37.688 16.359 1 85.12 336 ASP B O 1
ATOM 5456 N N . GLU B 1 337 ? 9.523 39.719 15.648 1 80.38 337 GLU B N 1
ATOM 5457 C CA . GLU B 1 337 ? 8.688 39.094 14.641 1 80.38 337 GLU B CA 1
ATOM 5458 C C . GLU B 1 337 ? 9.531 38.375 13.602 1 80.38 337 GLU B C 1
ATOM 5460 O O . GLU B 1 337 ? 10.656 38.781 13.305 1 80.38 337 GLU B O 1
ATOM 5465 N N . ALA B 1 338 ? 9.156 37.219 13.398 1 65.62 338 ALA B N 1
ATOM 5466 C CA . ALA B 1 338 ? 9.898 36.406 12.43 1 65.62 338 ALA B CA 1
ATOM 5467 C C . ALA B 1 338 ? 10.156 37.188 11.148 1 65.62 338 ALA B C 1
ATOM 5469 O O . ALA B 1 338 ? 9.273 37.938 10.672 1 65.62 338 ALA B O 1
ATOM 5470 N N . VAL B 1 339 ? 11.406 37.719 10.891 1 50.5 339 VAL B N 1
ATOM 5471 C CA . VAL B 1 339 ? 11.672 38.312 9.586 1 50.5 339 VAL B CA 1
ATOM 5472 C C . VAL B 1 339 ? 11.023 37.469 8.484 1 50.5 339 VAL B C 1
ATOM 5474 O O . VAL B 1 339 ? 11.242 36.281 8.414 1 50.5 339 VAL B O 1
ATOM 5477 N N . ARG B 1 340 ? 9.781 37.906 8.281 1 47.5 340 ARG B N 1
ATOM 5478 C CA . ARG B 1 340 ? 9.109 37.188 7.211 1 47.5 340 ARG B CA 1
ATOM 5479 C C . ARG B 1 340 ? 10.047 36.969 6.031 1 47.5 340 ARG B C 1
ATOM 5481 O O . ARG B 1 340 ? 10.625 37.906 5.492 1 47.5 340 ARG B O 1
ATOM 5488 N N . ALA B 1 341 ? 10.711 36.156 5.969 1 38.09 341 ALA B N 1
ATOM 5489 C CA . ALA B 1 341 ? 11.195 35.969 4.605 1 38.09 341 ALA B CA 1
ATOM 5490 C C . ALA B 1 341 ? 10.094 36.25 3.586 1 38.09 341 ALA B C 1
ATOM 5492 O O . ALA B 1 341 ? 8.906 36.125 3.896 1 38.09 341 ALA B O 1
ATOM 5493 N N . GLY B 1 342 ? 10.375 36.781 2.334 1 33.59 342 GLY B N 1
ATOM 5494 C CA . GLY B 1 342 ? 9.492 37.344 1.326 1 33.59 342 GLY B CA 1
ATOM 5495 C C . GLY B 1 342 ? 8.102 36.75 1.336 1 33.59 342 GLY B C 1
ATOM 5496 O O . GLY B 1 342 ? 7.117 37.406 1.042 1 33.59 342 GLY B O 1
ATOM 5497 N N . GLY B 1 343 ? 7.953 35.469 0.879 1 30.56 343 GLY B N 1
ATOM 5498 C CA . GLY B 1 343 ? 6.734 35.062 0.197 1 30.56 343 GLY B CA 1
ATOM 5499 C C . GLY B 1 343 ? 5.582 34.781 1.146 1 30.56 343 GLY B C 1
ATOM 5500 O O . GLY B 1 343 ? 4.531 34.281 0.729 1 30.56 343 GLY B O 1
ATOM 5501 N N . MET B 1 344 ? 5.824 34.625 2.445 1 30.78 344 MET B N 1
ATOM 5502 C CA . MET B 1 344 ? 4.57 34.219 3.076 1 30.78 344 MET B CA 1
ATOM 5503 C C . MET B 1 344 ? 3.76 35.438 3.498 1 30.78 344 MET B C 1
ATOM 5505 O O . MET B 1 344 ? 4.254 36.281 4.238 1 30.78 344 MET B O 1
ATOM 5509 N N . VAL B 1 345 ? 2.775 35.969 2.789 1 30.44 345 VAL B N 1
ATOM 5510 C CA . VAL B 1 345 ? 1.788 37.031 2.932 1 30.44 345 VAL B CA 1
ATOM 5511 C C . VAL B 1 345 ? 1.249 37.062 4.359 1 30.44 345 VAL B C 1
ATOM 5513 O O . VAL B 1 345 ? 0.996 36 4.949 1 30.44 345 VAL B O 1
ATOM 5516 N N . ASP B 1 346 ? 1.52 38.125 5.027 1 31.27 346 ASP B N 1
ATOM 5517 C CA . ASP B 1 346 ? 0.844 38.469 6.277 1 31.27 346 ASP B CA 1
ATOM 5518 C C . ASP B 1 346 ? -0.671 38.344 6.133 1 31.27 346 ASP B C 1
ATOM 5520 O O . ASP B 1 346 ? -1.309 39.156 5.465 1 31.27 346 ASP B O 1
ATOM 5524 N N . LEU B 1 347 ? -1.189 37.344 6.246 1 32.34 347 LEU B N 1
ATOM 5525 C CA . LEU B 1 347 ? -2.621 37.094 6.121 1 32.34 347 LEU B CA 1
ATOM 5526 C C . LEU B 1 347 ? -3.414 38 7.047 1 32.34 347 LEU B C 1
ATOM 5528 O O . LEU B 1 347 ? -4.605 38.219 6.832 1 32.34 347 LEU B O 1
ATOM 5532 N N . PHE B 1 348 ? -2.842 38.531 8.242 1 33.62 348 PHE B N 1
ATOM 5533 C CA . PHE B 1 348 ? -3.676 39.062 9.312 1 33.62 348 PHE B CA 1
ATOM 5534 C C . PHE B 1 348 ? -3.605 40.594 9.336 1 33.62 348 PHE B C 1
ATOM 5536 O O . PHE B 1 348 ? -4.215 41.219 10.195 1 33.62 348 PHE B O 1
ATOM 5543 N N . SER B 1 349 ? -2.82 41.312 8.586 1 31.84 349 SER B N 1
ATOM 5544 C CA . SER B 1 349 ? -2.818 42.75 8.828 1 31.84 349 SER B CA 1
ATOM 5545 C C . SER B 1 349 ? -4.176 43.344 8.516 1 31.84 349 SER B C 1
ATOM 5547 O O . SER B 1 349 ? -4.531 44.406 9.07 1 31.84 349 SER B O 1
ATOM 5549 N N . GLU B 1 350 ? -4.941 42.812 7.551 1 32.47 350 GLU B N 1
ATOM 5550 C CA . GLU B 1 350 ? -6.062 43.656 7.125 1 32.47 350 GLU B CA 1
ATOM 5551 C C . GLU B 1 350 ? -7.277 43.438 8.023 1 32.47 350 GLU B C 1
ATOM 5553 O O . GLU B 1 350 ? -8.258 44.188 7.93 1 32.47 350 GLU B O 1
ATOM 5558 N N . VAL B 1 351 ? -7.488 42.531 8.883 1 31.72 351 VAL B N 1
ATOM 5559 C CA . VAL B 1 351 ? -8.797 42.438 9.531 1 31.72 351 VAL B CA 1
ATOM 5560 C C . VAL B 1 351 ? -8.914 43.469 10.633 1 31.72 351 VAL B C 1
ATOM 5562 O O . VAL B 1 351 ? -9.984 43.625 11.227 1 31.72 351 VAL B O 1
ATOM 5565 N N . SER B 1 352 ? -7.883 44.188 11.148 1 28.69 352 SER B N 1
ATOM 5566 C CA . SER B 1 352 ? -8.148 45.156 12.211 1 28.69 352 SER B CA 1
ATOM 5567 C C . SER B 1 352 ? -8.836 46.406 11.664 1 28.69 352 SER B C 1
ATOM 5569 O O . SER B 1 352 ? -9.305 47.25 12.43 1 28.69 352 SER B O 1
ATOM 5571 N N . ARG B 1 353 ? -8.617 46.906 10.406 1 30.59 353 ARG B N 1
ATOM 5572 C CA . ARG B 1 353 ? -9.078 48.281 10.141 1 30.59 353 ARG B CA 1
ATOM 5573 C C . ARG B 1 353 ? -10.578 48.312 9.898 1 30.59 353 ARG B C 1
ATOM 5575 O O . ARG B 1 353 ? -11.156 49.375 9.656 1 30.59 353 ARG B O 1
ATOM 5582 N N . LYS B 1 354 ? -11.164 47.188 9.57 1 33.69 354 LYS B N 1
ATOM 5583 C CA . LYS B 1 354 ? -12.555 47.469 9.211 1 33.69 354 LYS B CA 1
ATOM 5584 C C . LYS B 1 354 ? -13.445 47.5 10.453 1 33.69 354 LYS B C 1
ATOM 5586 O O . LYS B 1 354 ? -14.672 47.469 10.336 1 33.69 354 LYS B O 1
ATOM 5591 N N . GLY B 1 355 ? -12.938 47.562 11.703 1 20.94 355 GLY B N 1
ATOM 5592 C CA . GLY B 1 355 ? -13.883 48.219 12.594 1 20.94 355 GLY B CA 1
ATOM 5593 C C . GLY B 1 355 ? -13.93 49.719 12.422 1 20.94 355 GLY B C 1
ATOM 5594 O O . GLY B 1 355 ? -12.93 50.344 12.047 1 20.94 355 GLY B O 1
#

Nearest PDB structures (foldseek):
  6dd5-assembly1_A  TM=6.876E-01  e=2.729E-12  Escherichia coli O157:H7
  6dd5-assembly2_B  TM=6.552E-01  e=9.896E-13  Escherichia coli O157:H7
  3zfv-assembly1_B  TM=6.593E-01  e=3.769E-11  Saccharolobus solfataricus
  4ilm-assembly1_B  TM=6.512E-01  e=8.690E-11  Saccharolobus solfataricus P2
  3zfv-assembly3_C-3  TM=6.547E-01  e=1.717E-09  Saccharolobus solfataricus

Sequence (710 aa):
MTATSIGPAIPLTVHRLRFTVRAETPIVFNEFKGSALRGAFATTLRRHFCPEWRAEGTDPLHRSLCPVCQILSLEQDDSPSGDVRRPYVIEPPLDATTRYAPGERFHFTLLLLGDNLLYLPYLVLAVKAMGEQGGVGRRLADGQRGRFTIEAIDAVNPFSGEEQSLLRPGRQVVDPPTVFITHDHVLDAAARLLDELAACDNHLSVEFLTPLRLIQNRQTVEAPHFFPLIKQSVLRVLDVCAQYGGGRPDIQLKREIYPHADQVALVMDQTRWWDLKGYSGRLKRPQVLGGLVGRAIYRTTDWQPLLPWLLWSSVIHVGKNVVKGCGALRLWAGRDEAVRAGGMVDLFSEVSRKGMTATSIGPAIPLTVHRLRFTVRAETPIVFNEFKGSALRGAFATTLRRHFCPEWRAEGTDPLHRSLCPVCQILSLEQDDSPSGDVRRPYVIEPPLDATTRYAPGERFHFTLLLLGDNLLYLPYLVLAVKAMGEQGGVGRRLADGQRGRFTIEAIDAVNPFSGEEQSLLRPGRQVVDPPTVFITHDHVLDAAARLLDELAACDNHLSVEFLTPLRLIQNRQTVEAPHFFPLIKQSVLRVLDVCAQYGGGRPDIQLKREIYPHADQVALVMDQTRWWDLKGYSGRLKRPQVLGGLVGRAIYRTTDWQPLLPWLLWSSVIHVGKNVVKGCGALRLWAGRDEAVRAGGMVDLFSEVSRKG

Secondary structure (DSSP, 8-state):
------S------EEEEEEEEEESS-EE--SS-HHHHHHHHHHHHHHHH-TTTT-SS--HHHHHH-HHHHHTT-------SS----SEEEE---SS--EE-TT-EEEEEEEEESS-GGGHHHHHHHHHHIIIII-BSS--TTS--B-EEEEEEEEE-TTT--EEEEE-TT---PPPP---B-HHHHHHHHHHHHHHHHTTTTEEEEEEEEEE--EETTEE--S--HHHHHHHHHHHHHHHHHHHSS------HHHHTHHHHTT-EEEEEEEEEEEEEEEETTTTEEEEEEEEEEEEEEE-S--TTTHHHHHHHHHH--SS-GGGTTT-EEEEESSS-----TTS--SSGGGGTT-/------S------EEEEEEEEEESS-EE--SS-HHHHHHHHHHHHHHHH-TTTT-SS--HHHHHH-HHHHHHT-------SS----SEEEE---SS--EE-TT-EEEEEEEEESS-GGGHHHHHHHHHHIIIII-BSS--TTS--B-EEEEEEEEE-TTT--EEEEE-TT---PPPP---B-HHHHHHHHHHHHHHHHTTTTEEEEEEEEEE--EETTEE--S--HHHHHHHHHHHHHHHHHHHSS------HHHHTHHHHTT-EEEEEEEEEEEEEEEETTTTEEEEEEEEEEEEEEE-S--TTTHHHHHHHHHH--SS-GGGTTT-EEEEESSS-----TTS--SSSGGGTT-